Protein AF-0000000081052311 (afdb_homodimer)

Organism: NCBI:txid2856

Radius of gyration: 22.79 Å; Cα contacts (8 Å, |Δi|>4): 747; chains: 2; bounding box: 53×63×53 Å

Foldseek 3Di:
DPQLPQLVVVLVVCVVVVLNQLREAEEEEAFFPQLCSVVLLVLLCVVVVVVVEAEAEQEQLVCVCVVVPHDQQAAPGDLVVNLVVLLVSLVVQVVSVVVVNVVSSVVSHHYYYYYHHFSLLSCLRYDPVSVVVSCVVNVHDLLSRLSSHLAYEYRYHCLPQNVVSDDPVPDPVDPDDSVRRNSSRVSNQVSNVVRDVHYHYQYCPDPPVVSSVVSSVSVVCSSVVND/DPQLPQLVVVLVVCVVVVLNQLREAEEEEAFFPQLCSVVLLVLLCVVVVVVVEAEAEQEQLVCVCVVVPDDQQAAPGDLVVNLVVLLVSLVVQVVSVVVVNVVSSVVSHHYYYYYHHFSLLSCLRYDPVSVVVSCVVNVHDLLSRLSSHLAYEYRYHCLPQNVVSDDPPPDPVDPDDSVRRNSSRVSNQVSNVVRDPHYHYQYCPDPPVVSSVVSSVSVVCSSVVND

Solvent-accessible surface area (backbone atoms only — not comparable to full-atom values): 23879 Å² total; per-residue (Å²): 126,81,71,75,73,44,50,67,59,52,46,53,54,25,48,75,70,72,42,48,68,35,45,66,43,32,32,27,48,40,58,15,66,74,29,50,63,71,62,33,51,54,53,36,44,55,56,39,42,75,73,65,33,45,58,29,40,46,71,42,52,71,56,53,44,44,78,17,47,51,75,78,52,52,91,86,38,54,64,67,40,33,41,46,40,53,38,27,48,49,52,32,44,52,40,46,53,48,25,54,48,53,38,46,53,54,67,66,38,33,23,37,41,35,26,45,40,52,71,65,51,58,53,49,79,39,60,70,69,56,37,54,51,32,29,60,73,65,70,50,52,65,44,64,51,38,50,58,41,69,33,38,38,33,24,42,18,20,46,50,76,36,51,92,70,51,67,57,80,84,39,94,84,50,82,67,49,54,67,52,29,43,51,42,22,49,41,36,51,52,52,44,57,72,37,33,92,50,58,46,76,41,53,48,88,48,56,71,70,52,35,39,50,53,52,36,47,55,53,51,26,52,76,70,67,71,102,125,83,73,76,72,44,50,67,60,51,45,52,52,26,48,75,69,71,43,49,67,34,45,66,43,33,33,27,48,40,58,16,65,75,29,50,61,71,61,34,50,53,53,36,45,54,56,39,44,75,73,65,33,47,58,29,42,46,72,42,52,70,57,54,43,44,76,18,48,50,75,80,50,52,90,88,38,54,66,67,38,32,40,47,39,52,39,27,47,49,52,33,43,53,39,44,51,48,25,52,49,54,38,45,54,54,67,66,39,33,24,38,41,34,25,45,43,51,73,64,51,58,54,50,78,40,59,72,70,55,38,54,52,33,28,61,74,64,68,50,52,66,44,63,51,39,48,57,41,71,32,37,38,34,23,43,17,19,46,50,76,36,50,92,70,52,68,59,80,84,38,95,84,49,83,66,50,54,68,54,30,43,50,40,22,48,41,37,52,53,52,46,56,73,37,31,91,50,60,47,77,40,52,47,89,48,56,70,69,51,35,40,49,52,53,34,47,54,53,52,27,50,78,70,68,72,102

InterPro domains:
  IPR027417 P-loop containing nucleoside triphosphate hydrolase [G3DSA:3.40.50.300] (26-209)
  IPR027417 P-loop containing nucleoside triphosphate hydrolase [SSF52540] (26-205)
  IPR038727 NadR/Ttd14, AAA domain [PF13521] (26-207)
  IPR053227 TRPL channel trafficking regulator [PTHR34932] (9-223)

pLDDT: mean 90.45, std 12.25, range [30.0, 98.5]

Structure (mmCIF, N/CA/C/O backbone):
data_AF-0000000081052311-model_v1
#
loop_
_entity.id
_entity.type
_entity.pdbx_description
1 polymer 'NadR/Ttd14 AAA domain-containing protein'
#
loop_
_atom_site.group_PDB
_atom_site.id
_atom_site.type_symbol
_atom_site.label_atom_id
_atom_site.label_alt_id
_atom_site.label_comp_id
_atom_site.label_asym_id
_atom_site.label_entity_id
_atom_site.label_seq_id
_atom_site.pdbx_PDB_ins_code
_atom_site.Cartn_x
_atom_site.Cartn_y
_atom_site.Cartn_z
_atom_site.occupancy
_atom_site.B_iso_or_equiv
_atom_site.auth_seq_id
_atom_site.auth_comp_id
_atom_site.auth_asym_id
_atom_site.auth_atom_id
_atom_site.pdbx_PDB_model_num
ATOM 1 N N . MET A 1 1 ? 2.467 -5.418 18.078 1 30.25 1 MET A N 1
ATOM 2 C CA . MET A 1 1 ? 2.225 -4.156 17.391 1 30.25 1 MET A CA 1
ATOM 3 C C . MET A 1 1 ? 3.189 -3.076 17.859 1 30.25 1 MET A C 1
ATOM 5 O O . MET A 1 1 ? 3.152 -2.672 19.016 1 30.25 1 MET A O 1
ATOM 9 N N . GLY A 1 2 ? 4.371 -3.115 17.453 1 38.12 2 GLY A N 1
ATOM 10 C CA . GLY A 1 2 ? 5.273 -2.131 18.031 1 38.12 2 GLY A CA 1
ATOM 11 C C . GLY A 1 2 ? 4.707 -0.724 18.031 1 38.12 2 GLY A C 1
ATOM 12 O O . GLY A 1 2 ? 4.117 -0.294 17.031 1 38.12 2 GLY A O 1
ATOM 13 N N . THR A 1 3 ? 4.277 -0.244 19.141 1 43.66 3 THR A N 1
ATOM 14 C CA . THR A 1 3 ? 3.791 1.114 19.359 1 43.66 3 THR A CA 1
ATOM 15 C C . THR A 1 3 ? 4.676 2.129 18.641 1 43.66 3 THR A C 1
ATOM 17 O O . THR A 1 3 ? 5.902 2.057 18.719 1 43.66 3 THR A O 1
ATOM 20 N N . ALA A 1 4 ? 4.242 2.533 17.516 1 52.69 4 ALA A N 1
ATOM 21 C CA . ALA A 1 4 ? 4.961 3.633 16.891 1 52.69 4 ALA A CA 1
ATOM 22 C C . ALA A 1 4 ? 5.465 4.633 17.922 1 52.69 4 ALA A C 1
ATOM 24 O O . ALA A 1 4 ? 4.699 5.102 18.766 1 52.69 4 ALA A O 1
ATOM 25 N N . LYS A 1 5 ? 6.738 4.668 18.047 1 58.75 5 LYS A N 1
ATOM 26 C CA . LYS A 1 5 ? 7.34 5.59 19.016 1 58.75 5 LYS A CA 1
ATOM 27 C C . LYS A 1 5 ? 6.852 7.016 18.781 1 58.75 5 LYS A C 1
ATOM 29 O O . LYS A 1 5 ? 6.676 7.445 17.641 1 58.75 5 LYS A O 1
ATOM 34 N N . ASN A 1 6 ? 6.211 7.652 19.766 1 70.12 6 ASN A N 1
ATOM 35 C CA . ASN A 1 6 ? 5.816 9.055 19.766 1 70.12 6 ASN A CA 1
ATOM 36 C C . ASN A 1 6 ? 6.914 9.945 19.172 1 70.12 6 ASN A C 1
ATOM 38 O O . ASN A 1 6 ? 8.055 9.922 19.641 1 70.12 6 ASN A O 1
ATOM 42 N N . PRO A 1 7 ? 6.59 10.672 18.062 1 72.19 7 PRO A N 1
ATOM 43 C CA . PRO A 1 7 ? 7.613 11.477 17.391 1 72.19 7 PRO A CA 1
ATOM 44 C C . PRO A 1 7 ? 8.336 12.43 18.344 1 72.19 7 PRO A C 1
ATOM 46 O O . PRO A 1 7 ? 9.547 12.641 18.188 1 72.19 7 PRO A O 1
ATOM 49 N N . LYS A 1 8 ? 7.621 13.016 19.25 1 71.62 8 LYS A N 1
ATOM 50 C CA . LYS A 1 8 ? 8.266 13.938 20.188 1 71.62 8 LYS A CA 1
ATOM 51 C C . LYS A 1 8 ? 9.32 13.227 21.016 1 71.62 8 LYS A C 1
ATOM 53 O O . LYS A 1 8 ? 10.406 13.773 21.25 1 71.62 8 LYS A O 1
ATOM 58 N N . ARG A 1 9 ? 8.93 12.07 21.438 1 70.44 9 ARG A N 1
ATOM 59 C CA . ARG A 1 9 ? 9.875 11.297 22.234 1 70.44 9 ARG A CA 1
ATOM 60 C C . ARG A 1 9 ? 11.102 10.906 21.422 1 70.44 9 ARG A C 1
ATOM 62 O O . ARG A 1 9 ? 12.227 10.992 21.922 1 70.44 9 ARG A O 1
ATOM 69 N N . VAL A 1 10 ? 10.883 10.562 20.234 1 71.44 10 VAL A N 1
ATOM 70 C CA . VAL A 1 10 ? 11.984 10.164 19.359 1 71.44 10 VAL A CA 1
ATOM 71 C C . VAL A 1 10 ? 12.891 11.367 19.094 1 71.44 10 VAL A C 1
ATOM 73 O O . VAL A 1 10 ? 14.117 11.258 19.172 1 71.44 10 VAL A O 1
ATOM 76 N N . ARG A 1 11 ? 12.344 12.477 18.891 1 76.62 11 ARG A N 1
ATOM 77 C CA . ARG A 1 11 ? 13.117 13.68 18.594 1 76.62 11 ARG A CA 1
ATOM 78 C C . ARG A 1 11 ? 13.984 14.07 19.797 1 76.62 11 ARG A C 1
ATOM 80 O O . ARG A 1 11 ? 15.156 14.414 19.625 1 76.62 11 ARG A O 1
ATOM 87 N N . LYS A 1 12 ? 13.359 14.008 20.891 1 74.25 12 LYS A N 1
ATOM 88 C CA . LYS A 1 12 ? 14.094 14.344 22.109 1 74.25 12 LYS A CA 1
ATOM 89 C C . LYS A 1 12 ? 15.281 13.406 22.312 1 74.25 12 LYS A C 1
ATOM 91 O O . LYS A 1 12 ? 16.375 13.844 22.672 1 74.25 12 LYS A O 1
ATOM 96 N N . MET A 1 13 ? 15.031 12.164 22.062 1 71.81 13 MET A N 1
ATOM 97 C CA . MET A 1 13 ? 16.094 11.172 22.188 1 71.81 13 MET A CA 1
ATOM 98 C C . MET A 1 13 ? 17.219 11.438 21.203 1 71.81 13 MET A C 1
ATOM 100 O O . MET A 1 13 ? 18.391 11.328 21.547 1 71.81 13 MET A O 1
ATOM 104 N N . LEU A 1 14 ? 16.891 11.773 20.031 1 76.75 14 LEU A N 1
ATOM 105 C CA . LEU A 1 14 ? 17.906 12.039 19.016 1 76.75 14 LEU A CA 1
ATOM 106 C C . LEU A 1 14 ? 18.688 13.312 19.344 1 76.75 14 LEU A C 1
ATOM 108 O O . LEU A 1 14 ? 19.891 13.367 19.125 1 76.75 14 LEU A O 1
ATOM 112 N N . GLU A 1 15 ? 17.969 14.297 19.781 1 75.19 15 GLU A N 1
ATOM 113 C CA . GLU A 1 15 ? 18.641 15.531 20.203 1 75.19 15 GLU A CA 1
ATOM 114 C C . GLU A 1 15 ? 19.672 15.25 21.297 1 75.19 15 GLU A C 1
ATOM 116 O O . GLU A 1 15 ? 20.797 15.75 21.219 1 75.19 15 GLU A O 1
ATOM 121 N N . GLU A 1 16 ? 19.328 14.453 22.172 1 79.75 16 GLU A N 1
ATOM 122 C CA . GLU A 1 16 ? 20.203 14.109 23.281 1 79.75 16 GLU A CA 1
ATOM 123 C C . GLU A 1 16 ? 21.438 13.344 22.812 1 79.75 16 GLU A C 1
ATOM 125 O O . GLU A 1 16 ? 22.5 13.453 23.406 1 79.75 16 GLU A O 1
ATOM 130 N N . ASN A 1 17 ? 21.328 12.648 21.672 1 76.5 17 ASN A N 1
ATOM 131 C CA . ASN A 1 17 ? 22.438 11.836 21.156 1 76.5 17 ASN A CA 1
ATOM 132 C C . ASN A 1 17 ? 23.156 12.531 20.016 1 76.5 17 ASN A C 1
ATOM 134 O O . ASN A 1 17 ? 23.969 11.914 19.312 1 76.5 17 ASN A O 1
ATOM 138 N N . GLY A 1 18 ? 22.766 13.766 19.734 1 72.31 18 GLY A N 1
ATOM 139 C CA . GLY A 1 18 ? 23.422 14.539 18.703 1 72.31 18 GLY A CA 1
ATOM 140 C C . GLY A 1 18 ? 23.031 14.125 17.297 1 72.31 18 GLY A C 1
ATOM 141 O O . GLY A 1 18 ? 23.781 14.344 16.344 1 72.31 18 GLY A O 1
ATOM 142 N N . GLN A 1 19 ? 21.953 13.352 17.188 1 72.44 19 GLN A N 1
ATOM 143 C CA . GLN A 1 19 ? 21.531 12.844 15.891 1 72.44 19 GLN A CA 1
ATOM 144 C C . GLN A 1 19 ? 20.234 13.516 15.438 1 72.44 19 GLN A C 1
ATOM 146 O O . GLN A 1 19 ? 19.438 12.922 14.695 1 72.44 19 GLN A O 1
ATOM 151 N N . ALA A 1 20 ? 20 14.758 15.914 1 74.75 20 ALA A N 1
ATOM 152 C CA . ALA A 1 20 ? 18.766 15.484 15.641 1 74.75 20 ALA A CA 1
ATOM 153 C C . ALA A 1 20 ? 18.578 15.719 14.141 1 74.75 20 ALA A C 1
ATOM 155 O O . ALA A 1 20 ? 17.453 15.742 13.648 1 74.75 20 ALA A O 1
ATOM 156 N N . LYS A 1 21 ? 19.672 15.719 13.469 1 79.12 21 LYS A N 1
ATOM 157 C CA . LYS A 1 21 ? 19.625 16.016 12.039 1 79.12 21 LYS A CA 1
ATOM 158 C C . LYS A 1 21 ? 19.016 14.852 11.266 1 79.12 21 LYS A C 1
ATOM 160 O O . LYS A 1 21 ? 18.547 15.031 10.141 1 79.12 21 LYS A O 1
ATOM 165 N N . ASN A 1 22 ? 18.969 13.703 11.875 1 85.56 22 ASN A N 1
ATOM 166 C CA . ASN A 1 22 ? 18.484 12.508 11.195 1 85.56 22 ASN A CA 1
ATOM 167 C C . ASN A 1 22 ? 17.031 12.211 11.547 1 85.56 22 ASN A C 1
ATOM 169 O O . ASN A 1 22 ? 16.484 11.172 11.156 1 85.56 22 ASN A O 1
ATOM 173 N N . TYR A 1 23 ? 16.453 13.203 12.156 1 89.94 23 TYR A N 1
ATOM 174 C CA . TYR A 1 23 ? 15.062 12.992 12.555 1 89.94 23 TYR A CA 1
ATOM 175 C C . TYR A 1 23 ? 14.156 12.883 11.328 1 89.94 23 TYR A C 1
ATOM 177 O O . TYR A 1 23 ? 14.305 13.641 10.367 1 89.94 23 TYR A O 1
ATOM 185 N N . VAL A 1 24 ? 13.289 11.922 11.359 1 95.81 24 VAL A N 1
ATOM 186 C CA . VAL A 1 24 ? 12.312 11.711 10.297 1 95.81 24 VAL A CA 1
ATOM 187 C C . VAL A 1 24 ? 10.992 12.383 10.664 1 95.81 24 VAL A C 1
ATOM 189 O O . VAL A 1 24 ? 10.281 11.914 11.555 1 95.81 24 VAL A O 1
ATOM 192 N N . PHE A 1 25 ? 10.703 13.484 9.992 1 96.81 25 PHE A N 1
ATOM 193 C CA . PHE A 1 25 ? 9.453 14.203 10.234 1 96.81 25 PHE A CA 1
ATOM 194 C C . PHE A 1 25 ? 8.281 13.477 9.602 1 96.81 25 PHE A C 1
ATOM 196 O O . PHE A 1 25 ? 8.383 12.969 8.484 1 96.81 25 PHE A O 1
ATOM 203 N N . ARG A 1 26 ? 7.215 13.422 10.328 1 97.69 26 ARG A N 1
ATOM 204 C CA . ARG A 1 26 ? 5.977 12.812 9.859 1 97.69 26 ARG A CA 1
ATOM 205 C C . ARG A 1 26 ? 4.887 13.859 9.656 1 97.69 26 ARG A C 1
ATOM 207 O O . ARG A 1 26 ? 4.438 14.484 10.617 1 97.69 26 ARG A O 1
ATOM 214 N N . ILE A 1 27 ? 4.441 14.031 8.43 1 97.88 27 ILE A N 1
ATOM 215 C CA . ILE A 1 27 ? 3.484 15.078 8.094 1 97.88 27 ILE A CA 1
ATOM 216 C C . ILE A 1 27 ? 2.262 14.469 7.414 1 97.88 27 ILE A C 1
ATOM 218 O O . ILE A 1 27 ? 2.395 13.641 6.508 1 97.88 27 ILE A O 1
ATOM 222 N N . VAL A 1 28 ? 1.125 14.82 7.852 1 98.12 28 VAL A N 1
ATOM 223 C CA . VAL A 1 28 ? -0.101 14.453 7.152 1 98.12 28 VAL A CA 1
ATOM 224 C C . VAL A 1 28 ? -0.532 15.594 6.23 1 98.12 28 VAL A C 1
ATOM 226 O O . VAL A 1 28 ? -0.595 16.75 6.652 1 98.12 28 VAL A O 1
ATOM 229 N N . LEU A 1 29 ? -0.708 15.297 5.043 1 97.81 29 LEU A N 1
ATOM 230 C CA . LEU A 1 29 ? -1.367 16.188 4.09 1 97.81 29 LEU A CA 1
ATOM 231 C C . LEU A 1 29 ? -2.809 15.742 3.848 1 97.81 29 LEU A C 1
ATOM 233 O O . LEU A 1 29 ? -3.051 14.711 3.215 1 97.81 29 LEU A O 1
ATOM 237 N N . THR A 1 30 ? -3.75 16.422 4.422 1 97.5 30 THR A N 1
ATOM 238 C CA . THR A 1 30 ? -5.152 16.031 4.371 1 97.5 30 THR A CA 1
ATOM 239 C C . THR A 1 30 ? -6.027 17.203 3.936 1 97.5 30 THR A C 1
ATOM 241 O O . THR A 1 30 ? -5.516 18.234 3.488 1 97.5 30 THR A O 1
ATOM 244 N N . GLY A 1 31 ? -7.379 17.047 3.939 1 93.69 31 GLY A N 1
ATOM 245 C CA . GLY A 1 31 ? -8.344 18.047 3.482 1 93.69 31 GLY A CA 1
ATOM 246 C C . GLY A 1 31 ? -9.461 17.438 2.654 1 93.69 31 GLY A C 1
ATOM 247 O O . GLY A 1 31 ? -9.477 16.234 2.393 1 93.69 31 GLY A O 1
ATOM 248 N N . GLY A 1 32 ? -10.375 18.312 2.283 1 87.75 32 GLY A N 1
ATOM 249 C CA . GLY A 1 32 ? -11.492 17.859 1.464 1 87.75 32 GLY A CA 1
ATOM 250 C C . GLY A 1 32 ? -11.117 17.656 0.008 1 87.75 32 GLY A C 1
ATOM 251 O O . GLY A 1 32 ? -9.977 17.891 -0.385 1 87.75 32 GLY A O 1
ATOM 252 N N . PRO A 1 33 ? -12.062 17.109 -0.76 1 86.19 33 PRO A N 1
ATOM 253 C CA . PRO A 1 33 ? -11.828 16.906 -2.191 1 86.19 33 PRO A CA 1
ATOM 254 C C . PRO A 1 33 ? -11.414 18.188 -2.912 1 86.19 33 PRO A C 1
ATOM 256 O O . PRO A 1 33 ? -11.898 19.266 -2.58 1 86.19 33 PRO A O 1
ATOM 259 N N . CYS A 1 34 ? -10.414 18.016 -3.822 1 87.5 34 CYS A N 1
ATOM 260 C CA . CYS A 1 34 ? -9.992 19.141 -4.66 1 87.5 34 CYS A CA 1
ATOM 261 C C . CYS A 1 34 ? -9.32 20.219 -3.826 1 87.5 34 CYS A C 1
ATOM 263 O O . CYS A 1 34 ? -9.508 21.406 -4.078 1 87.5 34 CYS A O 1
ATOM 265 N N . GLY A 1 35 ? -8.648 19.844 -2.775 1 91.06 35 GLY A N 1
ATOM 266 C CA . GLY A 1 35 ? -7.996 20.797 -1.892 1 91.06 35 GLY A CA 1
ATOM 267 C C . GLY A 1 35 ? -6.602 21.172 -2.346 1 91.06 35 GLY A C 1
ATOM 268 O O . GLY A 1 35 ? -5.973 22.062 -1.763 1 91.06 35 GLY A O 1
ATOM 269 N N . GLY A 1 36 ? -6.082 20.547 -3.42 1 91.75 36 GLY A N 1
ATOM 270 C CA . GLY A 1 36 ? -4.758 20.859 -3.93 1 91.75 36 GLY A CA 1
ATOM 271 C C . GLY A 1 36 ? -3.66 20.016 -3.32 1 91.75 36 GLY A C 1
ATOM 272 O O . GLY A 1 36 ? -2.504 20.438 -3.254 1 91.75 36 GLY A O 1
ATOM 273 N N . LYS A 1 37 ? -3.975 18.891 -2.842 1 93.19 37 LYS A N 1
ATOM 274 C CA . LYS A 1 37 ? -3.037 18.016 -2.15 1 93.19 37 LYS A CA 1
ATOM 275 C C . LYS A 1 37 ? -1.875 17.625 -3.059 1 93.19 37 LYS A C 1
ATOM 277 O O . LYS A 1 37 ? -0.71 17.766 -2.682 1 93.19 37 LYS A O 1
ATOM 282 N N . SER A 1 38 ? -2.17 17.141 -4.273 1 92.38 38 SER A N 1
ATOM 283 C CA . SER A 1 38 ? -1.127 16.672 -5.184 1 92.38 38 SER A CA 1
ATOM 284 C C . SER A 1 38 ? -0.181 17.797 -5.566 1 92.38 38 SER A C 1
ATOM 286 O O . SER A 1 38 ? 1.039 17.625 -5.57 1 92.38 38 SER A O 1
ATOM 288 N N . SER A 1 39 ? -0.708 18.969 -5.875 1 94.06 39 SER A N 1
ATOM 289 C CA . SER A 1 39 ? 0.106 20.141 -6.219 1 94.06 39 SER A CA 1
ATOM 290 C C . SER A 1 39 ? 0.956 20.578 -5.035 1 94.06 39 SER A C 1
ATOM 292 O O . SER A 1 39 ? 2.119 20.953 -5.203 1 94.06 39 SER A O 1
ATOM 294 N N . SER A 1 40 ? 0.348 20.562 -3.861 1 96.06 40 SER A N 1
ATOM 295 C CA . SER A 1 40 ? 1.084 20.953 -2.662 1 96.06 40 SER A CA 1
ATOM 296 C C . SER A 1 40 ? 2.24 20 -2.389 1 96.06 40 SER A C 1
ATOM 298 O O . SER A 1 40 ? 3.334 20.438 -2.018 1 96.06 40 SER A O 1
ATOM 300 N N . LEU A 1 41 ? 1.97 18.734 -2.551 1 95.81 41 LEU A N 1
ATOM 301 C CA . LEU A 1 41 ? 3.01 17.734 -2.357 1 95.81 41 LEU A CA 1
ATOM 302 C C . LEU A 1 41 ? 4.188 17.984 -3.293 1 95.81 41 LEU A C 1
ATOM 304 O O . LEU A 1 41 ? 5.344 17.906 -2.873 1 95.81 41 LEU A O 1
ATOM 308 N N . ASP A 1 42 ? 3.902 18.25 -4.512 1 95.38 42 ASP A N 1
ATOM 309 C CA . ASP A 1 42 ? 4.938 18.531 -5.504 1 95.38 42 ASP A CA 1
ATOM 310 C C . ASP A 1 42 ? 5.762 19.75 -5.105 1 95.38 42 ASP A C 1
ATOM 312 O O . ASP A 1 42 ? 6.992 19.719 -5.129 1 95.38 42 ASP A O 1
ATOM 316 N N . ASP A 1 43 ? 5.086 20.828 -4.754 1 95.94 43 ASP A N 1
ATOM 317 C CA . ASP A 1 43 ? 5.742 22.078 -4.367 1 95.94 43 ASP A CA 1
ATOM 318 C C . ASP A 1 43 ? 6.609 21.875 -3.125 1 95.94 43 ASP A C 1
ATOM 320 O O . ASP A 1 43 ? 7.766 22.297 -3.096 1 95.94 43 ASP A O 1
ATOM 324 N N . MET A 1 44 ? 6.047 21.234 -2.152 1 96.19 44 MET A N 1
ATOM 325 C CA . MET A 1 44 ? 6.758 20.969 -0.905 1 96.19 44 MET A CA 1
ATOM 326 C C . MET A 1 44 ? 7.988 20.109 -1.153 1 96.19 44 MET A C 1
ATOM 328 O O . MET A 1 44 ? 9.055 20.359 -0.582 1 96.19 44 MET A O 1
ATOM 332 N N . THR A 1 45 ? 7.812 19.094 -1.962 1 96.56 45 THR A N 1
ATOM 333 C CA . THR A 1 45 ? 8.914 18.188 -2.262 1 96.56 45 THR A CA 1
ATOM 334 C C . THR A 1 45 ? 10.078 18.938 -2.904 1 96.56 45 THR A C 1
ATOM 336 O O . THR A 1 45 ? 11.227 18.781 -2.484 1 96.56 45 THR A O 1
ATOM 339 N N . LYS A 1 46 ? 9.789 19.766 -3.881 1 96.44 46 LYS A N 1
ATOM 340 C CA . LYS A 1 46 ? 10.82 20.547 -4.562 1 96.44 46 LYS A CA 1
ATOM 341 C C . LYS A 1 46 ? 11.586 21.438 -3.578 1 96.44 46 LYS A C 1
ATOM 343 O O . LYS A 1 46 ? 12.82 21.469 -3.594 1 96.44 46 LYS A O 1
ATOM 348 N N . SER A 1 47 ? 10.875 22.094 -2.76 1 96.69 47 SER A N 1
ATOM 349 C CA . SER A 1 47 ? 11.477 23.016 -1.801 1 96.69 47 SER A CA 1
ATOM 350 C C . SER A 1 47 ? 12.328 22.266 -0.778 1 96.69 47 SER A C 1
ATOM 352 O O . SER A 1 47 ? 13.422 22.703 -0.438 1 96.69 47 SER A O 1
ATOM 354 N N . LEU A 1 48 ? 11.859 21.156 -0.322 1 96.69 48 LEU A N 1
ATOM 355 C CA . LEU A 1 48 ? 12.539 20.391 0.726 1 96.69 48 LEU A CA 1
ATOM 356 C C . LEU A 1 48 ? 13.789 19.719 0.179 1 96.69 48 LEU A C 1
ATOM 358 O O . LEU A 1 48 ? 14.82 19.656 0.855 1 96.69 48 LEU A O 1
ATOM 362 N N . VAL A 1 49 ? 13.656 19.203 -1.036 1 96.25 49 VAL A N 1
ATOM 363 C CA . VAL A 1 49 ? 14.812 18.594 -1.673 1 96.25 49 VAL A CA 1
ATOM 364 C C . VAL A 1 49 ? 15.922 19.625 -1.838 1 96.25 49 VAL A C 1
ATOM 366 O O . VAL A 1 49 ? 17.094 19.344 -1.576 1 96.25 49 VAL A O 1
ATOM 369 N N . LYS A 1 50 ? 15.602 20.828 -2.232 1 96 50 LYS A N 1
ATOM 370 C CA . LYS A 1 50 ? 16.562 21.922 -2.365 1 96 50 LYS A CA 1
ATOM 371 C C . LYS A 1 50 ? 17.234 22.219 -1.03 1 96 50 LYS A C 1
ATOM 373 O O . LYS A 1 50 ? 18.391 22.609 -0.995 1 96 50 LYS A O 1
ATOM 378 N N . LYS A 1 51 ? 16.562 21.938 0.041 1 94.94 51 LYS A N 1
ATOM 379 C CA . LYS A 1 51 ? 17.078 22.203 1.379 1 94.94 51 LYS A CA 1
ATOM 380 C C . LYS A 1 51 ? 17.891 21.016 1.903 1 94.94 51 LYS A C 1
ATOM 382 O O . LYS A 1 51 ? 18.359 21.031 3.041 1 94.94 51 LYS A O 1
ATOM 387 N N . GLY A 1 52 ? 17.938 19.906 1.115 1 95 52 GLY A N 1
ATOM 388 C CA . GLY A 1 52 ? 18.797 18.781 1.461 1 95 52 GLY A CA 1
ATOM 389 C C . GLY A 1 52 ? 18.047 17.656 2.131 1 95 52 GLY A C 1
ATOM 390 O O . GLY A 1 52 ? 18.656 16.703 2.629 1 95 52 GLY A O 1
ATOM 391 N N . TYR A 1 53 ? 16.719 17.734 2.113 1 96.19 53 TYR A N 1
ATOM 392 C CA . TYR A 1 53 ? 15.922 16.672 2.727 1 96.19 53 TYR A CA 1
ATOM 393 C C . TYR A 1 53 ? 15.562 15.602 1.706 1 96.19 53 TYR A C 1
ATOM 395 O O . TYR A 1 53 ? 15.312 15.906 0.537 1 96.19 53 TYR A O 1
ATOM 403 N N . ASP A 1 54 ? 15.57 14.352 2.164 1 96.5 54 ASP A N 1
ATOM 404 C CA . ASP A 1 54 ? 14.828 13.328 1.436 1 96.5 54 ASP A CA 1
ATOM 405 C C . ASP A 1 54 ? 13.328 13.438 1.717 1 96.5 54 ASP A C 1
ATOM 407 O O . ASP A 1 54 ? 12.922 13.781 2.83 1 96.5 54 ASP A O 1
ATOM 411 N N . VAL A 1 55 ? 12.547 13.25 0.674 1 97.94 55 VAL A N 1
ATOM 412 C CA . VAL A 1 55 ? 11.102 13.297 0.836 1 97.94 55 VAL A CA 1
ATOM 413 C C . VAL A 1 55 ? 10.484 11.977 0.374 1 97.94 55 VAL A C 1
ATOM 415 O O . VAL A 1 55 ? 10.773 11.508 -0.729 1 97.94 55 VAL A O 1
ATOM 418 N N . MET A 1 56 ? 9.727 11.336 1.226 1 98.25 56 MET A N 1
ATOM 419 C CA . MET A 1 56 ? 8.953 10.141 0.92 1 98.25 56 MET A CA 1
ATOM 420 C C . MET A 1 56 ? 7.465 10.383 1.126 1 98.25 56 MET A C 1
ATOM 422 O O . MET A 1 56 ? 7.074 11.133 2.025 1 98.25 56 MET A O 1
ATOM 426 N N . CYS A 1 57 ? 6.707 9.773 0.291 1 98.19 57 CYS A N 1
ATOM 427 C CA . CYS A 1 57 ? 5.262 9.961 0.371 1 98.19 57 CYS A CA 1
ATOM 428 C C . CYS A 1 57 ? 4.543 8.617 0.47 1 98.19 57 CYS A C 1
ATOM 430 O O . CYS A 1 57 ? 4.668 7.777 -0.418 1 98.19 57 CYS A O 1
ATOM 432 N N . VAL A 1 58 ? 3.895 8.391 1.583 1 98.25 58 VAL A N 1
ATOM 433 C CA . VAL A 1 58 ? 2.99 7.254 1.713 1 98.25 58 VAL A CA 1
ATOM 434 C C . VAL A 1 58 ? 1.716 7.512 0.912 1 98.25 58 VAL A C 1
ATOM 436 O O . VAL A 1 58 ? 1.026 8.508 1.136 1 98.25 58 VAL A O 1
ATOM 439 N N . PRO A 1 59 ? 1.368 6.668 -0.021 1 97.25 59 PRO A N 1
ATOM 440 C CA . PRO A 1 59 ? 0.187 6.93 -0.846 1 97.25 59 PRO A CA 1
ATOM 441 C C . PRO A 1 59 ? -1.121 6.742 -0.079 1 97.25 59 PRO A C 1
ATOM 443 O O . PRO A 1 59 ? -1.131 6.137 0.994 1 97.25 59 PRO A O 1
ATOM 446 N N . GLU A 1 60 ? -2.127 7.238 -0.727 1 96 60 GLU A N 1
ATOM 447 C CA . GLU A 1 60 ? -3.467 7.141 -0.156 1 96 60 GLU A CA 1
ATOM 448 C C . GLU A 1 60 ? -3.959 5.695 -0.15 1 96 60 GLU A C 1
ATOM 450 O O . GLU A 1 60 ? -4.207 5.113 -1.209 1 96 60 GLU A O 1
ATOM 455 N N . VAL A 1 61 ? -4.184 5.168 1.039 1 97.5 61 VAL A N 1
ATOM 456 C CA . VAL A 1 61 ? -4.508 3.754 1.19 1 97.5 61 VAL A CA 1
ATOM 457 C C . VAL A 1 61 ? -5.906 3.482 0.642 1 97.5 61 VAL A C 1
ATOM 459 O O . VAL A 1 61 ? -6.121 2.494 -0.065 1 97.5 61 VAL A O 1
ATOM 462 N N . PRO A 1 62 ? -6.953 4.367 0.913 1 95.25 62 PRO A N 1
ATOM 463 C CA . PRO A 1 62 ? -8.266 4.133 0.307 1 95.25 62 PRO A CA 1
ATOM 464 C C . PRO A 1 62 ? -8.195 3.961 -1.209 1 95.25 62 PRO A C 1
ATOM 466 O O . PRO A 1 62 ? -8.859 3.084 -1.768 1 95.25 62 PRO A O 1
ATOM 469 N N . THR A 1 63 ? -7.387 4.766 -1.84 1 94.56 63 THR A N 1
ATOM 470 C CA . THR A 1 63 ? -7.234 4.68 -3.287 1 94.56 63 THR A CA 1
ATOM 471 C C . THR A 1 63 ? -6.621 3.34 -3.689 1 94.56 63 THR A C 1
ATOM 473 O O . THR A 1 63 ? -7.047 2.729 -4.672 1 94.56 63 THR A O 1
ATOM 476 N N . ILE A 1 64 ? -5.645 2.867 -2.977 1 97.06 64 ILE A N 1
ATOM 477 C CA . ILE A 1 64 ? -5.012 1.582 -3.244 1 97.06 64 ILE A CA 1
ATOM 478 C C . ILE A 1 64 ? -6.051 0.466 -3.158 1 97.06 64 ILE A C 1
ATOM 480 O O . ILE A 1 64 ? -6.129 -0.387 -4.047 1 97.06 64 ILE A O 1
ATOM 484 N N . LEU A 1 65 ? -6.871 0.483 -2.094 1 97.56 65 LEU A N 1
ATOM 485 C CA . LEU A 1 65 ? -7.871 -0.556 -1.879 1 97.56 65 LEU A CA 1
ATOM 486 C C . LEU A 1 65 ? -8.93 -0.527 -2.977 1 97.56 65 LEU A C 1
ATOM 488 O O . LEU A 1 65 ? -9.25 -1.562 -3.564 1 97.56 65 LEU A O 1
ATOM 492 N N . LEU A 1 66 ? -9.422 0.662 -3.277 1 96.12 66 LEU A N 1
ATOM 493 C CA . LEU A 1 66 ? -10.5 0.794 -4.25 1 96.12 66 LEU A CA 1
ATOM 494 C C . LEU A 1 66 ? -10.008 0.477 -5.656 1 96.12 66 LEU A C 1
ATOM 496 O O . LEU A 1 66 ? -10.672 -0.249 -6.402 1 96.12 66 LEU A O 1
ATOM 500 N N . ASN A 1 67 ? -8.836 0.972 -6.023 1 95.38 67 ASN A N 1
ATOM 501 C CA . ASN A 1 67 ? -8.258 0.663 -7.328 1 95.38 67 ASN A CA 1
ATOM 502 C C . ASN A 1 67 ? -7.934 -0.822 -7.457 1 95.38 67 ASN A C 1
ATOM 504 O O . ASN A 1 67 ? -7.883 -1.356 -8.57 1 95.38 67 ASN A O 1
ATOM 508 N N . GLY A 1 68 ? -7.719 -1.449 -6.324 1 96.75 68 GLY A N 1
ATOM 509 C CA . GLY A 1 68 ? -7.43 -2.875 -6.312 1 96.75 68 GLY A CA 1
ATOM 510 C C . GLY A 1 68 ? -8.672 -3.738 -6.434 1 96.75 68 GLY A C 1
ATOM 511 O O . GLY A 1 68 ? -8.578 -4.969 -6.453 1 96.75 68 GLY A O 1
ATOM 512 N N . GLY A 1 69 ? -9.844 -3.109 -6.465 1 96 69 GLY A N 1
ATOM 513 C CA . GLY A 1 69 ? -11.07 -3.863 -6.688 1 96 69 GLY A CA 1
ATOM 514 C C . GLY A 1 69 ? -11.914 -4.02 -5.438 1 96 69 GLY A C 1
ATOM 515 O O . GLY A 1 69 ? -12.984 -4.617 -5.477 1 96 69 GLY A O 1
ATOM 516 N N . CYS A 1 70 ? -11.383 -3.506 -4.277 1 96.12 70 CYS A N 1
ATOM 517 C CA . CYS A 1 70 ? -12.195 -3.535 -3.066 1 96.12 70 CYS A CA 1
ATOM 518 C C . CYS A 1 70 ? -13.43 -2.656 -3.219 1 96.12 70 CYS A C 1
ATOM 520 O O . CYS A 1 70 ? -13.352 -1.548 -3.752 1 96.12 70 CYS A O 1
ATOM 522 N N . LYS A 1 71 ? -14.531 -3.193 -2.793 1 92.38 71 LYS A N 1
ATOM 523 C CA . LYS A 1 71 ? -15.781 -2.438 -2.844 1 92.38 71 LYS A CA 1
ATOM 524 C C . LYS A 1 71 ? -16.125 -1.847 -1.479 1 92.38 71 LYS A C 1
ATOM 526 O O . LYS A 1 71 ? -16.172 -2.566 -0.479 1 92.38 71 LYS A O 1
ATOM 531 N N . TYR A 1 72 ? -16.266 -0.612 -1.52 1 91.81 72 TYR A N 1
ATOM 532 C CA . TYR A 1 72 ? -16.672 0.051 -0.288 1 91.81 72 TYR A CA 1
ATOM 533 C C . TYR A 1 72 ? -18.109 -0.287 0.055 1 91.81 72 TYR A C 1
ATOM 535 O O . TYR A 1 72 ? -19.016 -0.078 -0.758 1 91.81 72 TYR A O 1
ATOM 543 N N . PRO A 1 73 ? -18.328 -0.844 1.257 1 89.81 73 PRO A N 1
ATOM 544 C CA . PRO A 1 73 ? -19.688 -1.281 1.586 1 89.81 73 PRO A CA 1
ATOM 545 C C . PRO A 1 73 ? -20.672 -0.118 1.714 1 89.81 73 PRO A C 1
ATOM 547 O O . PRO A 1 73 ? -21.875 -0.291 1.493 1 89.81 73 PRO A O 1
ATOM 550 N N . GLY A 1 74 ? -20.219 1.017 1.995 1 81.44 74 GLY A N 1
ATOM 551 C CA . GLY A 1 74 ? -21.094 2.166 2.182 1 81.44 74 GLY A CA 1
ATOM 552 C C . GLY A 1 74 ? -21.781 2.172 3.529 1 81.44 74 GLY A C 1
ATOM 553 O O . GLY A 1 74 ? -21.891 1.135 4.188 1 81.44 74 GLY A O 1
ATOM 554 N N . GLU A 1 75 ? -22.312 3.285 3.875 1 71.38 75 GLU A N 1
ATOM 555 C CA . GLU A 1 75 ? -22.938 3.465 5.18 1 71.38 75 GLU A CA 1
ATOM 556 C C . GLU A 1 75 ? -24.266 2.719 5.254 1 71.38 75 GLU A C 1
ATOM 558 O O . GLU A 1 75 ? -24.703 2.32 6.336 1 71.38 75 GLU A O 1
ATOM 563 N N . ASP A 1 76 ? -24.812 2.531 4.098 1 71.25 76 ASP A N 1
ATOM 564 C CA . ASP A 1 76 ? -26.125 1.888 4.066 1 71.25 76 ASP A CA 1
ATOM 565 C C . ASP A 1 76 ? -26 0.381 3.85 1 71.25 76 ASP A C 1
ATOM 567 O O . ASP A 1 76 ? -27 -0.337 3.818 1 71.25 76 ASP A O 1
ATOM 571 N 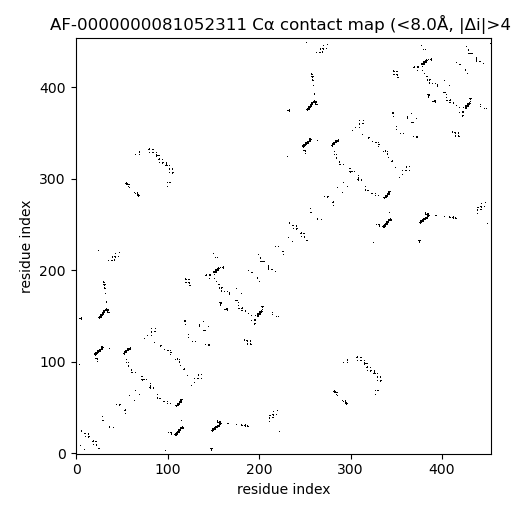N . GLY A 1 77 ? -24.734 -0.004 3.775 1 75.75 77 GLY A N 1
ATOM 572 C CA . GLY A 1 77 ? -24.5 -1.428 3.576 1 75.75 77 GLY A CA 1
ATOM 573 C C . GLY A 1 77 ? -24.406 -2.201 4.879 1 75.75 77 GLY A C 1
ATOM 574 O O . GLY A 1 77 ? -24.938 -1.78 5.902 1 75.75 77 GLY A O 1
ATOM 575 N N . ASN A 1 78 ? -23.906 -3.318 4.844 1 86.38 78 ASN A N 1
ATOM 576 C CA . ASN A 1 78 ? -23.656 -4.184 5.988 1 86.38 78 ASN A CA 1
ATOM 577 C C . ASN A 1 78 ? -22.656 -3.555 6.957 1 86.38 78 ASN A C 1
ATOM 579 O O . ASN A 1 78 ? -21.5 -3.322 6.602 1 86.38 78 ASN A O 1
ATOM 583 N N . LYS A 1 79 ? -23.172 -3.23 8.211 1 91.06 79 LYS A N 1
ATOM 584 C CA . LYS A 1 79 ? -22.375 -2.551 9.219 1 91.06 79 LYS A CA 1
ATOM 585 C C . LYS A 1 79 ? -21.109 -3.342 9.539 1 91.06 79 LYS A C 1
ATOM 587 O O . LYS A 1 79 ? -20.031 -2.764 9.688 1 91.06 79 LYS A O 1
ATOM 592 N N . GLU A 1 80 ? -21.312 -4.617 9.625 1 93.5 80 GLU A N 1
ATOM 593 C CA . GLU A 1 80 ? -20.156 -5.465 9.938 1 93.5 80 GLU A CA 1
ATOM 594 C C . GLU A 1 80 ? -19.109 -5.402 8.836 1 93.5 80 GLU A C 1
ATOM 596 O O . GLU A 1 80 ? -17.922 -5.293 9.117 1 93.5 80 GLU A O 1
ATOM 601 N N . ALA A 1 81 ? -19.562 -5.465 7.605 1 94.06 81 ALA A N 1
ATOM 602 C CA . ALA A 1 81 ? -18.656 -5.379 6.469 1 94.06 81 ALA A CA 1
ATOM 603 C C . ALA A 1 81 ? -17.953 -4.027 6.43 1 94.06 81 ALA A C 1
ATOM 605 O O . ALA A 1 81 ? -16.781 -3.941 6.066 1 94.06 81 ALA A O 1
ATOM 606 N N . LEU A 1 82 ? -18.672 -2.998 6.812 1 95.12 82 LEU A N 1
ATOM 607 C CA . LEU A 1 82 ? -18.078 -1.66 6.836 1 95.12 82 LEU A CA 1
ATOM 608 C C . LEU A 1 82 ? -16.984 -1.566 7.891 1 95.12 82 LEU A C 1
ATOM 610 O O . LEU A 1 82 ? -15.914 -1.015 7.629 1 95.12 82 LEU A O 1
ATOM 614 N N . ILE A 1 83 ? -17.219 -2.121 9.039 1 95.88 83 ILE A N 1
ATOM 615 C CA . ILE A 1 83 ? -16.234 -2.105 10.117 1 95.88 83 ILE A CA 1
ATOM 616 C C . ILE A 1 83 ? -14.992 -2.895 9.688 1 95.88 83 ILE A C 1
ATOM 618 O O . ILE A 1 83 ? -13.867 -2.461 9.93 1 95.88 83 ILE A O 1
ATOM 622 N N . ILE A 1 84 ? -15.227 -4.043 9.031 1 96.62 84 ILE A N 1
ATOM 623 C CA . ILE A 1 84 ? -14.117 -4.863 8.562 1 96.62 84 ILE A CA 1
ATOM 624 C C . ILE A 1 84 ? -13.305 -4.098 7.523 1 96.62 84 ILE A C 1
ATOM 626 O O . ILE A 1 84 ? -12.07 -4.105 7.551 1 96.62 84 ILE A O 1
ATOM 630 N N . PHE A 1 85 ? -14.008 -3.412 6.645 1 97.44 85 PHE A N 1
ATOM 631 C CA . PHE A 1 85 ? -13.352 -2.609 5.621 1 97.44 85 PHE A CA 1
ATOM 632 C C . PHE A 1 85 ? -12.484 -1.529 6.254 1 97.44 85 PHE A C 1
ATOM 634 O O . PHE A 1 85 ? -11.305 -1.396 5.914 1 97.44 85 PHE A O 1
ATOM 641 N N . GLU A 1 86 ? -13.023 -0.777 7.141 1 97 86 GLU A N 1
ATOM 642 C CA . GLU A 1 86 ? -12.312 0.329 7.77 1 97 86 GLU A CA 1
ATOM 643 C C . GLU A 1 86 ? -11.141 -0.176 8.609 1 97 86 GLU A C 1
ATOM 645 O O . GLU A 1 86 ? -10.07 0.44 8.633 1 97 86 GLU A O 1
ATOM 650 N N . LYS A 1 87 ? -11.344 -1.294 9.312 1 97.94 87 LYS A N 1
ATOM 651 C CA . LYS A 1 87 ? -10.258 -1.894 10.07 1 97.94 87 LYS A CA 1
ATOM 652 C C . LYS A 1 87 ? -9.102 -2.287 9.156 1 97.94 87 LYS A C 1
ATOM 654 O O . LYS A 1 87 ? -7.938 -1.996 9.453 1 97.94 87 LYS A O 1
ATOM 659 N N . ALA A 1 88 ? -9.422 -2.949 8.07 1 98.19 88 ALA A N 1
ATOM 660 C CA . ALA A 1 88 ? -8.406 -3.357 7.105 1 98.19 88 ALA A CA 1
ATOM 661 C C . ALA A 1 88 ? -7.664 -2.148 6.547 1 98.19 88 ALA A C 1
ATOM 663 O O . ALA A 1 88 ? -6.441 -2.186 6.383 1 98.19 88 ALA A O 1
ATOM 664 N N . LEU A 1 89 ? -8.398 -1.116 6.27 1 98.25 89 LEU A N 1
ATOM 665 C CA . LEU A 1 89 ? -7.828 0.129 5.762 1 98.25 89 LEU A CA 1
ATOM 666 C C . LEU A 1 89 ? -6.863 0.74 6.773 1 98.25 89 LEU A C 1
ATOM 668 O O . LEU A 1 89 ? -5.734 1.087 6.426 1 98.25 89 LEU A O 1
ATOM 672 N N . ILE A 1 90 ? -7.273 0.85 7.984 1 98.31 90 ILE A N 1
ATOM 673 C CA . ILE A 1 90 ? -6.484 1.477 9.039 1 98.31 90 ILE A CA 1
ATOM 674 C C . ILE A 1 90 ? -5.215 0.662 9.289 1 98.31 90 ILE A C 1
ATOM 676 O O . ILE A 1 90 ? -4.125 1.224 9.422 1 98.31 90 ILE A O 1
ATOM 680 N N . GLU A 1 91 ? -5.359 -0.637 9.289 1 98.31 91 GLU A N 1
A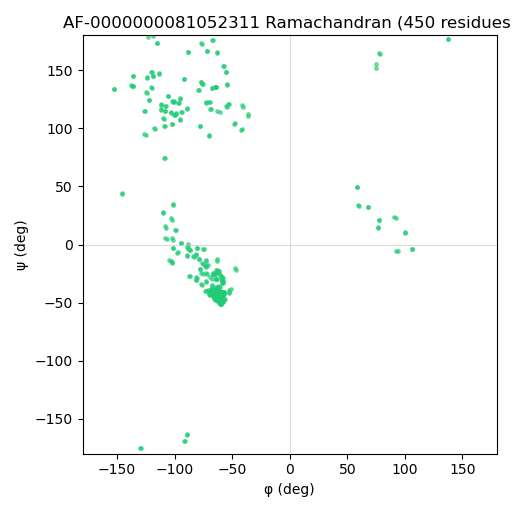TOM 681 C CA . GLU A 1 91 ? -4.203 -1.5 9.523 1 98.31 91 GLU A CA 1
ATOM 682 C C . GLU A 1 91 ? -3.207 -1.413 8.375 1 98.31 91 GLU A C 1
ATOM 684 O O . GLU A 1 91 ? -1.995 -1.431 8.594 1 98.31 91 GLU A O 1
ATOM 689 N N . ALA A 1 92 ? -3.719 -1.341 7.191 1 98.44 92 ALA A N 1
ATOM 690 C CA . ALA A 1 92 ? -2.846 -1.15 6.039 1 98.44 92 ALA A CA 1
ATOM 691 C C . ALA A 1 92 ? -2.119 0.19 6.113 1 98.44 92 ALA A C 1
ATOM 693 O O . ALA A 1 92 ? -0.917 0.268 5.855 1 98.44 92 ALA A O 1
ATOM 694 N N . GLN A 1 93 ? -2.84 1.251 6.477 1 98.31 93 GLN A N 1
ATOM 695 C CA . GLN A 1 93 ? -2.244 2.576 6.625 1 98.31 93 GLN A CA 1
ATOM 696 C C . GLN A 1 93 ? -1.144 2.57 7.68 1 98.31 93 GLN A C 1
ATOM 698 O O . GLN A 1 93 ? -0.054 3.098 7.453 1 98.31 93 GLN A O 1
ATOM 703 N N . LEU A 1 94 ? -1.432 1.989 8.781 1 97.88 94 LEU A N 1
ATOM 704 C CA . LEU A 1 94 ? -0.469 1.898 9.875 1 97.88 94 LEU A CA 1
ATOM 705 C C . LEU A 1 94 ? 0.815 1.219 9.406 1 97.88 94 LEU A C 1
ATOM 707 O O . LEU A 1 94 ? 1.914 1.716 9.664 1 97.88 94 LEU A O 1
ATOM 711 N N . GLN A 1 95 ? 0.657 0.136 8.742 1 98.31 95 GLN A N 1
ATOM 712 C CA . GLN A 1 95 ? 1.826 -0.629 8.32 1 98.31 95 GLN A CA 1
ATOM 713 C C . GLN A 1 95 ? 2.605 0.108 7.238 1 98.31 95 GLN A C 1
ATOM 715 O O . GLN A 1 95 ? 3.838 0.099 7.238 1 98.31 95 GLN A O 1
ATOM 720 N N . MET A 1 96 ? 1.898 0.701 6.297 1 98.31 96 MET A N 1
ATOM 721 C CA . MET A 1 96 ? 2.572 1.476 5.258 1 98.31 96 MET A CA 1
ATOM 722 C C . MET A 1 96 ? 3.389 2.609 5.867 1 98.31 96 MET A C 1
ATOM 724 O O . MET A 1 96 ? 4.547 2.814 5.5 1 98.31 96 MET A O 1
ATOM 728 N N . GLU A 1 97 ? 2.799 3.322 6.809 1 98.06 97 GLU A N 1
ATOM 729 C CA . GLU A 1 97 ? 3.525 4.383 7.5 1 98.06 97 GLU A CA 1
ATOM 730 C C . GLU A 1 97 ? 4.773 3.838 8.188 1 98.06 97 GLU A C 1
ATOM 732 O O . GLU A 1 97 ? 5.863 4.402 8.055 1 98.06 97 GLU A O 1
ATOM 737 N N . ARG A 1 98 ? 4.586 2.764 8.844 1 97.69 98 ARG A N 1
ATOM 738 C CA . ARG A 1 98 ? 5.711 2.162 9.562 1 97.69 98 ARG A CA 1
ATOM 739 C C . ARG A 1 98 ? 6.824 1.771 8.594 1 97.69 98 ARG A C 1
ATOM 741 O O . ARG A 1 98 ? 8 2.021 8.867 1 97.69 98 ARG A O 1
ATOM 748 N N . SER A 1 99 ? 6.469 1.151 7.516 1 98.5 99 SER A N 1
ATOM 749 C CA . SER A 1 99 ? 7.453 0.705 6.539 1 98.5 99 SER A CA 1
ATOM 750 C C . SER A 1 99 ? 8.242 1.882 5.969 1 98.5 99 SER A C 1
ATOM 752 O O . SER A 1 99 ? 9.469 1.838 5.902 1 98.5 99 SER A O 1
ATOM 754 N N . PHE A 1 100 ? 7.535 2.928 5.598 1 98.5 100 PHE A N 1
ATOM 755 C CA . PHE A 1 100 ? 8.203 4.105 5.059 1 98.5 100 PHE A CA 1
ATOM 756 C C . PHE A 1 100 ? 9.117 4.734 6.105 1 98.5 100 PHE A C 1
ATOM 758 O O . PHE A 1 100 ? 10.234 5.145 5.793 1 98.5 100 PHE A O 1
ATOM 765 N N . ILE A 1 101 ? 8.656 4.82 7.336 1 97.56 101 ILE A N 1
ATOM 766 C CA . ILE A 1 101 ? 9.414 5.457 8.406 1 97.56 101 ILE A CA 1
ATOM 767 C C . ILE A 1 101 ? 10.664 4.637 8.711 1 97.56 101 ILE A C 1
ATOM 769 O O . ILE A 1 101 ? 11.758 5.195 8.859 1 97.56 101 ILE A O 1
ATOM 773 N N . ASP A 1 102 ? 10.508 3.275 8.797 1 97.25 102 ASP A N 1
ATOM 774 C CA . ASP A 1 102 ? 11.656 2.408 9.031 1 97.25 102 ASP A CA 1
ATOM 775 C C . ASP A 1 102 ? 12.711 2.584 7.941 1 97.25 102 ASP A C 1
ATOM 777 O O . ASP A 1 102 ? 13.898 2.686 8.234 1 97.25 102 ASP A O 1
ATOM 781 N N . ILE A 1 103 ? 12.281 2.65 6.723 1 97.5 103 ILE A N 1
ATOM 782 C CA . ILE A 1 103 ? 13.188 2.828 5.598 1 97.5 103 ILE A CA 1
ATOM 783 C C . ILE A 1 103 ? 13.859 4.199 5.688 1 97.5 103 ILE A C 1
ATOM 785 O O . ILE A 1 103 ? 15.078 4.309 5.535 1 97.5 103 ILE A O 1
ATOM 789 N N . ALA A 1 104 ? 13.07 5.211 5.961 1 97.06 104 ALA A N 1
ATOM 790 C CA . ALA A 1 104 ? 13.602 6.566 6.082 1 97.06 104 ALA A CA 1
ATOM 791 C C . ALA A 1 104 ? 14.672 6.641 7.164 1 97.06 104 ALA A C 1
ATOM 793 O O . ALA A 1 104 ? 15.758 7.191 6.941 1 97.06 104 ALA A O 1
ATOM 794 N N . GLU A 1 105 ? 14.375 6.086 8.305 1 94.69 105 GLU A N 1
ATOM 795 C CA . GLU A 1 105 ? 15.305 6.129 9.43 1 94.69 105 GLU A CA 1
ATOM 796 C C . GLU A 1 105 ? 16.594 5.375 9.109 1 94.69 105 GLU A C 1
ATOM 798 O O . GLU A 1 105 ? 17.672 5.742 9.594 1 94.69 105 GLU A O 1
ATOM 803 N N . SER A 1 106 ? 16.531 4.363 8.281 1 94 106 SER A N 1
ATOM 804 C CA . SER A 1 106 ? 17.688 3.533 7.969 1 94 106 SER A CA 1
ATOM 805 C C . SER A 1 106 ? 18.672 4.27 7.066 1 94 106 SER A C 1
ATOM 807 O O . SER A 1 106 ? 19.844 3.879 6.957 1 94 106 SER A O 1
ATOM 809 N N . THR A 1 107 ? 18.266 5.312 6.391 1 92.62 107 THR A N 1
ATOM 810 C CA . THR A 1 107 ? 19.141 6.047 5.473 1 92.62 107 THR A CA 1
ATOM 811 C C . THR A 1 107 ? 20.078 6.969 6.238 1 92.62 107 THR A C 1
ATOM 813 O O . THR A 1 107 ? 21.078 7.434 5.691 1 92.62 107 THR A O 1
ATOM 816 N N . ASN A 1 108 ? 19.719 7.312 7.48 1 90.69 108 ASN A N 1
ATOM 817 C CA . ASN A 1 108 ? 20.469 8.25 8.312 1 90.69 108 ASN A CA 1
ATOM 818 C C . ASN A 1 108 ? 20.578 9.625 7.648 1 90.69 108 ASN A C 1
ATOM 820 O O . ASN A 1 108 ? 21.625 10.273 7.727 1 90.69 108 ASN A O 1
ATOM 824 N N . ARG A 1 109 ? 19.562 10.008 6.938 1 92.31 109 ARG A N 1
ATOM 825 C CA . ARG A 1 109 ? 19.469 11.32 6.301 1 92.31 109 ARG A CA 1
ATOM 826 C C . ARG A 1 109 ? 18.25 12.086 6.805 1 92.31 109 ARG A C 1
ATOM 828 O O . ARG A 1 109 ? 17.25 11.492 7.199 1 92.31 109 ARG A O 1
ATOM 835 N N . PRO A 1 110 ? 18.422 13.469 6.844 1 93.81 110 PRO A N 1
ATOM 836 C CA . PRO A 1 110 ? 17.203 14.234 7.113 1 93.81 110 PRO A CA 1
ATOM 837 C C . PRO A 1 110 ? 16.078 13.906 6.137 1 93.81 110 PRO A C 1
ATOM 839 O O . PRO A 1 110 ? 16.234 14.062 4.926 1 93.81 110 PRO A O 1
ATOM 842 N N . THR A 1 111 ? 14.953 13.391 6.672 1 96.69 111 THR A N 1
ATOM 843 C CA . THR A 1 111 ? 13.891 12.875 5.816 1 96.69 111 THR A CA 1
ATOM 844 C C . THR A 1 111 ? 12.523 13.328 6.312 1 96.69 111 THR A C 1
ATOM 846 O O . THR A 1 111 ? 12.297 13.43 7.52 1 96.69 111 THR A O 1
ATOM 849 N N . LEU A 1 112 ? 11.68 13.734 5.414 1 97.75 112 LEU A N 1
ATOM 850 C CA . LEU A 1 112 ? 10.258 13.906 5.691 1 97.75 112 LEU A CA 1
ATOM 851 C C . LEU A 1 112 ? 9.445 12.789 5.062 1 97.75 112 LEU A C 1
ATOM 853 O O . LEU A 1 112 ? 9.617 12.477 3.883 1 97.75 112 LEU A O 1
ATOM 857 N N . VAL A 1 113 ? 8.641 12.164 5.852 1 98.31 113 VAL A N 1
ATOM 858 C CA . VAL A 1 113 ? 7.633 11.234 5.352 1 98.31 113 VAL A CA 1
ATOM 859 C C . VAL A 1 113 ? 6.258 11.898 5.371 1 98.31 113 VAL A C 1
ATOM 861 O O . VAL A 1 113 ? 5.742 12.242 6.438 1 98.31 113 VAL A O 1
ATOM 864 N N . ILE A 1 114 ? 5.703 12.133 4.211 1 98.25 114 ILE A N 1
ATOM 865 C CA . ILE A 1 114 ? 4.41 12.789 4.055 1 98.25 114 ILE A CA 1
ATOM 866 C C . ILE A 1 114 ? 3.334 11.75 3.764 1 98.25 114 ILE A C 1
ATOM 868 O O . ILE A 1 114 ? 3.467 10.953 2.83 1 98.25 114 ILE A O 1
ATOM 872 N N . MET A 1 115 ? 2.348 11.75 4.598 1 97.94 115 MET A N 1
ATOM 873 C CA . MET A 1 115 ? 1.207 10.859 4.395 1 97.94 115 MET A CA 1
ATOM 874 C C . MET A 1 115 ? 0.139 11.531 3.537 1 97.94 115 MET A C 1
ATOM 876 O O . MET A 1 115 ? -0.371 12.594 3.893 1 97.94 115 MET A O 1
ATOM 880 N N . ASP A 1 116 ? -0.129 10.922 2.326 1 96.5 116 ASP A N 1
ATOM 881 C CA . ASP A 1 116 ? -1.34 11.328 1.619 1 96.5 116 ASP A CA 1
ATOM 882 C C . ASP A 1 116 ? -2.59 10.836 2.344 1 96.5 116 ASP A C 1
ATOM 884 O O . ASP A 1 116 ? -3.029 9.703 2.137 1 96.5 116 ASP A O 1
ATOM 888 N N . ARG A 1 117 ? -3.096 11.734 3.16 1 94.94 117 ARG A N 1
ATOM 889 C CA . ARG A 1 117 ? -4.129 11.469 4.156 1 94.94 117 ARG A CA 1
ATOM 890 C C . ARG A 1 117 ? -3.559 10.719 5.355 1 94.94 117 ARG A C 1
ATOM 892 O O . ARG A 1 117 ? -2.438 10.211 5.297 1 94.94 117 ARG A O 1
ATOM 899 N N . GLY A 1 118 ? -4.188 10.836 6.508 1 95.31 118 GLY A N 1
ATOM 900 C CA . GLY A 1 118 ? -3.781 10.172 7.738 1 95.31 118 GLY A CA 1
ATOM 901 C C . GLY A 1 118 ? -4.871 9.305 8.336 1 95.31 118 GLY A C 1
ATOM 902 O O . GLY A 1 118 ? -5.98 9.227 7.793 1 95.31 118 GLY A O 1
ATOM 903 N N . LEU A 1 119 ? -4.566 8.703 9.352 1 96.5 119 LEU A N 1
ATOM 904 C CA . LEU A 1 119 ? -5.418 7.688 9.969 1 96.5 119 LEU A CA 1
ATOM 905 C C . LEU A 1 119 ? -6.758 8.281 10.383 1 96.5 119 LEU A C 1
ATOM 907 O O . LEU A 1 119 ? -7.797 7.629 10.25 1 96.5 119 LEU A O 1
ATOM 911 N N . LEU A 1 120 ? -6.73 9.5 10.836 1 96.56 120 LEU A N 1
ATOM 912 C CA . LEU A 1 120 ? -7.934 10.07 11.43 1 96.56 120 LEU A CA 1
ATOM 913 C C . LEU A 1 120 ? -8.914 10.516 10.352 1 96.56 120 LEU A C 1
ATOM 915 O O . LEU A 1 120 ? -10.07 10.82 10.648 1 96.56 120 LEU A O 1
ATOM 919 N N . ASP A 1 121 ? -8.484 10.578 9.086 1 96.44 121 ASP A N 1
ATOM 920 C CA . ASP A 1 121 ? -9.375 10.945 7.992 1 96.44 121 ASP A CA 1
ATOM 921 C C . ASP A 1 121 ? -10.57 10 7.914 1 96.44 121 ASP A C 1
ATOM 923 O O . ASP A 1 121 ? -11.656 10.406 7.5 1 96.44 121 ASP A O 1
ATOM 927 N N . VAL A 1 122 ? -10.383 8.766 8.289 1 94.88 122 VAL A N 1
ATOM 928 C CA . VAL A 1 122 ? -11.398 7.719 8.18 1 94.88 122 VAL A CA 1
ATOM 929 C C . VAL A 1 122 ? -12.641 8.125 8.969 1 94.88 122 VAL A C 1
ATOM 931 O O . VAL A 1 122 ? -13.766 7.828 8.562 1 94.88 122 VAL A O 1
ATOM 934 N N . ALA A 1 123 ? -12.445 8.836 10.055 1 95.81 123 ALA A N 1
ATOM 935 C CA . ALA A 1 123 ? -13.531 9.219 10.953 1 95.81 123 ALA A CA 1
ATOM 936 C C . ALA A 1 123 ? -14.586 10.047 10.219 1 95.81 123 ALA A C 1
ATOM 938 O O . ALA A 1 123 ? -15.773 9.969 10.523 1 95.81 123 ALA A O 1
ATOM 939 N N . ALA A 1 124 ? -14.141 10.805 9.227 1 93.88 124 ALA A N 1
ATOM 940 C CA . ALA A 1 124 ? -15.031 11.734 8.531 1 93.88 124 ALA A CA 1
ATOM 941 C C . ALA A 1 124 ? -16 10.984 7.621 1 93.88 124 ALA A C 1
ATOM 943 O O . ALA A 1 124 ? -17 11.555 7.172 1 93.88 124 ALA A O 1
ATOM 944 N N . TYR A 1 125 ? -15.758 9.711 7.359 1 89.44 125 TYR A N 1
ATOM 945 C CA . TYR A 1 125 ? -16.547 8.969 6.379 1 89.44 125 TYR A CA 1
ATOM 946 C C . TYR A 1 125 ? -17.469 7.965 7.062 1 89.44 125 TYR A C 1
ATOM 948 O O . TYR A 1 125 ? -18.094 7.145 6.398 1 89.44 125 TYR A O 1
ATOM 956 N N . LEU A 1 126 ? -17.5 8 8.375 1 93.06 126 LEU A N 1
ATOM 957 C CA . LEU A 1 126 ? -18.297 7.062 9.141 1 93.06 126 LEU A CA 1
ATOM 958 C C . LEU A 1 126 ? -19.266 7.805 10.062 1 93.06 126 LEU A C 1
ATOM 960 O O . LEU A 1 126 ? -18.922 8.852 10.625 1 93.06 126 LEU A O 1
ATOM 964 N N . PRO A 1 127 ? -20.453 7.227 10.211 1 91.81 127 PRO A N 1
ATOM 965 C CA . PRO A 1 127 ? -21.25 7.691 11.344 1 91.81 127 PRO A CA 1
ATOM 966 C C . PRO A 1 127 ? -20.531 7.527 12.68 1 91.81 127 PRO A C 1
ATOM 968 O O . PRO A 1 127 ? -19.703 6.625 12.836 1 91.81 127 PRO A O 1
ATOM 971 N N . ALA A 1 128 ? -20.922 8.398 13.648 1 93 128 ALA A N 1
ATOM 972 C CA . ALA A 1 128 ? -20.219 8.477 14.922 1 93 128 ALA A CA 1
ATOM 973 C C . ALA A 1 128 ? -20.219 7.121 15.633 1 93 128 ALA A C 1
ATOM 975 O O . ALA A 1 128 ? -19.219 6.723 16.219 1 93 128 ALA A O 1
ATOM 976 N N . ASP A 1 129 ? -21.297 6.441 15.586 1 94.06 129 ASP A N 1
ATOM 977 C CA . ASP A 1 129 ? -21.406 5.164 16.281 1 94.06 129 ASP A CA 1
ATOM 978 C C . ASP A 1 129 ? -20.516 4.109 15.641 1 94.06 129 ASP A C 1
ATOM 980 O O . ASP A 1 129 ? -19.859 3.326 16.328 1 94.06 129 ASP A O 1
ATOM 984 N N . LEU A 1 130 ? -20.422 4.113 14.352 1 94.38 130 LEU A N 1
ATOM 985 C CA . LEU A 1 130 ? -19.578 3.158 13.648 1 94.38 130 LEU A CA 1
ATOM 986 C C . LEU A 1 130 ? -18.109 3.502 13.828 1 94.38 130 LEU A C 1
ATOM 988 O O . LEU A 1 130 ? -17.25 2.607 13.875 1 94.38 130 LEU A O 1
ATOM 992 N N . TRP A 1 131 ? -17.844 4.789 13.953 1 96.12 131 TRP A N 1
ATOM 993 C CA . TRP A 1 131 ? -16.469 5.191 14.219 1 96.12 131 TRP A CA 1
ATOM 994 C C . TRP A 1 131 ? -16 4.68 15.57 1 96.12 131 TRP A C 1
ATOM 996 O O . TRP A 1 131 ? -14.883 4.168 15.695 1 96.12 131 TRP A O 1
ATOM 1006 N N . VAL A 1 132 ? -16.859 4.758 16.547 1 96.94 132 VAL A N 1
ATOM 1007 C CA . VAL A 1 132 ? -16.531 4.25 17.875 1 96.94 132 VAL A CA 1
ATOM 1008 C C . VAL A 1 132 ? -16.266 2.748 17.797 1 96.94 132 VAL A C 1
ATOM 1010 O O . VAL A 1 132 ? -15.289 2.258 18.375 1 96.94 132 VAL A O 1
ATOM 1013 N N . GLU A 1 133 ? -17.094 2.035 17.062 1 96.69 133 GLU A N 1
ATOM 1014 C CA . GLU A 1 133 ? -16.906 0.597 16.891 1 96.69 133 GLU A CA 1
ATOM 1015 C C . GLU A 1 133 ? -15.602 0.291 16.156 1 96.69 133 GLU A C 1
ATOM 1017 O O . GLU A 1 133 ? -14.922 -0.682 16.469 1 96.69 133 GLU A O 1
ATOM 1022 N N . THR A 1 134 ? -15.289 1.082 15.18 1 97 134 THR A N 1
ATOM 1023 C CA . THR A 1 134 ? -14.055 0.911 14.414 1 97 134 THR A CA 1
ATOM 1024 C C . THR A 1 134 ? -12.836 1.125 15.305 1 97 134 THR A C 1
ATOM 1026 O O . THR A 1 134 ? -11.875 0.352 15.25 1 97 134 THR A O 1
ATOM 1029 N N . GLN A 1 135 ? -12.875 2.141 16.141 1 97.75 135 GLN A N 1
ATOM 1030 C CA . GLN A 1 135 ? -11.789 2.402 17.078 1 97.75 135 GLN A CA 1
ATOM 1031 C C . GLN A 1 135 ? -11.547 1.205 17.984 1 97.75 135 GLN A C 1
ATOM 1033 O O . GLN A 1 135 ? -10.398 0.841 18.25 1 97.75 135 GLN A O 1
ATOM 1038 N N . LYS A 1 136 ? -12.648 0.62 18.422 1 97.69 136 LYS A N 1
ATOM 1039 C CA . LYS A 1 136 ? -12.539 -0.571 19.25 1 97.69 136 LYS A CA 1
ATOM 1040 C C . LYS A 1 136 ? -11.922 -1.732 18.484 1 97.69 136 LYS A C 1
ATOM 1042 O O . LYS A 1 136 ? -11.062 -2.443 19.016 1 97.69 136 LYS A O 1
ATOM 1047 N N . ALA A 1 137 ? -12.336 -1.862 17.266 1 97.19 137 ALA A N 1
ATOM 1048 C CA . ALA A 1 137 ? -11.875 -2.969 16.438 1 97.19 137 ALA A CA 1
ATOM 1049 C C . ALA A 1 137 ? -10.375 -2.873 16.188 1 97.19 137 ALA A C 1
ATOM 1051 O O . ALA A 1 137 ? -9.688 -3.893 16.094 1 97.19 137 ALA A O 1
ATOM 1052 N N . VAL A 1 138 ? -9.805 -1.657 16.016 1 97.38 138 VAL A N 1
ATOM 1053 C CA . VAL A 1 138 ? -8.391 -1.5 15.711 1 97.38 138 VAL A CA 1
ATOM 1054 C C . VAL A 1 138 ? -7.617 -1.198 16.984 1 97.38 138 VAL A C 1
ATOM 1056 O O . VAL A 1 138 ? -6.387 -1.12 16.969 1 97.38 138 VAL A O 1
ATOM 1059 N N . ASN A 1 139 ? -8.312 -0.981 18.125 1 97.69 139 ASN A N 1
ATOM 1060 C CA . ASN A 1 139 ? -7.75 -0.678 19.438 1 97.69 139 ASN A CA 1
ATOM 1061 C C . ASN A 1 139 ? -6.887 0.579 19.406 1 97.69 139 ASN A C 1
ATOM 1063 O O . ASN A 1 139 ? -5.738 0.562 19.844 1 97.69 139 ASN A O 1
ATOM 1067 N N . LEU A 1 140 ? -7.367 1.672 18.844 1 97.44 140 LEU A N 1
ATOM 1068 C CA . LEU A 1 140 ? -6.715 2.975 18.781 1 97.44 140 LEU A CA 1
ATOM 1069 C C . LEU A 1 140 ? -7.707 4.094 19.078 1 97.44 140 LEU A C 1
ATOM 1071 O O . LEU A 1 140 ? -8.852 4.051 18.625 1 97.44 140 LEU A O 1
ATOM 1075 N N . THR A 1 141 ? -7.27 5.039 19.875 1 96.94 141 THR A N 1
ATOM 1076 C CA . THR A 1 141 ? -8.039 6.262 20.078 1 96.94 141 THR A CA 1
ATOM 1077 C C . THR A 1 141 ? -7.676 7.309 19.031 1 96.94 141 THR A C 1
ATOM 1079 O O . THR A 1 141 ? -6.664 7.176 18.344 1 96.94 141 THR A O 1
ATOM 1082 N N . GLU A 1 142 ? -8.484 8.312 18.922 1 96.69 142 GLU A N 1
ATOM 1083 C CA . GLU A 1 142 ? -8.188 9.414 18 1 96.69 142 GLU A CA 1
ATOM 1084 C C . GLU A 1 142 ? -6.855 10.078 18.344 1 96.69 142 GLU A C 1
ATOM 1086 O O . GLU A 1 142 ? -6.086 10.43 17.453 1 96.69 142 GLU A O 1
ATOM 1091 N N . GLU A 1 143 ? -6.598 10.25 19.625 1 95.38 143 GLU A N 1
ATOM 1092 C CA . GLU A 1 143 ? -5.355 10.875 20.078 1 95.38 143 GLU A CA 1
ATOM 1093 C C . GLU A 1 143 ? -4.145 10.039 19.672 1 95.38 143 GLU A C 1
ATOM 1095 O O . GLU A 1 143 ? -3.135 10.578 19.219 1 95.38 143 GLU A O 1
ATOM 1100 N N . GLN A 1 144 ? -4.285 8.727 19.859 1 95.75 144 GLN A N 1
ATOM 1101 C CA . GLN A 1 144 ? -3.201 7.828 19.484 1 95.75 144 GLN A CA 1
ATOM 1102 C C . GLN A 1 144 ? -2.943 7.887 17.969 1 95.75 144 GLN A C 1
ATOM 1104 O O . GLN A 1 144 ? -1.795 7.82 17.531 1 95.75 144 GLN A O 1
ATOM 1109 N N . MET A 1 145 ? -3.963 8.016 17.172 1 96.75 145 MET A N 1
ATOM 1110 C CA . MET A 1 145 ? -3.846 8.117 15.727 1 96.75 145 MET A CA 1
ATOM 1111 C C . MET A 1 145 ? -3.178 9.43 15.32 1 96.75 145 MET A C 1
ATOM 1113 O O . MET A 1 145 ? -2.297 9.438 14.461 1 96.75 145 MET A O 1
ATOM 1117 N N . ALA A 1 146 ? -3.545 10.492 15.992 1 95.31 146 ALA A N 1
ATOM 1118 C CA . ALA A 1 146 ? -3.082 11.82 15.617 1 95.31 146 ALA A CA 1
ATOM 1119 C C . ALA A 1 146 ? -1.673 12.086 16.141 1 95.31 146 ALA A C 1
ATOM 1121 O O . ALA A 1 146 ? -0.892 12.797 15.5 1 95.31 146 ALA A O 1
ATOM 1122 N N . ASP A 1 147 ? -1.272 11.492 17.234 1 92.81 147 ASP A N 1
ATOM 1123 C CA . ASP A 1 147 ? -0.004 11.766 17.906 1 92.81 147 ASP A CA 1
ATOM 1124 C C . ASP A 1 147 ? 1.164 11.148 17.141 1 92.81 147 ASP A C 1
ATOM 1126 O O . ASP A 1 147 ? 2.326 11.391 17.469 1 92.81 147 ASP A O 1
ATOM 1130 N N . ARG A 1 148 ? 0.807 10.469 16.141 1 94.06 148 ARG A N 1
ATOM 1131 C CA . ARG A 1 148 ? 1.852 9.836 15.344 1 94.06 148 ARG A CA 1
ATOM 1132 C C . ARG A 1 148 ? 2.473 10.828 14.367 1 94.06 148 ARG A C 1
ATOM 1134 O O . ARG A 1 148 ? 3.529 10.562 13.789 1 94.06 148 ARG A O 1
ATOM 1141 N N . TYR A 1 149 ? 1.901 11.984 14.258 1 96.75 149 TYR A N 1
ATOM 1142 C CA . TYR A 1 149 ? 2.346 12.953 13.258 1 96.75 149 TYR A CA 1
ATOM 1143 C C . TYR A 1 149 ? 2.963 14.18 13.922 1 96.75 149 TYR A C 1
ATOM 1145 O O . TYR A 1 149 ? 2.561 14.562 15.023 1 96.75 149 TYR A O 1
ATOM 1153 N N . ASP A 1 150 ? 3.932 14.758 13.281 1 96.38 150 ASP A N 1
ATOM 1154 C CA . ASP A 1 150 ? 4.531 16 13.75 1 96.38 150 ASP A CA 1
ATOM 1155 C C . ASP A 1 150 ? 3.686 17.203 13.336 1 96.38 150 ASP A C 1
ATOM 1157 O O . ASP A 1 150 ? 3.662 18.219 14.031 1 96.38 150 ASP A O 1
ATOM 1161 N N . LEU A 1 151 ? 3.043 17.094 12.266 1 97.44 151 LEU A N 1
ATOM 1162 C CA . LEU A 1 151 ? 2.266 18.188 11.688 1 97.44 151 LEU A CA 1
ATOM 1163 C C . LEU A 1 151 ? 1.117 17.641 10.844 1 97.44 151 LEU A C 1
ATOM 1165 O O . LEU A 1 151 ? 1.294 16.688 10.086 1 97.44 151 LEU A O 1
ATOM 1169 N N . VAL A 1 152 ? -0.025 18.219 11.062 1 98.12 152 VAL A N 1
ATOM 1170 C CA . VAL A 1 152 ? -1.168 17.969 10.188 1 98.12 152 VAL A CA 1
ATOM 1171 C C . VAL A 1 152 ? -1.447 19.219 9.344 1 98.12 152 VAL A C 1
ATOM 1173 O O . VAL A 1 152 ? -1.78 20.266 9.883 1 98.12 152 VAL A O 1
ATOM 1176 N N . LEU A 1 153 ? -1.279 19.109 8.109 1 98.19 153 LEU A N 1
ATOM 1177 C CA . LEU A 1 153 ? -1.608 20.172 7.164 1 98.19 153 LEU A CA 1
ATOM 1178 C C . LEU A 1 153 ? -2.953 19.906 6.496 1 98.19 153 LEU A C 1
ATOM 1180 O O . LEU A 1 153 ? -3.094 18.953 5.73 1 98.19 153 LEU A O 1
ATOM 1184 N N . HIS A 1 154 ? -3.904 20.688 6.805 1 98.44 154 HIS A N 1
ATOM 1185 C CA . HIS A 1 154 ? -5.238 20.594 6.227 1 98.44 154 HIS A CA 1
ATOM 1186 C C . HIS A 1 154 ? -5.43 21.594 5.094 1 98.44 154 HIS A C 1
ATOM 1188 O O . HIS A 1 154 ? -5.492 22.797 5.332 1 98.44 154 HIS A O 1
ATOM 1194 N N . LEU A 1 155 ? -5.562 21.125 3.904 1 98.12 155 LEU A N 1
ATOM 1195 C CA . LEU A 1 155 ? -5.824 21.969 2.742 1 98.12 155 LEU A CA 1
ATOM 1196 C C . LEU A 1 155 ? -7.32 22.062 2.469 1 98.12 155 LEU A C 1
ATOM 1198 O O . LEU A 1 155 ? -7.941 21.094 2.023 1 98.12 155 LEU A O 1
ATOM 1202 N N . THR A 1 156 ? -7.828 23.188 2.631 1 97.31 156 THR A N 1
ATOM 1203 C CA . THR A 1 156 ? -9.266 23.406 2.506 1 97.31 156 THR A CA 1
ATOM 1204 C C . THR A 1 156 ? -9.727 23.156 1.075 1 97.31 156 THR A C 1
ATOM 1206 O O . THR A 1 156 ? -9.07 23.562 0.118 1 97.31 156 THR A O 1
ATOM 1209 N N . THR A 1 157 ? -10.805 22.469 0.931 1 95.12 157 THR A N 1
ATOM 1210 C CA . THR A 1 157 ? -11.406 22.156 -0.362 1 95.12 157 THR A CA 1
ATOM 1211 C C . THR A 1 157 ? -11.664 23.438 -1.157 1 95.12 157 THR A C 1
ATOM 1213 O O . THR A 1 157 ? -11.992 24.469 -0.582 1 95.12 157 THR A O 1
ATOM 1216 N N . ALA A 1 158 ? -11.562 23.281 -2.42 1 92.19 158 ALA A N 1
ATOM 1217 C CA . ALA A 1 158 ? -11.906 24.391 -3.291 1 92.19 158 ALA A CA 1
ATOM 1218 C C . ALA A 1 158 ? -13.383 24.766 -3.17 1 92.19 158 ALA A C 1
ATOM 1220 O O . ALA A 1 158 ? -13.781 25.875 -3.523 1 92.19 158 ALA A O 1
ATOM 1221 N N . ALA A 1 159 ? -14.188 23.797 -2.699 1 92 159 ALA A N 1
ATOM 1222 C CA . ALA A 1 159 ? -15.617 24.047 -2.523 1 92 159 ALA A CA 1
ATOM 1223 C C . ALA A 1 159 ? -15.867 25.125 -1.486 1 92 159 ALA A C 1
ATOM 1225 O O . ALA A 1 159 ? -16.984 25.641 -1.373 1 92 159 ALA A O 1
ATOM 1226 N N . GLU A 1 160 ? -14.914 25.484 -0.754 1 92.31 160 GLU A N 1
ATOM 1227 C CA . GLU A 1 160 ? -15 26.547 0.242 1 92.31 160 GLU A CA 1
ATOM 1228 C C . GLU A 1 160 ? -14.039 27.688 -0.091 1 92.31 160 GLU A C 1
ATOM 1230 O O . GLU A 1 160 ? -12.836 27.578 0.127 1 92.31 160 GLU A O 1
ATOM 1235 N N . GLY A 1 161 ? -14.594 28.766 -0.692 1 87.25 161 GLY A N 1
ATOM 1236 C CA . GLY A 1 161 ? -13.805 29.953 -0.945 1 87.25 161 GLY A CA 1
ATOM 1237 C C . GLY A 1 161 ? -13.164 29.969 -2.322 1 87.25 161 GLY A C 1
ATOM 1238 O O . GLY A 1 161 ? -12.484 30.922 -2.686 1 87.25 161 GLY A O 1
ATOM 1239 N N . ALA A 1 162 ? -13.258 28.938 -3.098 1 85.75 162 ALA A N 1
ATOM 1240 C CA . ALA A 1 162 ? -12.734 28.859 -4.457 1 85.75 162 ALA A CA 1
ATOM 1241 C C . ALA A 1 162 ? -13.633 28 -5.348 1 85.75 162 ALA A C 1
ATOM 1243 O O . ALA A 1 162 ? -13.148 27.141 -6.086 1 85.75 162 ALA A O 1
ATOM 1244 N N . GLU A 1 163 ? -14.914 28.219 -5.227 1 87.75 163 GLU A N 1
ATOM 1245 C CA . GLU A 1 163 ? -15.938 27.344 -5.805 1 87.75 163 GLU A CA 1
ATOM 1246 C C . GLU A 1 163 ? -15.797 27.25 -7.32 1 87.75 163 GLU A C 1
ATOM 1248 O O . GLU A 1 163 ? -16.109 26.219 -7.922 1 87.75 163 GLU A O 1
ATOM 1253 N N . LYS A 1 164 ? -15.281 28.297 -7.984 1 85.5 164 LYS A N 1
ATOM 1254 C CA . LYS A 1 164 ? -15.086 28.312 -9.43 1 85.5 164 LYS A CA 1
ATOM 1255 C C . LYS A 1 164 ? -14.125 27.219 -9.875 1 85.5 164 LYS A C 1
ATOM 1257 O O . LYS A 1 164 ? -14.109 26.828 -11.047 1 85.5 164 LYS A O 1
ATOM 1262 N N . TYR A 1 165 ? -13.336 26.828 -8.938 1 85.06 165 TYR A N 1
ATOM 1263 C CA . TYR A 1 165 ? -12.305 25.844 -9.266 1 85.06 165 TYR A CA 1
ATOM 1264 C C . TYR A 1 165 ? -12.727 24.453 -8.812 1 85.06 165 TYR A C 1
ATOM 1266 O O . TYR A 1 165 ? -11.984 23.484 -9 1 85.06 165 TYR A O 1
ATOM 1274 N N . TYR A 1 166 ? -13.875 24.344 -8.156 1 83.94 166 TYR A N 1
ATOM 1275 C CA . TYR A 1 166 ? -14.344 23.047 -7.723 1 83.94 166 TYR A CA 1
ATOM 1276 C C . TYR A 1 166 ? -14.961 22.266 -8.883 1 83.94 166 TYR A C 1
ATOM 1278 O O . TYR A 1 166 ? -15.961 22.703 -9.469 1 83.94 166 TYR A O 1
ATOM 1286 N N . THR A 1 167 ? -14.242 21.281 -9.492 1 73.75 167 THR A N 1
ATOM 1287 C CA . THR A 1 167 ? -14.734 20.453 -10.586 1 73.75 167 THR A CA 1
ATOM 1288 C C . THR A 1 167 ? -14.703 18.969 -10.195 1 73.75 167 THR A C 1
ATOM 1290 O O . THR A 1 167 ? -13.82 18.547 -9.453 1 73.75 167 THR A O 1
ATOM 1293 N N . THR A 1 168 ? -15.75 18.266 -10.492 1 63.75 168 THR A N 1
ATOM 1294 C CA . THR A 1 168 ? -15.781 16.844 -10.211 1 63.75 168 THR A CA 1
ATOM 1295 C C . THR A 1 168 ? -15.211 16.047 -11.383 1 63.75 168 THR A C 1
ATOM 1297 O O . THR A 1 168 ? -15.164 14.812 -11.336 1 63.75 168 THR A O 1
ATOM 1300 N N . GLU A 1 169 ? -14.828 16.688 -12.391 1 56.59 169 GLU A N 1
ATOM 1301 C CA . GLU A 1 169 ? -14.461 16.031 -13.641 1 56.59 169 GLU A CA 1
ATOM 1302 C C . GLU A 1 169 ? -13.188 15.203 -13.469 1 56.59 169 GLU A C 1
ATOM 1304 O O . GLU A 1 169 ? -13.008 14.18 -14.133 1 56.59 169 GLU A O 1
ATOM 1309 N N . ASN A 1 170 ? -12.359 15.633 -12.594 1 50.25 170 ASN A N 1
ATOM 1310 C CA . ASN A 1 170 ? -11.008 15.078 -12.617 1 50.25 170 ASN A CA 1
ATOM 1311 C C . ASN A 1 170 ? -10.898 13.82 -11.758 1 50.25 170 ASN A C 1
ATOM 1313 O O . ASN A 1 170 ? -9.852 13.18 -11.727 1 50.25 170 ASN A O 1
ATOM 1317 N N . ASN A 1 171 ? -11.891 13.477 -10.961 1 53.09 171 ASN A N 1
ATOM 1318 C CA . ASN A 1 171 ? -11.734 12.258 -10.18 1 53.09 171 ASN A CA 1
ATOM 1319 C C . ASN A 1 171 ? -12.891 11.289 -10.414 1 53.09 171 ASN A C 1
ATOM 1321 O O . ASN A 1 171 ? -14.016 11.547 -9.977 1 53.09 171 ASN A O 1
ATOM 1325 N N . ALA A 1 172 ? -12.719 10.367 -11.32 1 48.44 172 ALA A N 1
ATOM 1326 C CA . ALA A 1 172 ? -13.68 9.359 -11.75 1 48.44 172 ALA A CA 1
ATOM 1327 C C . ALA A 1 172 ? -14.344 8.688 -10.547 1 48.44 172 ALA A C 1
ATOM 1329 O O . ALA A 1 172 ? -15.477 8.211 -10.641 1 48.44 172 ALA A O 1
ATOM 1330 N N . VAL A 1 173 ? -13.602 8.789 -9.398 1 51.25 173 VAL A N 1
ATOM 1331 C CA . VAL A 1 173 ? -14.094 7.988 -8.289 1 51.25 173 VAL A CA 1
ATOM 1332 C C . VAL A 1 173 ? -14.82 8.883 -7.281 1 51.25 173 VAL A C 1
ATOM 1334 O O . VAL A 1 173 ? -15.523 8.391 -6.398 1 51.25 173 VAL A O 1
ATOM 1337 N N . ARG A 1 174 ? -14.633 10.32 -7.395 1 55.66 174 ARG A N 1
ATOM 1338 C CA . ARG A 1 174 ? -15.203 11.188 -6.371 1 55.66 174 ARG A CA 1
ATOM 1339 C C . ARG A 1 174 ? -16.391 11.984 -6.922 1 55.66 174 ARG A C 1
ATOM 1341 O O . ARG A 1 174 ? -16.25 12.672 -7.938 1 55.66 174 ARG A O 1
ATOM 1348 N N . LEU A 1 175 ? -17.547 11.664 -6.531 1 63.56 175 LEU A N 1
ATOM 1349 C CA . LEU A 1 175 ? -18.828 12.195 -6.996 1 63.56 175 LEU A CA 1
ATOM 1350 C C . LEU A 1 175 ? -19.406 13.188 -5.988 1 63.56 175 LEU A C 1
ATOM 1352 O O . LEU A 1 175 ? -20.562 13.578 -6.094 1 63.56 175 LEU A O 1
ATOM 1356 N N . GLU A 1 176 ? -18.578 13.805 -5.129 1 75.44 176 GLU A N 1
ATOM 1357 C CA . GLU A 1 176 ? -19.172 14.625 -4.074 1 75.44 176 GLU A CA 1
ATOM 1358 C C . GLU A 1 176 ? -19.594 15.992 -4.613 1 75.44 176 GLU A C 1
ATOM 1360 O O . GLU A 1 176 ? -18.875 16.609 -5.395 1 75.44 176 GLU A O 1
ATOM 1365 N N . THR A 1 177 ? -20.812 16.391 -4.273 1 82.31 177 THR A N 1
ATOM 1366 C CA . THR A 1 177 ? -21.234 17.766 -4.52 1 82.31 177 THR A CA 1
ATOM 1367 C C . THR A 1 177 ? -20.391 18.75 -3.729 1 82.31 177 THR A C 1
ATOM 1369 O O . THR A 1 177 ? -19.641 18.344 -2.832 1 82.31 177 THR A O 1
ATOM 1372 N N . ALA A 1 178 ? -20.484 20.031 -4.117 1 87.31 178 ALA A N 1
ATOM 1373 C CA . ALA A 1 178 ? -19.734 21.078 -3.396 1 87.31 178 ALA A CA 1
ATOM 1374 C C . ALA A 1 178 ? -20.125 21.094 -1.921 1 87.31 178 ALA A C 1
ATOM 1376 O O . ALA A 1 178 ? -19.266 21.266 -1.052 1 87.31 178 ALA A O 1
ATOM 1377 N N . GLU A 1 179 ? -21.391 20.953 -1.665 1 89.81 179 GLU A N 1
ATOM 1378 C CA . GLU A 1 179 ? -21.875 20.938 -0.286 1 89.81 179 GLU A CA 1
ATOM 1379 C C . GLU A 1 179 ? -21.328 19.75 0.485 1 89.81 179 GLU A C 1
ATOM 1381 O O . GLU A 1 179 ? -20.891 19.891 1.631 1 89.81 179 GLU A O 1
ATOM 1386 N N . GLN A 1 180 ? -21.297 18.656 -0.105 1 89.12 180 GLN A N 1
ATOM 1387 C CA . GLN A 1 180 ? -20.766 17.438 0.515 1 89.12 180 GLN A CA 1
ATOM 1388 C C . GLN A 1 180 ? -19.266 17.578 0.78 1 89.12 180 GLN A C 1
ATOM 1390 O O . GLN A 1 180 ? -18.766 17.141 1.816 1 89.12 180 GLN A O 1
ATOM 1395 N N . ALA A 1 181 ? -18.672 18.188 -0.142 1 91.56 181 ALA A N 1
ATOM 1396 C CA . ALA A 1 181 ? -17.234 18.422 -0.005 1 91.56 181 ALA A CA 1
ATOM 1397 C C . ALA A 1 181 ? -16.922 19.312 1.188 1 91.56 181 ALA A C 1
ATOM 1399 O O . ALA A 1 181 ? -15.992 19.062 1.948 1 91.56 181 ALA A O 1
ATOM 1400 N N . ARG A 1 182 ? -17.719 20.359 1.37 1 94.25 182 ARG A N 1
ATOM 1401 C CA . ARG A 1 182 ? -17.547 21.266 2.494 1 94.25 182 ARG A CA 1
ATOM 1402 C C . ARG A 1 182 ? -17.781 20.547 3.822 1 94.25 182 ARG A C 1
ATOM 1404 O O . ARG A 1 182 ? -17.047 20.781 4.785 1 94.25 182 ARG A O 1
ATOM 1411 N N . GLU A 1 183 ? -18.766 19.75 3.793 1 93.94 183 GLU A N 1
ATOM 1412 C CA . GLU A 1 183 ? -19.078 19.016 5.016 1 93.94 183 GLU A CA 1
ATOM 1413 C C . GLU A 1 183 ? -17.969 18.047 5.375 1 93.94 183 GLU A C 1
ATOM 1415 O O . GLU A 1 183 ? -17.562 17.953 6.539 1 93.94 183 GLU A O 1
ATOM 1420 N N . LEU A 1 184 ? -17.5 17.328 4.41 1 93.81 184 LEU A N 1
ATOM 1421 C CA . LEU A 1 184 ? -16.406 16.391 4.621 1 93.81 184 LEU A CA 1
ATOM 1422 C C . LEU A 1 184 ? -15.148 17.125 5.082 1 93.81 184 LEU A C 1
ATOM 1424 O O . LEU A 1 184 ? -14.469 16.688 6.008 1 93.81 184 LEU A O 1
ATOM 1428 N N . ASP A 1 185 ? -14.906 18.234 4.457 1 96.31 185 ASP A N 1
ATOM 1429 C CA . ASP A 1 185 ? -13.766 19.078 4.812 1 96.31 185 ASP A CA 1
ATOM 1430 C C . ASP A 1 185 ? -13.828 19.5 6.281 1 96.31 185 ASP A C 1
ATOM 1432 O O . ASP A 1 185 ? -12.844 19.359 7.012 1 96.31 185 ASP A O 1
ATOM 1436 N N . LYS A 1 186 ? -14.977 19.953 6.645 1 96.62 186 LYS A N 1
ATOM 1437 C CA . LYS A 1 186 ? -15.18 20.406 8.016 1 96.62 186 LYS A CA 1
ATOM 1438 C C . LYS A 1 186 ? -14.969 19.266 9.008 1 96.62 186 LYS A C 1
ATOM 1440 O O . LYS A 1 186 ? -14.328 19.453 10.047 1 96.62 186 LYS A O 1
ATOM 1445 N N . LYS A 1 187 ? -15.492 18.109 8.695 1 96.25 187 LYS A N 1
ATOM 1446 C CA . LYS A 1 187 ? -15.359 16.953 9.578 1 96.25 187 LYS A CA 1
ATOM 1447 C C . LYS A 1 187 ? -13.891 16.578 9.758 1 96.25 187 LYS A C 1
ATOM 1449 O O . LYS A 1 187 ? -13.445 16.297 10.875 1 96.25 187 LYS A O 1
ATOM 1454 N N . ILE A 1 188 ? -13.148 16.562 8.688 1 97.25 188 ILE A N 1
ATOM 1455 C CA . ILE A 1 188 ? -11.734 16.188 8.734 1 97.25 188 ILE A CA 1
ATOM 1456 C C . ILE A 1 188 ? -10.969 17.219 9.562 1 97.25 188 ILE A C 1
ATOM 1458 O O . ILE A 1 188 ? -10.219 16.844 10.477 1 97.25 188 ILE A O 1
ATOM 1462 N N . ARG A 1 189 ? -11.227 18.469 9.266 1 97.69 189 ARG A N 1
ATOM 1463 C CA . ARG A 1 189 ? -10.547 19.562 9.945 1 97.69 189 ARG A CA 1
ATOM 1464 C C . ARG A 1 189 ? -10.797 19.516 11.445 1 97.69 189 ARG A C 1
ATOM 1466 O O . ARG A 1 189 ? -9.859 19.562 12.25 1 97.69 189 ARG A O 1
ATOM 1473 N N . THR A 1 190 ? -12.031 19.422 11.797 1 97.38 190 THR A N 1
ATOM 1474 C CA . THR A 1 190 ? -12.406 19.469 13.203 1 97.38 190 THR A CA 1
ATOM 1475 C C . THR A 1 190 ? -11.891 18.234 13.938 1 97.38 190 THR A C 1
ATOM 1477 O O . THR A 1 190 ? -11.516 18.312 15.117 1 97.38 190 THR A O 1
ATOM 1480 N N . GLY A 1 191 ? -11.906 17.109 13.227 1 96.81 191 GLY A N 1
ATOM 1481 C CA . GLY A 1 191 ? -11.352 15.898 13.82 1 96.81 191 GLY A CA 1
ATOM 1482 C C . GLY A 1 191 ? -9.891 16.047 14.219 1 96.81 191 GLY A C 1
ATOM 1483 O O . GLY A 1 191 ? -9.523 15.734 15.352 1 96.81 191 GLY A O 1
ATOM 1484 N N . TYR A 1 192 ? -9.094 16.562 13.344 1 97.69 192 TYR A N 1
ATOM 1485 C CA . TYR A 1 192 ? -7.676 16.734 13.633 1 97.69 192 TYR A CA 1
ATOM 1486 C C . TYR A 1 192 ? -7.457 17.828 14.672 1 97.69 192 TYR A C 1
ATOM 1488 O O . TYR A 1 192 ? -6.598 17.703 15.547 1 97.69 192 TYR A O 1
ATOM 1496 N N . GLN A 1 193 ? -8.211 18.906 14.578 1 97.56 193 GLN A N 1
ATOM 1497 C CA . GLN A 1 193 ? -8.039 20 15.516 1 97.56 193 GLN A CA 1
ATOM 1498 C C . GLN A 1 193 ? -8.352 19.562 16.938 1 97.56 193 GLN A C 1
ATOM 1500 O O . GLN A 1 193 ? -7.754 20.062 17.906 1 97.56 193 GLN A O 1
ATOM 1505 N N . ARG A 1 194 ? -9.203 18.641 17.078 1 96.75 194 ARG A N 1
ATOM 1506 C CA . ARG A 1 194 ? -9.539 18.094 18.391 1 96.75 194 ARG A CA 1
ATOM 1507 C C . ARG A 1 194 ? -8.445 17.156 18.891 1 96.75 194 ARG A C 1
ATOM 1509 O O . ARG A 1 194 ? -8.125 17.156 20.078 1 96.75 194 ARG A O 1
ATOM 1516 N N . ALA A 1 195 ? -7.828 16.438 18 1 96.81 195 ALA A N 1
ATOM 1517 C CA . ALA A 1 195 ? -7.016 15.297 18.406 1 96.81 195 ALA A CA 1
ATOM 1518 C C . ALA A 1 195 ? -5.527 15.641 18.375 1 96.81 195 ALA A C 1
ATOM 1520 O O . ALA A 1 195 ? -4.707 14.914 18.953 1 96.81 195 ALA A O 1
ATOM 1521 N N . HIS A 1 196 ? -5.172 16.75 17.719 1 96.88 196 HIS A N 1
ATOM 1522 C CA . HIS A 1 196 ? -3.76 17.047 17.516 1 96.88 196 HIS A CA 1
ATOM 1523 C C . HIS A 1 196 ? -3.465 18.516 17.797 1 96.88 196 HIS A C 1
ATOM 1525 O O . HIS A 1 196 ? -4.246 19.391 17.406 1 96.88 196 HIS A O 1
ATOM 1531 N N . LYS A 1 197 ? -2.312 18.828 18.344 1 94.75 197 LYS A N 1
ATOM 1532 C CA . LYS A 1 197 ? -1.988 20.188 18.781 1 94.75 197 LYS A CA 1
ATOM 1533 C C . LYS A 1 197 ? -1.398 21 17.625 1 94.75 197 LYS A C 1
ATOM 1535 O O . LYS A 1 197 ? -1.468 22.234 17.641 1 94.75 197 LYS A O 1
ATOM 1540 N N . ASN A 1 198 ? -0.78 20.344 16.688 1 96.56 198 ASN A N 1
ATOM 1541 C CA . ASN A 1 198 ? -0.122 21.031 15.578 1 96.56 198 ASN A CA 1
ATOM 1542 C C . ASN A 1 198 ? -0.871 20.828 14.266 1 96.56 198 ASN A C 1
ATOM 1544 O O . ASN A 1 198 ? -0.41 20.094 13.391 1 96.56 198 ASN A O 1
ATOM 1548 N N . VAL A 1 199 ? -1.986 21.516 14.148 1 98.12 199 VAL A N 1
ATOM 1549 C CA . VAL A 1 199 ? -2.805 21.484 12.945 1 98.12 199 VAL A CA 1
ATOM 1550 C C . VAL A 1 199 ? -2.746 22.844 12.242 1 98.12 199 VAL A C 1
ATOM 1552 O O . VAL A 1 199 ? -3.057 23.875 12.844 1 98.12 199 VAL A O 1
ATOM 1555 N N . LYS A 1 200 ? -2.287 22.844 11.016 1 98.25 200 LYS A N 1
ATOM 1556 C CA . LYS A 1 200 ? -2.287 24.047 10.188 1 98.25 200 LYS A CA 1
ATOM 1557 C C . LYS A 1 200 ? -3.332 23.969 9.086 1 98.25 200 LYS A C 1
ATOM 1559 O O . LYS A 1 200 ? -3.299 23.047 8.266 1 98.25 200 LYS A O 1
ATOM 1564 N N . VAL A 1 201 ? -4.23 24.891 9.133 1 98.06 201 VAL A N 1
ATOM 1565 C CA . VAL A 1 201 ? -5.273 24.953 8.109 1 98.06 201 VAL A CA 1
ATOM 1566 C C . VAL A 1 201 ? -4.879 25.953 7.027 1 98.06 201 VAL A C 1
ATOM 1568 O O . VAL A 1 201 ? -4.617 27.125 7.316 1 98.06 201 VAL A O 1
ATOM 1571 N N . VAL A 1 202 ? -4.805 25.5 5.832 1 98.06 202 VAL A N 1
ATOM 1572 C CA . VAL A 1 202 ? -4.492 26.359 4.691 1 98.06 202 VAL A CA 1
ATOM 1573 C C . VAL A 1 202 ? -5.738 26.547 3.828 1 98.06 202 VAL A C 1
ATOM 1575 O O . VAL A 1 202 ? -6.086 25.672 3.031 1 98.06 202 VAL A O 1
ATOM 1578 N N . ASP A 1 203 ? -6.309 27.656 4.008 1 97.19 203 ASP A N 1
ATOM 1579 C CA . ASP A 1 203 ? -7.578 27.922 3.33 1 97.19 203 ASP A CA 1
ATOM 1580 C C . ASP A 1 203 ? -7.348 28.578 1.975 1 97.19 203 ASP A C 1
ATOM 1582 O O . ASP A 1 203 ? -6.238 28.531 1.437 1 97.19 203 ASP A O 1
ATOM 1586 N N . ASN A 1 204 ? -8.461 29.062 1.376 1 96.5 204 ASN A N 1
ATOM 1587 C CA . ASN A 1 204 ? -8.406 29.641 0.041 1 96.5 204 ASN A CA 1
ATOM 1588 C C . ASN A 1 204 ? -8.414 31.172 0.097 1 96.5 204 ASN A C 1
ATOM 1590 O O . ASN A 1 204 ? -9.008 31.828 -0.766 1 96.5 204 ASN A O 1
ATOM 1594 N N . SER A 1 205 ? -7.809 31.734 1.104 1 95 205 SER A N 1
ATOM 1595 C CA . SER A 1 205 ? -7.777 33.188 1.296 1 95 205 SER A CA 1
ATOM 1596 C C . SER A 1 205 ? -6.797 33.844 0.332 1 95 205 SER A C 1
ATOM 1598 O O . SER A 1 205 ? -6.824 35.062 0.157 1 95 205 SER A O 1
ATOM 1600 N N . THR A 1 206 ? -5.926 33.156 -0.266 1 95 206 THR A N 1
ATOM 1601 C CA . THR A 1 206 ? -5.031 33.594 -1.336 1 95 206 THR A CA 1
ATOM 1602 C C . THR A 1 206 ? -5.344 32.844 -2.633 1 95 206 THR A C 1
ATOM 1604 O O . THR A 1 206 ? -6.215 31.984 -2.66 1 95 206 THR A O 1
ATOM 1607 N N . ASP A 1 207 ? -4.637 33.312 -3.695 1 94.62 207 ASP A N 1
ATOM 1608 C CA . ASP A 1 207 ? -4.762 32.531 -4.914 1 94.62 207 ASP A CA 1
ATOM 1609 C C . ASP A 1 207 ? -4.117 31.141 -4.746 1 94.62 207 ASP A C 1
ATOM 1611 O O . ASP A 1 207 ? -3.566 30.844 -3.688 1 94.62 207 ASP A O 1
ATOM 1615 N N . PHE A 1 208 ? -4.238 30.328 -5.719 1 95.19 208 PHE A N 1
ATOM 1616 C CA . PHE A 1 208 ? -3.818 28.938 -5.605 1 95.19 208 PHE A CA 1
ATOM 1617 C C . PHE A 1 208 ? -2.322 28.844 -5.332 1 95.19 208 PHE A C 1
ATOM 1619 O O . PHE A 1 208 ? -1.888 28.047 -4.492 1 95.19 208 PHE A O 1
ATOM 1626 N N . GLN A 1 209 ? -1.529 29.625 -6.078 1 96.06 209 GLN A N 1
ATOM 1627 C CA . GLN A 1 209 ? -0.09 29.625 -5.84 1 96.06 209 GLN A CA 1
ATOM 1628 C C . GLN A 1 209 ? 0.234 30.062 -4.414 1 96.06 209 GLN A C 1
ATOM 1630 O O . GLN A 1 209 ? 1.129 29.5 -3.777 1 96.06 209 GLN A O 1
ATOM 1635 N N . GLY A 1 210 ? -0.466 31.062 -3.961 1 97.31 210 GLY A N 1
ATOM 1636 C CA . GLY A 1 210 ? -0.313 31.484 -2.578 1 97.31 210 GLY A CA 1
ATOM 1637 C C . GLY A 1 210 ? -0.672 30.406 -1.579 1 97.31 210 GLY A C 1
ATOM 1638 O O . GLY A 1 210 ? -0.021 30.266 -0.541 1 97.31 210 GLY A O 1
ATOM 1639 N N . LYS A 1 211 ? -1.705 29.688 -1.835 1 97.19 211 LYS A N 1
ATOM 1640 C CA . LYS A 1 211 ? -2.111 28.562 -1.005 1 97.19 211 LYS A CA 1
ATOM 1641 C C . LYS A 1 211 ? -1 27.516 -0.909 1 97.19 211 LYS A C 1
ATOM 1643 O O . LYS A 1 211 ? -0.653 27.078 0.187 1 97.19 211 LYS A O 1
ATOM 1648 N N . LEU A 1 212 ? -0.39 27.156 -2.053 1 97.5 212 LEU A N 1
ATOM 1649 C CA . LEU A 1 212 ? 0.697 26.188 -2.09 1 97.5 212 LEU A CA 1
ATOM 1650 C C . LEU A 1 212 ? 1.891 26.672 -1.277 1 97.5 212 LEU A C 1
ATOM 1652 O O . LEU A 1 212 ? 2.486 25.906 -0.517 1 97.5 212 LEU A O 1
ATOM 1656 N N . LYS A 1 213 ? 2.195 27.922 -1.436 1 97.38 213 LYS A N 1
ATOM 1657 C CA . LYS A 1 213 ? 3.33 28.516 -0.73 1 97.38 213 LYS A CA 1
ATOM 1658 C C . LYS A 1 213 ? 3.117 28.484 0.78 1 97.38 213 LYS A C 1
ATOM 1660 O O . LYS A 1 213 ? 4.047 28.188 1.536 1 97.38 213 LYS A O 1
ATOM 1665 N N . ARG A 1 214 ? 1.959 28.812 1.203 1 97.94 214 ARG A N 1
ATOM 1666 C CA . ARG A 1 214 ? 1.659 28.812 2.631 1 97.94 214 ARG A CA 1
ATOM 1667 C C . ARG A 1 214 ? 1.775 27.406 3.215 1 97.94 214 ARG A C 1
ATOM 1669 O O . ARG A 1 214 ? 2.279 27.234 4.328 1 97.94 214 ARG A O 1
ATOM 1676 N N . ALA A 1 215 ? 1.28 26.422 2.475 1 98 215 ALA A N 1
ATOM 1677 C CA . ALA A 1 215 ? 1.423 25.031 2.91 1 98 215 ALA A CA 1
ATOM 1678 C C . ALA A 1 215 ? 2.893 24.656 3.078 1 98 215 ALA A C 1
ATOM 1680 O O . ALA A 1 215 ? 3.287 24.125 4.113 1 98 215 ALA A O 1
ATOM 1681 N N . THR A 1 216 ? 3.674 24.969 2.072 1 97.94 216 THR A N 1
ATOM 1682 C CA . THR A 1 216 ? 5.102 24.672 2.084 1 97.94 216 THR A CA 1
ATOM 1683 C C . THR A 1 216 ? 5.797 25.406 3.229 1 97.94 216 THR A C 1
ATOM 1685 O O . THR A 1 216 ? 6.648 24.828 3.91 1 97.94 216 THR A O 1
ATOM 1688 N N . ASP A 1 217 ? 5.422 26.641 3.459 1 97.62 217 ASP A N 1
ATOM 1689 C CA . ASP A 1 217 ? 6.023 27.438 4.516 1 97.62 217 ASP A CA 1
ATOM 1690 C C . ASP A 1 217 ? 5.805 26.797 5.887 1 97.62 217 ASP A C 1
ATOM 1692 O O . ASP A 1 217 ? 6.695 26.828 6.738 1 97.62 217 ASP A O 1
ATOM 1696 N N . HIS A 1 218 ? 4.656 26.266 6.105 1 97.62 218 HIS A N 1
ATOM 1697 C CA . HIS A 1 218 ? 4.379 25.609 7.379 1 97.62 218 HIS A CA 1
ATOM 1698 C C . HIS A 1 218 ? 5.312 24.438 7.609 1 97.62 218 HIS A C 1
ATOM 1700 O O . HIS A 1 218 ? 5.75 24.188 8.734 1 97.62 218 HIS A O 1
ATOM 1706 N N . VAL A 1 219 ? 5.602 23.672 6.562 1 97.44 219 VAL A N 1
ATOM 1707 C CA . VAL A 1 219 ? 6.484 22.516 6.672 1 97.44 219 VAL A CA 1
ATOM 1708 C C . VAL A 1 219 ? 7.918 22.984 6.922 1 97.44 219 VAL A C 1
ATOM 1710 O O . VAL A 1 219 ? 8.625 22.406 7.754 1 97.44 219 VAL A O 1
ATOM 1713 N N . ILE A 1 220 ? 8.312 24.031 6.227 1 95.56 220 ILE A N 1
ATOM 1714 C CA . ILE A 1 220 ? 9.648 24.578 6.398 1 95.56 220 ILE A CA 1
ATOM 1715 C C . ILE A 1 220 ? 9.82 25.078 7.828 1 95.56 220 ILE A C 1
ATOM 1717 O O . ILE A 1 220 ? 10.859 24.859 8.453 1 95.56 220 ILE A O 1
ATOM 1721 N N . GLU A 1 221 ? 8.773 25.719 8.297 1 95.38 221 GLU A N 1
ATOM 1722 C CA . GLU A 1 221 ? 8.812 26.203 9.672 1 95.38 221 GLU A CA 1
ATOM 1723 C C . GLU A 1 221 ? 8.984 25.047 10.656 1 95.38 221 GLU A C 1
ATOM 1725 O O . GLU A 1 221 ? 9.695 25.188 11.648 1 95.38 221 GLU A O 1
ATOM 1730 N N . LEU A 1 222 ? 8.32 23.953 10.422 1 94.06 222 LEU A N 1
ATOM 1731 C CA . LEU A 1 222 ? 8.438 22.766 11.258 1 94.06 222 LEU A CA 1
ATOM 1732 C C . LEU A 1 222 ? 9.883 22.281 11.297 1 94.06 222 LEU A C 1
ATOM 1734 O O . LEU A 1 222 ? 10.438 22.047 12.375 1 94.06 222 LEU A O 1
ATOM 1738 N N . VAL A 1 223 ? 10.555 22.125 10.133 1 92.44 223 VAL A N 1
ATOM 1739 C CA . VAL A 1 223 ? 11.867 21.5 10.078 1 92.44 223 VAL A CA 1
ATOM 1740 C C . VAL A 1 223 ? 12.93 22.469 10.586 1 92.44 223 VAL A C 1
ATOM 1742 O O . VAL A 1 223 ? 13.961 22.047 11.117 1 92.44 223 VAL A O 1
ATOM 1745 N N . ASP A 1 224 ? 12.625 23.75 10.477 1 89.38 224 ASP A N 1
ATOM 1746 C CA . ASP A 1 224 ? 13.562 24.766 10.953 1 89.38 224 ASP A CA 1
ATOM 1747 C C . ASP A 1 224 ? 13.406 24.984 12.461 1 89.38 224 ASP A C 1
ATOM 1749 O O . ASP A 1 224 ? 14.25 25.625 13.086 1 89.38 224 ASP A O 1
ATOM 1753 N N . GLY A 1 225 ? 12.383 24.453 13.062 1 84.19 225 GLY A N 1
ATOM 1754 C CA . GLY A 1 225 ? 12.148 24.625 14.492 1 84.19 225 GLY A CA 1
ATOM 1755 C C . GLY A 1 225 ? 11.562 25.984 14.836 1 84.19 225 GLY A C 1
ATOM 1756 O O . GLY A 1 225 ? 11.742 26.484 15.945 1 84.19 225 GLY A O 1
ATOM 1757 N N . THR A 1 226 ? 10.969 26.609 13.875 1 73.19 226 THR A N 1
ATOM 1758 C CA . THR A 1 226 ? 10.406 27.938 14.094 1 73.19 226 THR A CA 1
ATOM 1759 C C . THR A 1 226 ? 8.883 27.891 14.133 1 73.19 226 THR A C 1
ATOM 1761 O O . THR A 1 226 ? 8.219 28.922 14.062 1 73.19 226 THR A O 1
ATOM 1764 N N . SER A 1 227 ? 8.367 26.609 14.266 1 68.5 227 SER A N 1
ATOM 1765 C CA . SER A 1 227 ? 6.922 26.422 14.273 1 68.5 227 SER A CA 1
ATOM 1766 C C . SER A 1 227 ? 6.336 26.719 15.648 1 68.5 227 SER A C 1
ATOM 1768 O O . SER A 1 227 ? 7.012 26.547 16.672 1 68.5 227 SER A O 1
ATOM 1770 N N . MET B 1 1 ? 0.437 -11.094 15.602 1 30 1 MET B N 1
ATOM 1771 C CA . MET B 1 1 ? 0.533 -11.305 14.156 1 30 1 MET B CA 1
ATOM 1772 C C . MET B 1 1 ? -0.429 -12.391 13.703 1 30 1 MET B C 1
ATOM 1774 O O . MET B 1 1 ? -0.276 -13.555 14.07 1 30 1 MET B O 1
ATOM 1778 N N . GLY B 1 2 ? -1.64 -12.141 13.633 1 38.06 2 GLY B N 1
ATOM 1779 C CA . GLY B 1 2 ? -2.506 -13.266 13.312 1 38.06 2 GLY B CA 1
ATOM 1780 C C . GLY B 1 2 ? -2.025 -14.07 12.117 1 38.06 2 GLY B C 1
ATOM 1781 O O . GLY B 1 2 ? -1.624 -13.5 11.102 1 38.06 2 GLY B O 1
ATOM 1782 N N . THR B 1 3 ? -1.449 -15.195 12.344 1 43.62 3 THR B N 1
ATOM 1783 C CA . THR B 1 3 ? -1.017 -16.172 11.344 1 43.62 3 THR B CA 1
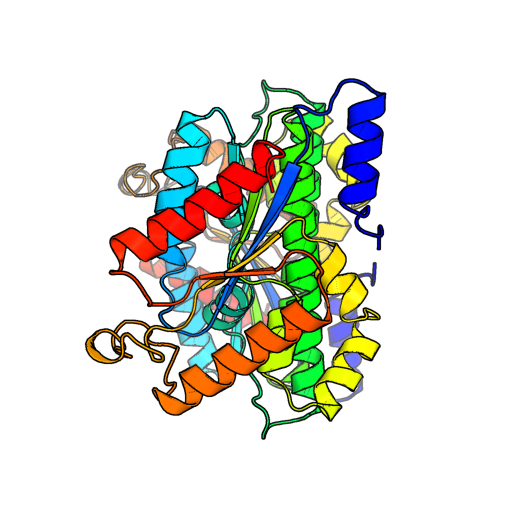ATOM 1784 C C . THR B 1 3 ? -2.062 -16.312 10.242 1 43.62 3 THR B C 1
ATOM 1786 O O . THR B 1 3 ? -3.254 -16.453 10.523 1 43.62 3 THR B O 1
ATOM 1789 N N . ALA B 1 4 ? -1.818 -15.656 9.172 1 52.78 4 ALA B N 1
ATOM 1790 C CA . ALA B 1 4 ? -2.689 -15.914 8.023 1 52.78 4 ALA B CA 1
ATOM 1791 C C . ALA B 1 4 ? -3.082 -17.391 7.953 1 52.78 4 ALA B C 1
ATOM 1793 O O . ALA B 1 4 ? -2.219 -18.266 7.965 1 52.78 4 ALA B O 1
ATOM 1794 N N . LYS B 1 5 ? -4.309 -17.641 8.211 1 59.31 5 LYS B N 1
ATOM 1795 C CA . LYS B 1 5 ? -4.805 -19.016 8.188 1 59.31 5 LYS B CA 1
ATOM 1796 C C . LYS B 1 5 ? -4.453 -19.703 6.867 1 59.31 5 LYS B C 1
ATOM 1798 O O . LYS B 1 5 ? -4.461 -19.062 5.809 1 59.31 5 LYS B O 1
ATOM 1803 N N . ASN B 1 6 ? -3.717 -20.812 6.887 1 71.44 6 ASN B N 1
ATOM 1804 C CA . ASN B 1 6 ? -3.418 -21.672 5.742 1 71.44 6 ASN B CA 1
ATOM 1805 C C . ASN B 1 6 ? -4.637 -21.844 4.84 1 71.44 6 ASN B C 1
ATOM 1807 O O . ASN B 1 6 ? -5.695 -22.266 5.305 1 71.44 6 ASN B O 1
ATOM 1811 N N . PRO B 1 7 ? -4.52 -21.391 3.557 1 73.12 7 PRO B N 1
ATOM 1812 C CA . PRO B 1 7 ? -5.672 -21.453 2.654 1 73.12 7 PRO B CA 1
ATOM 1813 C C . PRO B 1 7 ? -6.32 -22.828 2.605 1 73.12 7 PRO B C 1
ATOM 1815 O O . PRO B 1 7 ? -7.547 -22.938 2.516 1 73.12 7 PRO B O 1
ATOM 1818 N N . LYS B 1 8 ? -5.523 -23.859 2.648 1 73.19 8 LYS B N 1
ATOM 1819 C CA . LYS B 1 8 ? -6.086 -25.203 2.596 1 73.19 8 LYS B CA 1
ATOM 1820 C C . LYS B 1 8 ? -6.977 -25.469 3.805 1 73.19 8 LYS B C 1
ATOM 1822 O O . LYS B 1 8 ? -8.047 -26.062 3.67 1 73.19 8 LYS B O 1
ATOM 1827 N N . ARG B 1 9 ? -6.441 -25.016 4.906 1 70.94 9 ARG B N 1
ATOM 1828 C CA . ARG B 1 9 ? -7.211 -25.219 6.133 1 70.94 9 ARG B CA 1
ATOM 1829 C C . ARG B 1 9 ? -8.516 -24.422 6.094 1 70.94 9 ARG B C 1
ATOM 1831 O O . ARG B 1 9 ? -9.562 -24.938 6.488 1 70.94 9 ARG B O 1
ATOM 1838 N N . VAL B 1 10 ? -8.453 -23.266 5.586 1 72.44 10 VAL B N 1
ATOM 1839 C CA . VAL B 1 10 ? -9.641 -22.422 5.5 1 72.44 10 VAL B CA 1
ATOM 1840 C C . VAL B 1 10 ? -10.641 -23.031 4.531 1 72.44 10 VAL B C 1
ATOM 1842 O O . VAL B 1 10 ? -11.836 -23.094 4.828 1 72.44 10 VAL B O 1
ATOM 1845 N N . ARG B 1 11 ? -10.211 -23.547 3.477 1 77.31 11 ARG B N 1
ATOM 1846 C CA . ARG B 1 11 ? -11.094 -24.125 2.471 1 77.31 11 ARG B CA 1
ATOM 1847 C C . ARG B 1 11 ? -11.812 -25.344 3.018 1 77.31 11 ARG B C 1
ATOM 1849 O O . ARG B 1 11 ? -13.016 -25.516 2.807 1 77.31 11 ARG B O 1
ATOM 1856 N N . LYS B 1 12 ? -11.031 -26.125 3.664 1 75.44 12 LYS B N 1
ATOM 1857 C CA . LYS B 1 12 ? -11.609 -27.328 4.258 1 75.44 12 LYS B CA 1
ATOM 1858 C C . LYS B 1 12 ? -12.703 -26.969 5.266 1 75.44 12 LYS B C 1
ATOM 1860 O O . LYS B 1 12 ? -13.758 -27.594 5.289 1 75.44 12 LYS B O 1
ATOM 1865 N N . MET B 1 13 ? -12.414 -25.984 6.035 1 72.25 13 MET B N 1
ATOM 1866 C CA . MET B 1 13 ? -13.375 -25.531 7.035 1 72.25 13 MET B CA 1
ATOM 1867 C C . MET B 1 13 ? -14.648 -25.016 6.371 1 72.25 13 MET B C 1
ATOM 1869 O O . MET B 1 13 ? -15.758 -25.297 6.832 1 72.25 13 MET B O 1
ATOM 1873 N N . LEU B 1 14 ? -14.516 -24.281 5.355 1 77.31 14 LEU B N 1
ATOM 1874 C CA . LEU B 1 14 ? -15.672 -23.734 4.656 1 77.31 14 LEU B CA 1
ATOM 1875 C C . LEU B 1 14 ? -16.484 -24.828 3.979 1 77.31 14 LEU B C 1
ATOM 1877 O O . LEU B 1 14 ? -17.703 -24.781 3.959 1 77.31 14 LEU B O 1
ATOM 1881 N N . GLU B 1 15 ? -15.773 -25.75 3.387 1 76.06 15 GLU B N 1
ATOM 1882 C CA . GLU B 1 15 ? -16.453 -26.891 2.783 1 76.06 15 GLU B CA 1
ATOM 1883 C C . GLU B 1 15 ? -17.312 -27.641 3.807 1 76.06 15 GLU B C 1
ATOM 1885 O O . GLU B 1 15 ? -18.453 -27.984 3.531 1 76.06 15 GLU B O 1
ATOM 1890 N N . GLU B 1 16 ? -16.781 -27.797 4.914 1 80.19 16 GLU B N 1
ATOM 1891 C CA . GLU B 1 16 ? -17.469 -28.516 5.984 1 80.19 16 GLU B CA 1
ATOM 1892 C C . GLU B 1 16 ? -18.703 -27.75 6.461 1 80.19 16 GLU B C 1
ATOM 1894 O O . GLU B 1 16 ? -19.688 -28.359 6.887 1 80.19 16 GLU B O 1
ATOM 1899 N N . ASN B 1 17 ? -18.719 -26.438 6.301 1 76.94 17 ASN B N 1
ATOM 1900 C CA . ASN B 1 17 ? -19.828 -25.609 6.77 1 76.94 17 ASN B CA 1
ATOM 1901 C C . ASN B 1 17 ? -20.766 -25.203 5.625 1 76.94 17 ASN B C 1
ATOM 1903 O O . ASN B 1 17 ? -21.609 -24.328 5.789 1 76.94 17 ASN B O 1
ATOM 1907 N N . GLY B 1 18 ? -20.469 -25.734 4.449 1 72.56 18 GLY B N 1
ATOM 1908 C CA . GLY B 1 18 ? -21.312 -25.469 3.303 1 72.56 18 GLY B CA 1
ATOM 1909 C C . GLY B 1 18 ? -21.109 -24.094 2.709 1 72.56 18 GLY B C 1
ATOM 1910 O O . GLY B 1 18 ? -22 -23.547 2.057 1 72.56 18 GLY B O 1
ATOM 1911 N N . GLN B 1 19 ? -20 -23.438 3.09 1 72.56 19 GLN B N 1
ATOM 1912 C CA . GLN B 1 19 ? -19.734 -22.078 2.629 1 72.56 19 GLN B CA 1
ATOM 1913 C C . GLN B 1 19 ? -18.562 -22.062 1.652 1 72.56 19 GLN B C 1
ATOM 1915 O O . GLN B 1 19 ? -17.859 -21.047 1.546 1 72.56 19 GLN B O 1
ATOM 1920 N N . ALA B 1 20 ? -18.344 -23.188 0.925 1 74.94 20 ALA B N 1
ATOM 1921 C CA . ALA B 1 20 ? -17.219 -23.344 0.018 1 74.94 20 ALA B CA 1
ATOM 1922 C C . ALA B 1 20 ? -17.25 -22.297 -1.1 1 74.94 20 ALA B C 1
ATOM 1924 O O . ALA B 1 20 ? -16.219 -21.844 -1.582 1 74.94 20 ALA B O 1
ATOM 1925 N N . LYS B 1 21 ? -18.438 -21.859 -1.37 1 78.94 21 LYS B N 1
ATOM 1926 C CA . LYS B 1 21 ? -18.609 -20.906 -2.475 1 78.94 21 LYS B CA 1
ATOM 1927 C C . LYS B 1 21 ? -18.031 -19.547 -2.125 1 78.94 21 LYS B C 1
ATOM 1929 O O . LYS B 1 21 ? -17.75 -18.734 -3.014 1 78.94 21 LYS B O 1
ATOM 1934 N N . ASN B 1 22 ? -17.812 -19.312 -0.862 1 85.38 22 ASN B N 1
ATOM 1935 C CA . ASN B 1 22 ? -17.359 -18 -0.413 1 85.38 22 ASN B CA 1
ATOM 1936 C C . ASN B 1 22 ? -15.844 -18 -0.17 1 85.38 22 ASN B C 1
ATOM 1938 O O . ASN B 1 22 ? -15.297 -17.016 0.319 1 85.38 22 ASN B O 1
ATOM 1942 N N . TYR B 1 23 ? -15.258 -19.062 -0.655 1 90.06 23 TYR B N 1
ATOM 1943 C CA . TYR B 1 23 ? -13.82 -19.141 -0.446 1 90.06 23 TYR B CA 1
ATOM 1944 C C . TYR B 1 23 ? -13.086 -18.062 -1.241 1 90.06 23 TYR B C 1
ATOM 1946 O O . TYR B 1 23 ? -13.422 -17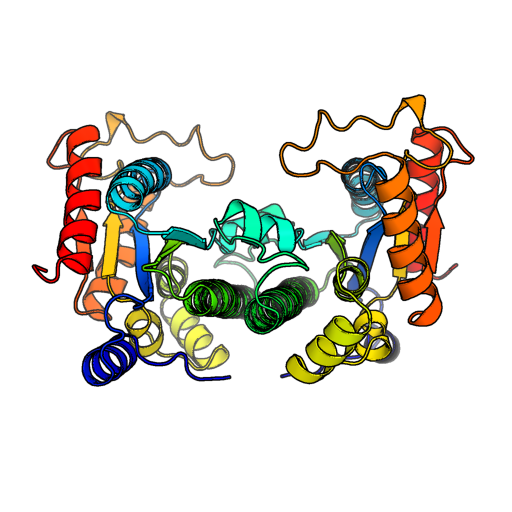.812 -2.4 1 90.06 23 TYR B O 1
ATOM 1954 N N . VAL B 1 24 ? -12.164 -17.422 -0.604 1 95.88 24 VAL B N 1
ATOM 1955 C CA . VAL B 1 24 ? -11.336 -16.391 -1.239 1 95.88 24 VAL B CA 1
ATOM 1956 C C . VAL B 1 24 ? -10.023 -17.016 -1.715 1 95.88 24 VAL B C 1
ATOM 1958 O O . VAL B 1 24 ? -9.164 -17.359 -0.903 1 95.88 24 VAL B O 1
ATOM 1961 N N . PHE B 1 25 ? -9.898 -17.156 -3.025 1 96.88 25 PHE B N 1
ATOM 1962 C CA . PHE B 1 25 ? -8.68 -17.719 -3.602 1 96.88 25 PHE B CA 1
ATOM 1963 C C . PHE B 1 25 ? -7.555 -16.688 -3.586 1 96.88 25 PHE B C 1
ATOM 1965 O O . PHE B 1 25 ? -7.777 -15.516 -3.869 1 96.88 25 PHE B O 1
ATOM 1972 N N . ARG B 1 26 ? -6.402 -17.156 -3.246 1 97.75 26 ARG B N 1
ATOM 1973 C CA . ARG B 1 26 ? -5.203 -16.328 -3.223 1 97.75 26 ARG B CA 1
ATOM 1974 C C . ARG B 1 26 ? -4.219 -16.75 -4.309 1 97.75 26 ARG B C 1
ATOM 1976 O O . ARG B 1 26 ? -3.688 -17.859 -4.266 1 97.75 26 ARG B O 1
ATOM 1983 N N . ILE B 1 27 ? -3.955 -15.875 -5.262 1 97.88 27 ILE B N 1
ATOM 1984 C CA . ILE B 1 27 ? -3.125 -16.203 -6.414 1 97.88 27 ILE B CA 1
ATOM 1985 C C . ILE B 1 27 ? -1.967 -15.219 -6.52 1 97.88 27 ILE B C 1
ATOM 1987 O O . ILE B 1 27 ? -2.168 -14.008 -6.422 1 97.88 27 ILE B O 1
ATOM 1991 N N . VAL B 1 28 ? -0.811 -15.719 -6.668 1 98.19 28 VAL B N 1
ATOM 1992 C CA . VAL B 1 28 ? 0.331 -14.859 -6.98 1 98.19 28 VAL B CA 1
ATOM 1993 C C . VAL B 1 28 ? 0.554 -14.828 -8.492 1 98.19 28 VAL B C 1
ATOM 1995 O O . VAL B 1 28 ? 0.597 -15.875 -9.141 1 98.19 28 VAL B O 1
ATOM 1998 N N . LEU B 1 29 ? 0.593 -13.703 -9.023 1 97.81 29 LEU B N 1
ATOM 1999 C CA . LEU B 1 29 ? 1.055 -13.469 -10.391 1 97.81 29 LEU B CA 1
ATOM 2000 C C . LEU B 1 29 ? 2.473 -12.914 -10.391 1 97.81 29 LEU B C 1
ATOM 2002 O O . LEU B 1 29 ? 2.691 -11.758 -10.023 1 97.81 29 LEU B O 1
ATOM 2006 N N . THR B 1 30 ? 3.432 -13.719 -10.703 1 97.56 30 THR B N 1
ATOM 2007 C CA . THR B 1 30 ? 4.836 -13.344 -10.625 1 97.56 30 THR B CA 1
ATOM 2008 C C . THR B 1 30 ? 5.566 -13.68 -11.922 1 97.56 30 THR B C 1
ATOM 2010 O O . THR B 1 30 ? 4.934 -14.008 -12.93 1 97.56 30 THR B O 1
ATOM 2013 N N . GLY B 1 31 ? 6.91 -13.492 -11.977 1 93.75 31 GLY B N 1
ATOM 2014 C CA . GLY B 1 31 ? 7.734 -13.695 -13.156 1 93.75 31 GLY B CA 1
ATOM 2015 C C . GLY B 1 31 ? 8.766 -12.602 -13.359 1 93.75 31 GLY B C 1
ATOM 2016 O O . GLY B 1 31 ? 8.82 -11.641 -12.586 1 93.75 31 GLY B O 1
ATOM 2017 N N . GLY B 1 32 ? 9.57 -12.789 -14.383 1 88.06 32 GLY B N 1
ATOM 2018 C CA . GLY B 1 32 ? 10.594 -11.805 -14.695 1 88.06 32 GLY B CA 1
ATOM 2019 C C . GLY B 1 32 ? 10.047 -10.57 -15.375 1 88.06 32 GLY B C 1
ATOM 2020 O O . GLY B 1 32 ? 8.844 -10.484 -15.656 1 88.06 32 GLY B O 1
ATOM 2021 N N . PRO B 1 33 ? 10.898 -9.578 -15.555 1 86.31 33 PRO B N 1
ATOM 2022 C CA . PRO B 1 33 ? 10.492 -8.344 -16.25 1 86.31 33 PRO B CA 1
ATOM 2023 C C . PRO B 1 33 ? 9.898 -8.609 -17.625 1 86.31 33 PRO B C 1
ATOM 2025 O O . PRO B 1 33 ? 10.344 -9.516 -18.328 1 86.31 33 PRO B O 1
ATOM 2028 N N . CYS B 1 34 ? 8.797 -7.875 -17.922 1 87.56 34 CYS B N 1
ATOM 2029 C CA . CYS B 1 34 ? 8.188 -7.953 -19.234 1 87.56 34 CYS B CA 1
ATOM 2030 C C . CYS B 1 34 ? 7.57 -9.32 -19.469 1 87.56 34 CYS B C 1
ATOM 2032 O O . CYS B 1 34 ? 7.637 -9.859 -20.578 1 87.56 34 CYS B O 1
ATOM 2034 N N . GLY B 1 35 ? 7.078 -9.945 -18.453 1 91.31 35 GLY B N 1
ATOM 2035 C CA . GLY B 1 35 ? 6.496 -11.281 -18.562 1 91.31 35 GLY B CA 1
ATOM 2036 C C . GLY B 1 35 ? 5.031 -11.258 -18.938 1 91.31 35 GLY B C 1
ATOM 2037 O O . GLY B 1 35 ? 4.434 -12.312 -19.188 1 91.31 35 GLY B O 1
ATOM 2038 N N . GLY B 1 36 ? 4.41 -10.062 -19.031 1 91.81 36 GLY B N 1
ATOM 2039 C CA . GLY B 1 36 ? 3.01 -9.961 -19.422 1 91.81 36 GLY B CA 1
ATOM 2040 C C . GLY B 1 36 ? 2.066 -9.969 -18.234 1 91.81 36 GLY B C 1
ATOM 2041 O O . GLY B 1 36 ? 0.905 -10.367 -18.359 1 91.81 36 GLY B O 1
ATOM 2042 N N . LYS B 1 37 ? 2.514 -9.617 -17.109 1 93.19 37 LYS B N 1
ATOM 2043 C CA . LYS B 1 37 ? 1.741 -9.656 -15.875 1 93.19 37 LYS B CA 1
ATOM 2044 C C . LYS B 1 37 ? 0.495 -8.781 -15.969 1 93.19 37 LYS B C 1
ATOM 2046 O O . LYS B 1 37 ? -0.615 -9.242 -15.695 1 93.19 37 LYS B O 1
ATOM 2051 N N . SER B 1 38 ? 0.657 -7.512 -16.375 1 92.38 38 SER B N 1
ATOM 2052 C CA . SER B 1 38 ? -0.465 -6.582 -16.438 1 92.38 38 SER B CA 1
ATOM 2053 C C . SER B 1 38 ? -1.528 -7.055 -17.422 1 92.38 38 SER B C 1
ATOM 2055 O O . SER B 1 38 ? -2.723 -7.023 -17.125 1 92.38 38 SER B O 1
ATOM 2057 N N . SER B 1 39 ? -1.123 -7.516 -18.594 1 94.12 39 SER B N 1
ATOM 2058 C CA . SER B 1 39 ? -2.053 -8.031 -19.594 1 94.12 39 SER B CA 1
ATOM 2059 C C . SER B 1 39 ? -2.76 -9.281 -19.094 1 94.12 39 SER B C 1
ATOM 2061 O O . SER B 1 39 ? -3.959 -9.461 -19.328 1 94.12 39 SER B O 1
ATOM 2063 N N . SER B 1 40 ? -2.006 -10.148 -18.453 1 96.06 40 SER B N 1
ATOM 2064 C CA . SER B 1 40 ? -2.596 -11.375 -17.906 1 96.06 40 SER B CA 1
ATOM 2065 C C . SER B 1 40 ? -3.639 -11.062 -16.844 1 96.06 40 SER B C 1
ATOM 2067 O O . SER B 1 40 ? -4.695 -11.695 -16.797 1 96.06 40 SER B O 1
ATOM 2069 N N . LEU B 1 41 ? -3.312 -10.125 -16 1 95.88 41 LEU B N 1
ATOM 2070 C CA . LEU B 1 41 ? -4.246 -9.719 -14.961 1 95.88 41 LEU B CA 1
ATOM 2071 C C . LEU B 1 41 ? -5.555 -9.219 -15.562 1 95.88 41 LEU B C 1
ATOM 2073 O O . LEU B 1 41 ? -6.637 -9.578 -15.094 1 95.88 41 LEU B O 1
ATOM 2077 N N . ASP B 1 42 ? -5.449 -8.422 -16.562 1 95.44 42 ASP B N 1
ATOM 2078 C CA . ASP B 1 42 ? -6.629 -7.891 -17.25 1 95.44 42 ASP B CA 1
ATOM 2079 C C . ASP B 1 42 ? -7.469 -9.016 -17.844 1 95.44 42 ASP B C 1
ATOM 2081 O O . ASP B 1 42 ? -8.688 -9.055 -17.656 1 95.44 42 ASP B O 1
ATOM 2085 N N . ASP B 1 43 ? -6.824 -9.93 -18.547 1 95.94 43 ASP B N 1
ATOM 2086 C CA . ASP B 1 43 ? -7.5 -11.047 -19.188 1 95.94 43 ASP B CA 1
ATOM 2087 C C . ASP B 1 43 ? -8.18 -11.945 -18.156 1 95.94 43 ASP B C 1
ATOM 2089 O O . ASP B 1 43 ? -9.344 -12.305 -18.312 1 95.94 43 ASP B O 1
ATOM 2093 N N . MET B 1 44 ? -7.457 -12.273 -17.141 1 96.25 44 MET B N 1
ATOM 2094 C CA . MET B 1 44 ? -7.969 -13.125 -16.078 1 96.25 44 MET B CA 1
ATOM 2095 C C . MET B 1 44 ? -9.164 -12.469 -15.391 1 96.25 44 MET B C 1
ATOM 2097 O O . MET B 1 44 ? -10.156 -13.141 -15.086 1 96.25 44 MET B O 1
ATOM 2101 N N . THR B 1 45 ? -9.039 -11.195 -15.109 1 96.56 45 THR B N 1
ATOM 2102 C CA . THR B 1 45 ? -10.109 -10.461 -14.438 1 96.56 45 THR B CA 1
ATOM 2103 C C . THR B 1 45 ? -11.391 -10.508 -15.258 1 96.56 45 THR B C 1
ATOM 2105 O O . THR B 1 45 ? -12.461 -10.82 -14.734 1 96.56 45 THR B O 1
ATOM 2108 N N . LYS B 1 46 ? -11.297 -10.25 -16.547 1 96.44 46 LYS B N 1
ATOM 2109 C CA . LYS B 1 46 ? -12.453 -10.281 -17.422 1 96.44 46 LYS B CA 1
ATOM 2110 C C . LYS B 1 46 ? -13.133 -11.641 -17.406 1 96.44 46 LYS B C 1
ATOM 2112 O O . LYS B 1 46 ? -14.359 -11.734 -17.281 1 96.44 46 LYS B O 1
ATOM 2117 N N . SER B 1 47 ? -12.367 -12.648 -17.516 1 96.69 47 SER B N 1
ATOM 2118 C CA . SER B 1 47 ? -12.891 -14.016 -17.562 1 96.69 47 SER B CA 1
ATOM 2119 C C . SER B 1 47 ? -13.547 -14.398 -16.25 1 96.69 47 SER B C 1
ATOM 2121 O O . SER B 1 47 ? -14.617 -15.008 -16.234 1 96.69 47 SER B O 1
ATOM 2123 N N . LEU B 1 48 ? -12.945 -14.023 -15.172 1 96.75 48 LEU B N 1
ATOM 2124 C CA . LEU B 1 48 ? -13.43 -14.414 -13.844 1 96.75 48 LEU B CA 1
ATOM 2125 C C . LEU B 1 48 ? -14.695 -13.641 -13.477 1 96.75 48 LEU B C 1
ATOM 2127 O O . LEU B 1 48 ? -15.617 -14.195 -12.883 1 96.75 48 LEU B O 1
ATOM 2131 N N . VAL B 1 49 ? -14.688 -12.359 -13.836 1 96.25 49 VAL B N 1
ATOM 2132 C CA . VAL B 1 49 ? -15.883 -11.562 -13.594 1 96.25 49 VAL B CA 1
ATOM 2133 C C . VAL B 1 49 ? -17.062 -12.156 -14.352 1 96.25 49 VAL B C 1
ATOM 2135 O O . VAL B 1 49 ? -18.172 -12.258 -13.812 1 96.25 49 VAL B O 1
ATOM 2138 N N . LYS B 1 50 ? -16.875 -12.57 -15.57 1 96 50 LYS B N 1
ATOM 2139 C CA . LYS B 1 50 ? -17.906 -13.211 -16.375 1 96 50 LYS B CA 1
ATOM 2140 C C . LYS B 1 50 ? -18.422 -14.484 -15.695 1 96 50 LYS B C 1
ATOM 2142 O O . LYS B 1 50 ? -19.594 -14.836 -15.82 1 96 50 LYS B O 1
ATOM 2147 N N . LYS B 1 51 ? -17.594 -15.102 -14.906 1 94.94 51 LYS B N 1
ATOM 2148 C CA . LYS B 1 51 ? -17.953 -16.344 -14.219 1 94.94 51 LYS B CA 1
ATOM 2149 C C . LYS B 1 51 ? -18.594 -16.062 -12.867 1 94.94 51 LYS B C 1
ATOM 2151 O O . LYS B 1 51 ? -18.906 -16.984 -12.117 1 94.94 51 LYS B O 1
ATOM 2156 N N . GLY B 1 52 ? -18.688 -14.766 -12.484 1 95 52 GLY B N 1
ATOM 2157 C CA . GLY B 1 52 ? -19.406 -14.391 -11.281 1 95 52 GLY B CA 1
ATOM 2158 C C . GLY B 1 52 ? -18.5 -14.141 -10.086 1 95 52 GLY B C 1
ATOM 2159 O O . GLY B 1 52 ? -18.984 -13.977 -8.961 1 95 52 GLY B O 1
ATOM 2160 N N . TYR B 1 53 ? -17.203 -14.094 -10.352 1 96.19 53 TYR B N 1
ATOM 2161 C CA . TYR B 1 53 ? -16.266 -13.859 -9.258 1 96.19 53 TYR B CA 1
ATOM 2162 C C . TYR B 1 53 ? -15.969 -12.367 -9.102 1 96.19 53 TYR B C 1
ATOM 2164 O O . TYR B 1 53 ? -15.906 -11.633 -10.094 1 96.19 53 TYR B O 1
ATOM 2172 N N . ASP B 1 54 ? -15.828 -11.938 -7.848 1 96.44 54 ASP B N 1
ATOM 2173 C CA . ASP B 1 54 ? -15.125 -10.688 -7.602 1 96.44 54 ASP B CA 1
ATOM 2174 C C . ASP B 1 54 ? -13.609 -10.875 -7.715 1 96.44 54 ASP B C 1
ATOM 2176 O O . ASP B 1 54 ? -13.086 -11.93 -7.359 1 96.44 54 ASP B O 1
ATOM 2180 N N . VAL B 1 55 ? -12.969 -9.898 -8.32 1 97.94 55 VAL B N 1
ATOM 2181 C CA . VAL B 1 55 ? -11.516 -9.961 -8.453 1 97.94 55 VAL B CA 1
ATOM 2182 C C . VAL B 1 55 ? -10.883 -8.734 -7.797 1 97.94 55 VAL B C 1
ATOM 2184 O O . VAL B 1 55 ? -11.281 -7.598 -8.07 1 97.94 55 VAL B O 1
ATOM 2187 N N . MET B 1 56 ? -9.984 -8.945 -6.875 1 98.25 56 MET B N 1
ATOM 2188 C CA . MET B 1 56 ? -9.18 -7.906 -6.234 1 98.25 56 MET B CA 1
ATOM 2189 C C . MET B 1 56 ? -7.695 -8.125 -6.5 1 98.25 56 MET B C 1
ATOM 2191 O O . MET B 1 56 ? -7.234 -9.266 -6.582 1 98.25 56 MET B O 1
ATOM 2195 N N . CYS B 1 57 ? -7.016 -7.051 -6.637 1 98.25 57 CYS B N 1
ATOM 2196 C CA . CYS B 1 57 ? -5.59 -7.137 -6.93 1 98.25 57 CYS B CA 1
ATOM 2197 C C . CYS B 1 57 ? -4.777 -6.328 -5.922 1 98.25 57 CYS B C 1
ATOM 2199 O O . CYS B 1 57 ? -4.965 -5.117 -5.797 1 98.25 57 CYS B O 1
ATOM 2201 N N . VAL B 1 58 ? -3.973 -7 -5.152 1 98.25 58 VAL B N 1
ATOM 2202 C CA . VAL B 1 58 ? -2.988 -6.328 -4.309 1 98.25 58 VAL B CA 1
ATOM 2203 C C . VAL B 1 58 ? -1.854 -5.781 -5.172 1 98.25 58 VAL B C 1
ATOM 2205 O O . VAL B 1 58 ? -1.202 -6.535 -5.898 1 98.25 58 VAL B O 1
ATOM 2208 N N . PRO B 1 59 ? -1.588 -4.504 -5.148 1 97.25 59 PRO B N 1
ATOM 2209 C CA . PRO B 1 59 ? -0.549 -3.949 -6.02 1 97.25 59 PRO B CA 1
ATOM 2210 C C . PRO B 1 59 ? 0.86 -4.34 -5.582 1 97.25 59 PRO B C 1
ATOM 2212 O O . PRO B 1 59 ? 1.056 -4.789 -4.449 1 97.25 59 PRO B O 1
ATOM 2215 N N . GLU B 1 60 ? 1.732 -4.09 -6.496 1 96.06 60 GLU B N 1
ATOM 2216 C CA . GLU B 1 60 ? 3.141 -4.383 -6.25 1 96.06 60 GLU B CA 1
ATOM 2217 C C . GLU B 1 60 ? 3.723 -3.453 -5.191 1 96.06 60 GLU B C 1
ATOM 2219 O O . GLU B 1 60 ? 3.863 -2.25 -5.422 1 96.06 60 GLU B O 1
ATOM 2224 N N . VAL B 1 61 ? 4.141 -4.031 -4.086 1 97.5 61 VAL B N 1
ATOM 2225 C CA . VAL B 1 61 ? 4.574 -3.24 -2.938 1 97.5 61 VAL B CA 1
ATOM 2226 C C . VAL B 1 61 ? 5.902 -2.553 -3.256 1 97.5 61 VAL B C 1
ATOM 2228 O O . VAL B 1 61 ? 6.086 -1.373 -2.951 1 97.5 61 VAL B O 1
ATOM 2231 N N . PRO B 1 62 ? 6.914 -3.236 -3.92 1 95.25 62 PRO B N 1
ATOM 2232 C CA . PRO B 1 62 ? 8.141 -2.533 -4.293 1 95.25 62 PRO B CA 1
ATOM 2233 C C . PRO B 1 62 ? 7.875 -1.253 -5.082 1 95.25 62 PRO B C 1
ATOM 2235 O O . PRO B 1 62 ? 8.516 -0.227 -4.836 1 95.25 62 PRO B O 1
ATOM 2238 N N . THR B 1 63 ? 6.938 -1.318 -5.988 1 94.56 63 THR B N 1
ATOM 2239 C CA . THR B 1 63 ? 6.594 -0.15 -6.793 1 94.56 63 THR B CA 1
ATOM 2240 C C . THR B 1 63 ? 6.023 0.96 -5.918 1 94.56 63 THR B C 1
ATOM 2242 O O . THR B 1 63 ? 6.348 2.135 -6.102 1 94.56 63 THR B O 1
ATOM 2245 N N . ILE B 1 64 ? 5.191 0.627 -4.969 1 97.06 64 ILE B N 1
ATOM 2246 C CA . ILE B 1 64 ? 4.613 1.598 -4.047 1 97.06 64 ILE B CA 1
ATOM 2247 C C . ILE B 1 64 ? 5.727 2.299 -3.27 1 97.06 64 ILE B C 1
ATOM 2249 O O . ILE B 1 64 ? 5.738 3.529 -3.164 1 97.06 64 ILE B O 1
ATOM 2253 N N . LEU B 1 65 ? 6.676 1.52 -2.746 1 97.62 65 LEU B N 1
ATOM 2254 C CA . LEU B 1 65 ? 7.762 2.07 -1.944 1 97.62 65 LEU B CA 1
ATOM 2255 C C . LEU B 1 65 ? 8.656 2.973 -2.787 1 97.62 65 LEU B C 1
ATOM 2257 O O . LEU B 1 65 ? 8.961 4.098 -2.391 1 97.62 65 LEU B O 1
ATOM 2261 N N . LEU B 1 66 ? 9.023 2.498 -3.959 1 96.19 66 LEU B N 1
ATOM 2262 C CA . LEU B 1 66 ? 9.953 3.238 -4.809 1 96.19 66 LEU B CA 1
ATOM 2263 C C . LEU B 1 66 ? 9.297 4.5 -5.359 1 96.19 66 LEU B C 1
ATOM 2265 O O . LEU B 1 66 ? 9.898 5.574 -5.348 1 96.19 66 LEU B O 1
ATOM 2269 N N . ASN B 1 67 ? 8.055 4.398 -5.809 1 95.38 67 ASN B N 1
ATOM 2270 C CA . ASN B 1 67 ? 7.328 5.566 -6.289 1 95.38 67 ASN B CA 1
ATOM 2271 C C . ASN B 1 67 ? 7.086 6.578 -5.172 1 95.38 67 ASN B C 1
ATOM 2273 O O . ASN B 1 67 ? 6.918 7.773 -5.434 1 95.38 67 ASN B O 1
ATOM 2277 N N . GLY B 1 68 ? 7.074 6.074 -3.967 1 96.69 68 GLY B N 1
ATOM 2278 C CA . GLY B 1 68 ? 6.883 6.938 -2.814 1 96.69 68 GLY B CA 1
ATOM 2279 C C . GLY B 1 68 ? 8.156 7.652 -2.387 1 96.69 68 GLY B C 1
ATOM 2280 O O . GLY B 1 68 ? 8.141 8.43 -1.433 1 96.69 68 GLY B O 1
ATOM 2281 N N . GLY B 1 69 ? 9.266 7.355 -3.057 1 96 69 GLY B N 1
ATOM 2282 C CA . GLY B 1 69 ? 10.492 8.078 -2.779 1 96 69 GLY B CA 1
ATOM 2283 C C . GLY B 1 69 ? 11.508 7.262 -2.002 1 96 69 GLY B C 1
ATOM 2284 O O . GLY B 1 69 ? 12.609 7.738 -1.711 1 96 69 GLY B O 1
ATOM 2285 N N . CYS B 1 70 ? 11.109 6 -1.61 1 96.12 70 CYS B N 1
ATOM 2286 C CA . CYS B 1 70 ? 12.086 5.133 -0.958 1 96.12 70 CYS B CA 1
ATOM 2287 C C . CYS B 1 70 ? 13.227 4.781 -1.908 1 96.12 70 CYS B C 1
ATOM 2289 O O . CYS B 1 70 ? 12.992 4.5 -3.086 1 96.12 70 CYS B O 1
ATOM 2291 N N . LYS B 1 71 ? 14.406 4.863 -1.377 1 92.31 71 LYS B N 1
ATOM 2292 C CA . LYS B 1 71 ? 15.578 4.508 -2.17 1 92.31 71 LYS B CA 1
ATOM 2293 C C . LYS B 1 71 ? 16.062 3.1 -1.834 1 92.31 71 LYS B C 1
ATOM 2295 O O . LYS B 1 71 ? 16.297 2.779 -0.667 1 92.31 71 LYS B O 1
ATOM 2300 N N . TYR B 1 72 ? 16.094 2.352 -2.834 1 91.69 72 TYR B N 1
ATOM 2301 C CA . TYR B 1 72 ? 16.625 1.007 -2.646 1 91.69 72 TYR B CA 1
ATOM 2302 C C . TYR B 1 72 ? 18.125 1.044 -2.369 1 91.69 72 TYR B C 1
ATOM 2304 O O . TYR B 1 72 ? 18.891 1.597 -3.16 1 91.69 72 TYR B O 1
ATOM 2312 N N . PRO B 1 73 ? 18.531 0.488 -1.228 1 89.75 73 PRO B N 1
ATOM 2313 C CA . PRO B 1 73 ? 19.953 0.595 -0.869 1 89.75 73 PRO B CA 1
ATOM 2314 C C . PRO B 1 73 ? 20.859 -0.168 -1.828 1 89.75 73 PRO B C 1
ATOM 2316 O O . PRO B 1 73 ? 22.031 0.195 -1.997 1 89.75 73 PRO B O 1
ATOM 2319 N N . GLY B 1 74 ? 20.359 -1.141 -2.465 1 81.44 74 GLY B N 1
ATOM 2320 C CA . GLY B 1 74 ? 21.188 -1.945 -3.361 1 81.44 74 GLY B CA 1
ATOM 2321 C C . GLY B 1 74 ? 22.047 -2.953 -2.635 1 81.44 74 GLY B C 1
ATOM 2322 O O . GLY B 1 74 ? 22.312 -2.807 -1.438 1 81.44 74 GLY B O 1
ATOM 2323 N N . GLU B 1 75 ? 22.547 -3.887 -3.354 1 71.25 75 GLU B N 1
ATOM 2324 C CA . GLU B 1 75 ? 23.328 -4.977 -2.781 1 71.25 75 GLU B CA 1
ATOM 2325 C C . GLU B 1 75 ? 24.703 -4.484 -2.33 1 71.25 75 GLU B C 1
ATOM 2327 O O . GLU B 1 75 ? 25.312 -5.055 -1.415 1 71.25 75 GLU B O 1
ATOM 2332 N N . ASP B 1 76 ? 25.109 -3.432 -2.969 1 71.25 76 ASP B N 1
ATOM 2333 C CA . ASP B 1 76 ? 26.438 -2.92 -2.664 1 71.25 76 ASP B CA 1
ATOM 2334 C C . ASP B 1 76 ? 26.375 -1.816 -1.61 1 71.25 76 ASP B C 1
ATOM 2336 O O . ASP B 1 76 ? 27.406 -1.277 -1.206 1 71.25 76 ASP B O 1
ATOM 2340 N N . GLY B 1 77 ? 25.141 -1.601 -1.197 1 75.56 77 GLY B N 1
ATOM 2341 C CA . GLY B 1 77 ? 24.984 -0.567 -0.186 1 75.56 77 GLY B CA 1
ATOM 2342 C C . GLY B 1 77 ? 25.109 -1.096 1.23 1 75.56 77 GLY B C 1
ATOM 2343 O O . GLY B 1 77 ? 25.75 -2.125 1.463 1 75.56 77 GLY B O 1
ATOM 2344 N N . ASN B 1 78 ? 24.703 -0.396 2.148 1 86.38 78 ASN B N 1
ATOM 2345 C CA . ASN B 1 78 ? 24.656 -0.755 3.561 1 86.38 78 ASN B CA 1
ATOM 2346 C C . ASN B 1 78 ? 23.766 -1.967 3.807 1 86.38 78 ASN B C 1
ATOM 2348 O O . ASN B 1 78 ? 22.562 -1.911 3.566 1 86.38 78 ASN B O 1
ATOM 2352 N N . LYS B 1 79 ? 24.438 -3.102 4.262 1 91 79 LYS B N 1
ATOM 2353 C CA . LYS B 1 79 ? 23.734 -4.367 4.469 1 91 79 LYS B CA 1
ATOM 2354 C C . LYS B 1 79 ? 22.578 -4.199 5.449 1 91 79 LYS B C 1
ATOM 2356 O O . LYS B 1 79 ? 21.484 -4.742 5.234 1 91 79 LYS B O 1
ATOM 2361 N N . GLU B 1 80 ? 22.859 -3.447 6.457 1 93.44 80 GLU B N 1
ATOM 2362 C CA . GLU B 1 80 ? 21.828 -3.234 7.465 1 93.44 80 GLU B CA 1
ATOM 2363 C C . GLU B 1 80 ? 20.641 -2.484 6.883 1 93.44 80 GLU B C 1
ATOM 2365 O O . GLU B 1 80 ? 19.484 -2.85 7.129 1 93.44 80 GLU B O 1
ATOM 2370 N N . ALA B 1 81 ? 20.922 -1.468 6.117 1 94.06 81 ALA B N 1
ATOM 2371 C CA . ALA B 1 81 ? 19.859 -0.697 5.473 1 94.06 81 ALA B CA 1
ATOM 2372 C C . ALA B 1 81 ? 19.078 -1.562 4.496 1 94.06 81 ALA B C 1
ATOM 2374 O O . ALA B 1 81 ? 17.859 -1.409 4.363 1 94.06 81 ALA B O 1
ATOM 2375 N N . LEU B 1 82 ? 19.766 -2.449 3.828 1 95.19 82 LEU B N 1
ATOM 2376 C CA . LEU B 1 82 ? 19.109 -3.344 2.883 1 95.19 82 LEU B CA 1
ATOM 2377 C C . LEU B 1 82 ? 18.156 -4.293 3.607 1 95.19 82 LEU B C 1
ATOM 2379 O O . LEU B 1 82 ? 17.031 -4.508 3.16 1 95.19 82 LEU B O 1
ATOM 2383 N N . ILE B 1 83 ? 18.594 -4.836 4.719 1 95.88 83 ILE B N 1
ATOM 2384 C CA . ILE B 1 83 ? 17.75 -5.742 5.504 1 95.88 83 ILE B CA 1
ATOM 2385 C C . ILE B 1 83 ? 16.531 -5 6.02 1 95.88 83 ILE B C 1
ATOM 2387 O O . ILE B 1 83 ? 15.414 -5.527 5.984 1 95.88 83 ILE B O 1
ATOM 2391 N N . ILE B 1 84 ? 16.734 -3.748 6.48 1 96.62 84 ILE B N 1
ATOM 2392 C CA . ILE B 1 84 ? 15.625 -2.941 6.98 1 96.62 84 ILE B CA 1
ATOM 2393 C C . ILE B 1 84 ? 14.633 -2.666 5.852 1 96.62 84 ILE B C 1
ATOM 2395 O O . ILE B 1 84 ? 13.422 -2.758 6.047 1 96.62 84 ILE B O 1
ATOM 2399 N N . PHE B 1 85 ? 15.172 -2.363 4.684 1 97.44 85 PHE B N 1
ATOM 2400 C CA . PHE B 1 85 ? 14.328 -2.113 3.52 1 97.44 85 PHE B CA 1
ATOM 2401 C C . PHE B 1 85 ? 13.484 -3.338 3.188 1 97.44 85 PHE B C 1
ATOM 2403 O O . PHE B 1 85 ? 12.266 -3.234 3.035 1 97.44 85 PHE B O 1
ATOM 2410 N N . GLU B 1 86 ? 14.094 -4.465 3.074 1 97.06 86 GLU B N 1
ATOM 2411 C CA . GLU B 1 86 ? 13.398 -5.691 2.701 1 97.06 86 GLU B CA 1
ATOM 2412 C C . GLU B 1 86 ? 12.383 -6.102 3.77 1 97.06 86 GLU B C 1
ATOM 2414 O O . GLU B 1 86 ? 11.289 -6.57 3.449 1 97.06 86 GLU B O 1
ATOM 2419 N N . LYS B 1 87 ? 12.758 -5.945 5.043 1 97.94 87 LYS B N 1
ATOM 2420 C CA . LYS B 1 87 ? 11.82 -6.23 6.129 1 97.94 87 LYS B CA 1
ATOM 2421 C C . LYS B 1 87 ? 10.578 -5.348 6.027 1 97.94 87 LYS B C 1
ATOM 2423 O O . LYS B 1 87 ? 9.453 -5.836 6.145 1 97.94 87 LYS B O 1
ATOM 2428 N N . ALA B 1 88 ? 10.805 -4.062 5.832 1 98.19 88 ALA B N 1
ATOM 2429 C CA . ALA B 1 88 ? 9.695 -3.123 5.695 1 98.19 88 ALA B CA 1
ATOM 2430 C C . ALA B 1 88 ? 8.805 -3.494 4.512 1 98.19 88 ALA B C 1
ATOM 2432 O O . ALA B 1 88 ? 7.578 -3.426 4.605 1 98.19 88 ALA B O 1
ATOM 2433 N N . LEU B 1 89 ? 9.422 -3.881 3.443 1 98.25 89 LEU B N 1
ATOM 2434 C CA . LEU B 1 89 ? 8.711 -4.301 2.24 1 98.25 89 LEU B CA 1
ATOM 2435 C C . LEU B 1 89 ? 7.855 -5.531 2.52 1 98.25 89 LEU B C 1
ATOM 2437 O O . LEU B 1 89 ? 6.668 -5.555 2.191 1 98.25 89 LEU B O 1
ATOM 2441 N N . ILE B 1 90 ? 8.406 -6.516 3.125 1 98.31 90 ILE B N 1
ATOM 2442 C CA . ILE B 1 90 ? 7.734 -7.781 3.395 1 98.31 90 ILE B CA 1
ATOM 2443 C C . ILE B 1 90 ? 6.566 -7.547 4.352 1 98.31 90 ILE B C 1
ATOM 2445 O O . ILE B 1 90 ? 5.469 -8.07 4.145 1 98.31 90 ILE B O 1
ATOM 2449 N N . GLU B 1 91 ? 6.793 -6.73 5.344 1 98.31 91 GLU B N 1
ATOM 2450 C CA . GLU B 1 91 ? 5.742 -6.445 6.312 1 98.31 91 GLU B CA 1
ATOM 2451 C C . GLU B 1 91 ? 4.594 -5.672 5.672 1 98.31 91 GLU B C 1
ATOM 2453 O O . GLU B 1 91 ? 3.426 -5.91 5.984 1 98.31 91 GLU B O 1
ATOM 2458 N N . ALA B 1 92 ? 4.93 -4.766 4.824 1 98.44 92 ALA B N 1
ATOM 2459 C CA . ALA B 1 92 ? 3.896 -4.043 4.086 1 98.44 92 ALA B CA 1
ATOM 2460 C C . ALA B 1 92 ? 3.102 -4.988 3.189 1 98.44 92 ALA B C 1
ATOM 2462 O O . ALA B 1 92 ? 1.873 -4.914 3.131 1 98.44 92 ALA B O 1
ATOM 2463 N N . GLN B 1 93 ? 3.799 -5.883 2.492 1 98.31 93 GLN B N 1
ATOM 2464 C CA . GLN B 1 93 ? 3.143 -6.863 1.635 1 98.31 93 GLN B CA 1
ATOM 2465 C C . GLN B 1 93 ? 2.199 -7.754 2.438 1 98.31 93 GLN B C 1
ATOM 2467 O O . GLN B 1 93 ? 1.056 -7.977 2.035 1 98.31 93 GLN B O 1
ATOM 2472 N N . LEU B 1 94 ? 2.67 -8.234 3.525 1 97.94 94 LEU B N 1
ATOM 2473 C CA . LEU B 1 94 ? 1.872 -9.094 4.398 1 97.94 94 LEU B CA 1
ATOM 2474 C C . LEU B 1 94 ? 0.585 -8.391 4.816 1 97.94 94 LEU B C 1
ATOM 2476 O O . LEU B 1 94 ? -0.499 -8.977 4.738 1 97.94 94 LEU B O 1
ATOM 2480 N N . GLN B 1 95 ? 0.726 -7.184 5.227 1 98.31 95 GLN B N 1
ATOM 2481 C CA . GLN B 1 95 ? -0.437 -6.453 5.719 1 98.31 95 GLN B CA 1
ATOM 2482 C C . GLN B 1 95 ? -1.403 -6.125 4.586 1 98.31 95 GLN B C 1
ATOM 2484 O O . GLN B 1 95 ? -2.621 -6.207 4.758 1 98.31 95 GLN B O 1
ATOM 2489 N N . MET B 1 96 ? -0.876 -5.719 3.453 1 98.38 96 MET B N 1
ATOM 2490 C CA . MET B 1 96 ? -1.734 -5.441 2.305 1 98.38 96 MET B CA 1
ATOM 2491 C C . MET B 1 96 ? -2.531 -6.684 1.912 1 98.38 96 MET B C 1
ATOM 2493 O O . MET B 1 96 ? -3.738 -6.602 1.682 1 98.38 96 MET B O 1
ATOM 2497 N N . GLU B 1 97 ? -1.861 -7.816 1.852 1 98.12 97 GLU B N 1
ATOM 2498 C CA . GLU B 1 97 ? -2.557 -9.07 1.553 1 98.12 97 GLU B CA 1
ATOM 2499 C C . GLU B 1 97 ? -3.662 -9.336 2.568 1 98.12 97 GLU B C 1
ATOM 2501 O O . GLU B 1 97 ? -4.793 -9.656 2.191 1 98.12 97 GLU B O 1
ATOM 2506 N N . ARG B 1 98 ? -3.32 -9.172 3.787 1 97.69 98 ARG B N 1
ATOM 2507 C CA . ARG B 1 98 ? -4.293 -9.422 4.844 1 97.69 98 ARG B CA 1
ATOM 2508 C C . ARG B 1 98 ? -5.5 -8.5 4.707 1 97.69 98 ARG B C 1
ATOM 2510 O O . ARG B 1 98 ? -6.645 -8.945 4.832 1 97.69 98 ARG B O 1
ATOM 2517 N N . SER B 1 99 ? -5.238 -7.25 4.484 1 98.44 99 SER B N 1
ATOM 2518 C CA . SER B 1 99 ? -6.316 -6.273 4.363 1 98.44 99 SER B CA 1
ATOM 2519 C C . SER B 1 99 ? -7.25 -6.625 3.207 1 98.44 99 SER B C 1
ATOM 2521 O O . SER B 1 99 ? -8.469 -6.629 3.369 1 98.44 99 SER B O 1
ATOM 2523 N N . PHE B 1 100 ? -6.684 -6.945 2.072 1 98.5 100 PHE B N 1
ATOM 2524 C CA . PHE B 1 100 ? -7.492 -7.309 0.914 1 98.5 100 PHE B CA 1
ATOM 2525 C C . PHE B 1 100 ? -8.297 -8.578 1.189 1 98.5 100 PHE B C 1
ATOM 2527 O O . PHE B 1 100 ? -9.469 -8.664 0.827 1 98.5 100 PHE B O 1
ATOM 2534 N N . ILE B 1 101 ? -7.68 -9.555 1.812 1 97.5 101 ILE B N 1
ATOM 2535 C CA . ILE B 1 101 ? -8.328 -10.836 2.076 1 97.5 101 ILE B CA 1
ATOM 2536 C C . ILE B 1 101 ? -9.477 -10.633 3.062 1 97.5 101 ILE B C 1
ATOM 2538 O O . ILE B 1 101 ? -10.57 -11.172 2.869 1 97.5 101 ILE B O 1
ATOM 2542 N N . ASP B 1 102 ? -9.211 -9.836 4.164 1 97.25 102 ASP B N 1
ATOM 2543 C CA . ASP B 1 102 ? -10.266 -9.547 5.133 1 97.25 102 ASP B CA 1
ATOM 2544 C C . ASP B 1 102 ? -11.461 -8.883 4.465 1 97.25 102 ASP B C 1
ATOM 2546 O O . ASP B 1 102 ? -12.609 -9.25 4.727 1 97.25 102 ASP B O 1
ATOM 2550 N N . ILE B 1 103 ? -11.203 -7.941 3.611 1 97.5 103 ILE B N 1
ATOM 2551 C CA . ILE B 1 103 ? -12.266 -7.242 2.904 1 97.5 103 ILE B CA 1
ATOM 2552 C C . ILE B 1 103 ? -13.008 -8.211 1.985 1 97.5 103 ILE B C 1
ATOM 2554 O O . ILE B 1 103 ? -14.242 -8.25 1.968 1 97.5 103 ILE B O 1
ATOM 2558 N N . ALA B 1 104 ? -12.258 -9.008 1.254 1 97.06 104 ALA B N 1
ATOM 2559 C CA . ALA B 1 104 ? -12.852 -9.984 0.349 1 97.06 104 ALA B CA 1
ATOM 2560 C C . ALA B 1 104 ? -13.773 -10.945 1.104 1 97.06 104 ALA B C 1
ATOM 2562 O O . ALA B 1 104 ? -14.906 -11.188 0.682 1 97.06 104 ALA B O 1
ATOM 2563 N N . GLU B 1 105 ? -13.297 -11.461 2.193 1 94.81 105 GLU B N 1
ATOM 2564 C CA . GLU B 1 105 ? -14.062 -12.422 2.98 1 94.81 105 GLU B CA 1
ATOM 2565 C C . GLU B 1 105 ? -15.328 -11.789 3.545 1 94.81 105 GLU B C 1
ATOM 2567 O O . GLU B 1 105 ? -16.344 -12.461 3.701 1 94.81 105 GLU B O 1
ATOM 2572 N N . SER B 1 106 ? -15.312 -10.5 3.814 1 94 106 SER B N 1
ATOM 2573 C CA . SER B 1 106 ? -16.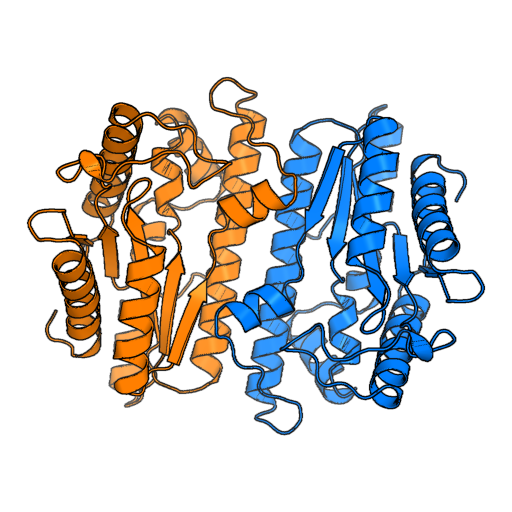438 -9.812 4.426 1 94 106 SER B CA 1
ATOM 2574 C C . SER B 1 106 ? -17.594 -9.641 3.43 1 94 106 SER B C 1
ATOM 2576 O O . SER B 1 106 ? -18.719 -9.383 3.824 1 94 106 SER B O 1
ATOM 2578 N N . THR B 1 107 ? -17.344 -9.734 2.146 1 92.62 107 THR B N 1
ATOM 2579 C CA . THR B 1 107 ? -18.375 -9.539 1.13 1 92.62 107 THR B CA 1
ATOM 2580 C C . THR B 1 107 ? -19.266 -10.781 1.012 1 92.62 107 THR B C 1
ATOM 2582 O O . THR B 1 107 ? -20.359 -10.711 0.453 1 92.62 107 THR B O 1
ATOM 2585 N N . ASN B 1 108 ? -18.75 -11.93 1.458 1 90.75 108 ASN B N 1
ATOM 2586 C CA . ASN B 1 108 ? -19.438 -13.211 1.348 1 90.75 108 ASN B CA 1
ATOM 2587 C C . ASN B 1 108 ? -19.719 -13.57 -0.107 1 90.75 108 ASN B C 1
ATOM 2589 O O . ASN B 1 108 ? -20.781 -14.109 -0.418 1 90.75 108 ASN B O 1
ATOM 2593 N N . ARG B 1 109 ? -18.859 -13.195 -0.996 1 92.25 109 ARG B N 1
ATOM 2594 C CA . ARG B 1 109 ? -18.938 -13.516 -2.416 1 92.25 109 ARG B CA 1
ATOM 2595 C C . ARG B 1 109 ? -17.719 -14.305 -2.871 1 92.25 109 ARG B C 1
ATOM 2597 O O . ARG B 1 109 ? -16.641 -14.172 -2.299 1 92.25 109 ARG B O 1
ATOM 2604 N N . PRO B 1 110 ? -17.969 -15.211 -3.908 1 93.81 110 PRO B N 1
ATOM 2605 C CA . PRO B 1 110 ? -16.766 -15.82 -4.5 1 93.81 110 PRO B CA 1
ATOM 2606 C C . PRO B 1 110 ? -15.766 -14.781 -4.996 1 93.81 110 PRO B C 1
ATOM 2608 O O . PRO B 1 110 ? -16.094 -13.945 -5.84 1 93.81 110 PRO B O 1
ATOM 2611 N N . THR B 1 111 ? -14.555 -14.805 -4.422 1 96.62 111 THR B N 1
ATOM 2612 C CA . THR B 1 111 ? -13.586 -13.75 -4.684 1 96.62 111 THR B CA 1
ATOM 2613 C C . THR B 1 111 ? -12.195 -14.328 -4.918 1 96.62 111 THR B C 1
ATOM 2615 O O . THR B 1 111 ? -11.82 -15.32 -4.289 1 96.62 111 THR B O 1
ATOM 2618 N N . LEU B 1 112 ? -11.5 -13.82 -5.906 1 97.75 112 LEU B N 1
ATOM 2619 C CA . LEU B 1 112 ? -10.07 -14.055 -6.062 1 97.75 112 LEU B CA 1
ATOM 2620 C C . LEU B 1 112 ? -9.273 -12.812 -5.688 1 97.75 112 LEU B C 1
ATOM 2622 O O . LEU B 1 112 ? -9.586 -11.711 -6.145 1 97.75 112 LEU B O 1
ATOM 2626 N N . VAL B 1 113 ? -8.336 -12.984 -4.828 1 98.38 113 VAL B N 1
ATOM 2627 C CA . VAL B 1 113 ? -7.348 -11.945 -4.551 1 98.38 113 VAL B CA 1
ATOM 2628 C C . VAL B 1 113 ? -6.031 -12.289 -5.246 1 98.38 113 VAL B C 1
ATOM 2630 O O . VAL B 1 113 ? -5.398 -13.297 -4.926 1 98.38 113 VAL B O 1
ATOM 2633 N N . ILE B 1 114 ? -5.656 -11.492 -6.207 1 98.31 114 ILE B N 1
ATOM 2634 C CA . ILE B 1 114 ? -4.441 -11.703 -6.988 1 98.31 114 ILE B CA 1
ATOM 2635 C C . ILE B 1 114 ? -3.346 -10.758 -6.504 1 98.31 114 ILE B C 1
ATOM 2637 O O . ILE B 1 114 ? -3.551 -9.539 -6.434 1 98.31 114 ILE B O 1
ATOM 2641 N N . MET B 1 115 ? -2.258 -11.344 -6.133 1 98 115 MET B N 1
ATOM 2642 C CA . MET B 1 115 ? -1.099 -10.555 -5.719 1 98 115 MET B CA 1
ATOM 2643 C C . MET B 1 115 ? -0.205 -10.234 -6.91 1 98 115 MET B C 1
ATOM 2645 O O . MET B 1 115 ? 0.281 -11.141 -7.59 1 98 115 MET B O 1
ATOM 2649 N N . ASP B 1 116 ? -0.071 -8.891 -7.219 1 96.62 116 ASP B N 1
ATOM 2650 C CA . ASP B 1 116 ? 0.998 -8.508 -8.141 1 96.62 116 ASP B CA 1
ATOM 2651 C C . ASP B 1 116 ? 2.369 -8.672 -7.484 1 96.62 116 ASP B C 1
ATOM 2653 O O . ASP B 1 116 ? 2.863 -7.758 -6.828 1 96.62 116 ASP B O 1
ATOM 2657 N N . ARG B 1 117 ? 2.922 -9.844 -7.719 1 95 117 ARG B N 1
ATOM 2658 C CA . ARG B 1 117 ? 4.098 -10.383 -7.051 1 95 117 ARG B CA 1
ATOM 2659 C C . ARG B 1 117 ? 3.758 -10.859 -5.641 1 95 117 ARG B C 1
ATOM 2661 O O . ARG B 1 117 ? 2.725 -10.484 -5.086 1 95 117 ARG B O 1
ATOM 2668 N N . GLY B 1 118 ? 4.484 -11.844 -5.133 1 95.44 118 GLY B N 1
ATOM 2669 C CA . GLY B 1 118 ? 4.297 -12.398 -3.801 1 95.44 118 GLY B CA 1
ATOM 2670 C C . GLY B 1 118 ? 5.52 -12.242 -2.914 1 95.44 118 GLY B C 1
ATOM 2671 O O . GLY B 1 118 ? 6.547 -11.711 -3.348 1 95.44 118 GLY B O 1
ATOM 2672 N N . LEU B 1 119 ? 5.406 -12.68 -1.775 1 96.62 119 LEU B N 1
ATOM 2673 C CA . LEU B 1 119 ? 6.398 -12.461 -0.729 1 96.62 119 LEU B CA 1
ATOM 2674 C C . LEU B 1 119 ? 7.742 -13.07 -1.119 1 96.62 119 LEU B C 1
ATOM 2676 O O . LEU B 1 119 ? 8.797 -12.492 -0.836 1 96.62 119 LEU B O 1
ATOM 2680 N N . LEU B 1 120 ? 7.691 -14.18 -1.788 1 96.69 120 LEU B N 1
ATOM 2681 C CA . LEU B 1 120 ? 8.922 -14.922 -2.025 1 96.69 120 LEU B CA 1
ATOM 2682 C C . LEU B 1 120 ? 9.719 -14.305 -3.168 1 96.69 120 LEU B C 1
ATOM 2684 O O . LEU B 1 120 ? 10.883 -14.648 -3.379 1 96.69 120 LEU B O 1
ATOM 2688 N N . ASP B 1 121 ? 9.117 -13.391 -3.936 1 96.44 121 ASP B N 1
ATOM 2689 C CA . ASP B 1 121 ? 9.828 -12.711 -5.016 1 96.44 121 ASP B CA 1
ATOM 2690 C C . ASP B 1 121 ? 11.062 -11.984 -4.492 1 96.44 121 ASP B C 1
ATOM 2692 O O . ASP B 1 121 ? 12.055 -11.836 -5.203 1 96.44 121 ASP B O 1
ATOM 2696 N N . VAL B 1 122 ? 11.008 -11.5 -3.275 1 94.88 122 VAL B N 1
ATOM 2697 C CA . VAL B 1 122 ? 12.062 -10.703 -2.664 1 94.88 122 VAL B CA 1
ATOM 2698 C C . VAL B 1 122 ? 13.367 -11.484 -2.664 1 94.88 122 VAL B C 1
ATOM 2700 O O . VAL B 1 122 ? 14.445 -10.906 -2.842 1 94.88 122 VAL B O 1
ATOM 2703 N N . ALA B 1 123 ? 13.281 -12.789 -2.523 1 95.81 123 ALA B N 1
ATOM 2704 C CA . ALA B 1 123 ? 14.461 -13.656 -2.42 1 95.81 123 ALA B CA 1
ATOM 2705 C C . ALA B 1 123 ? 15.344 -13.531 -3.656 1 95.81 123 ALA B C 1
ATOM 2707 O O . ALA B 1 123 ? 16.562 -13.633 -3.562 1 95.81 123 ALA B O 1
ATOM 2708 N N . ALA B 1 124 ? 14.719 -13.266 -4.797 1 93.88 124 ALA B N 1
ATOM 2709 C CA . ALA B 1 124 ? 15.445 -13.242 -6.066 1 93.88 124 ALA B CA 1
ATOM 2710 C C . ALA B 1 124 ? 16.328 -12.008 -6.172 1 93.88 124 ALA B C 1
ATOM 2712 O O . ALA B 1 124 ? 17.219 -11.945 -7.02 1 93.88 124 ALA B O 1
ATOM 2713 N N . TYR B 1 125 ? 16.125 -11.016 -5.316 1 89.5 125 TYR B N 1
ATOM 2714 C CA . TYR B 1 125 ? 16.812 -9.734 -5.445 1 89.5 125 TYR B CA 1
ATOM 2715 C C . TYR B 1 125 ? 17.891 -9.578 -4.375 1 89.5 125 TYR B C 1
ATOM 2717 O O . TYR B 1 125 ? 18.484 -8.508 -4.23 1 89.5 125 TYR B O 1
ATOM 2725 N N . LEU B 1 126 ? 18.094 -10.625 -3.602 1 93 126 LEU B N 1
ATOM 2726 C CA . LEU B 1 126 ? 19.062 -10.578 -2.512 1 93 126 LEU B CA 1
ATOM 2727 C C . LEU B 1 126 ? 20.078 -11.695 -2.652 1 93 126 LEU B C 1
ATOM 2729 O O . LEU B 1 126 ? 19.75 -12.805 -3.072 1 93 126 LEU B O 1
ATOM 2733 N N . PRO B 1 127 ? 21.328 -11.375 -2.268 1 91.81 127 PRO B N 1
ATOM 2734 C CA . PRO B 1 127 ? 22.234 -12.5 -2.043 1 91.81 127 PRO B CA 1
ATOM 2735 C C . PRO B 1 127 ? 21.719 -13.477 -0.998 1 91.81 127 PRO B C 1
ATOM 2737 O O . PRO B 1 127 ? 20.984 -13.086 -0.084 1 91.81 127 PRO B O 1
ATOM 2740 N N . ALA B 1 128 ? 22.156 -14.75 -1.129 1 92.94 128 ALA B N 1
ATOM 2741 C CA . ALA B 1 128 ? 21.641 -15.836 -0.307 1 92.94 128 ALA B CA 1
ATOM 2742 C C . ALA B 1 128 ? 21.828 -15.539 1.178 1 92.94 128 ALA B C 1
ATOM 2744 O O . ALA B 1 128 ? 20.938 -15.812 1.988 1 92.94 128 ALA B O 1
ATOM 2745 N N . ASP B 1 129 ? 22.938 -15.008 1.535 1 94.06 129 ASP B N 1
ATOM 2746 C CA . ASP B 1 129 ? 23.219 -14.75 2.943 1 94.06 129 ASP B CA 1
ATOM 2747 C C . ASP B 1 129 ? 22.312 -13.641 3.486 1 94.06 129 ASP B C 1
ATOM 2749 O O . ASP B 1 129 ? 21.812 -13.734 4.613 1 94.06 129 ASP B O 1
ATOM 2753 N N . LEU B 1 130 ? 22.062 -12.656 2.697 1 94.31 130 LEU B N 1
ATOM 2754 C CA . LEU B 1 130 ? 21.188 -11.562 3.123 1 94.31 130 LEU B CA 1
ATOM 2755 C C . LEU B 1 130 ? 19.734 -12.016 3.17 1 94.31 130 LEU B C 1
ATOM 2757 O O . LEU B 1 130 ? 18.953 -11.547 4.004 1 94.31 130 LEU B O 1
ATOM 2761 N N . TRP B 1 131 ? 19.406 -12.922 2.281 1 96.12 131 TRP B N 1
ATOM 2762 C CA . TRP B 1 131 ? 18.062 -13.477 2.314 1 96.12 131 TRP B CA 1
ATOM 2763 C C . TRP B 1 131 ? 17.812 -14.234 3.613 1 96.12 131 TRP B C 1
ATOM 2765 O O . TRP B 1 131 ? 16.766 -14.086 4.238 1 96.12 131 TRP B O 1
ATOM 2775 N N . VAL B 1 132 ? 18.797 -15 4.027 1 96.94 132 VAL B N 1
ATOM 2776 C CA . VAL B 1 132 ? 18.688 -15.734 5.285 1 96.94 132 VAL B CA 1
ATOM 2777 C C . VAL B 1 132 ? 18.5 -14.75 6.441 1 96.94 132 VAL B C 1
ATOM 2779 O O . VAL B 1 132 ? 17.641 -14.953 7.305 1 96.94 132 VAL B O 1
ATOM 2782 N N . GLU B 1 133 ? 19.266 -13.688 6.438 1 96.69 133 GLU B N 1
ATOM 2783 C CA . GLU B 1 133 ? 19.156 -12.664 7.477 1 96.69 133 GLU B CA 1
ATOM 2784 C C . GLU B 1 133 ? 17.797 -11.977 7.434 1 96.69 133 GLU B C 1
ATOM 2786 O O . GLU B 1 133 ? 17.219 -11.664 8.477 1 96.69 133 GLU B O 1
ATOM 2791 N N . THR B 1 134 ? 17.297 -11.734 6.266 1 97 134 THR B N 1
ATOM 2792 C CA . THR B 1 134 ? 15.984 -11.117 6.094 1 97 134 THR B CA 1
ATOM 2793 C C . THR B 1 134 ? 14.883 -12.016 6.637 1 97 134 THR B C 1
ATOM 2795 O O . THR B 1 134 ? 13.977 -11.555 7.332 1 97 134 THR B O 1
ATOM 2798 N N . GLN B 1 135 ? 14.977 -13.305 6.348 1 97.75 135 GLN B N 1
ATOM 2799 C CA . GLN B 1 135 ? 14.008 -14.266 6.867 1 97.75 135 GLN B CA 1
ATOM 2800 C C . GLN B 1 135 ? 13.977 -14.242 8.391 1 97.75 135 GLN B C 1
ATOM 2802 O O . GLN B 1 135 ? 12.898 -14.289 8.992 1 97.75 135 GLN B O 1
ATOM 2807 N N . LYS B 1 136 ? 15.148 -14.148 8.977 1 97.69 136 LYS B N 1
ATOM 2808 C CA . LYS B 1 136 ? 15.242 -14.062 10.43 1 97.69 136 LYS B CA 1
ATOM 2809 C C . LYS B 1 136 ? 14.594 -12.773 10.945 1 97.69 136 LYS B C 1
ATOM 2811 O O . LYS B 1 136 ? 13.867 -12.797 11.938 1 97.69 136 LYS B O 1
ATOM 2816 N N . ALA B 1 137 ? 14.859 -11.719 10.242 1 97.25 137 ALA B N 1
ATOM 2817 C CA . ALA B 1 137 ? 14.359 -10.406 10.648 1 97.25 137 ALA B CA 1
ATOM 2818 C C . ALA B 1 137 ? 12.836 -10.367 10.625 1 97.25 137 ALA B C 1
ATOM 2820 O O . ALA B 1 137 ? 12.211 -9.703 11.453 1 97.25 137 ALA B O 1
ATOM 2821 N N . VAL B 1 138 ? 12.172 -11.031 9.648 1 97.44 138 VAL B N 1
ATOM 2822 C CA . VAL B 1 138 ? 10.719 -10.984 9.531 1 97.44 138 VAL B CA 1
ATOM 2823 C C . VAL B 1 138 ? 10.109 -12.219 10.188 1 97.44 138 VAL B C 1
ATOM 2825 O O . VAL B 1 138 ? 8.883 -12.336 10.281 1 97.44 138 VAL B O 1
ATOM 2828 N N . ASN B 1 139 ? 10.938 -13.195 10.633 1 97.75 139 ASN B N 1
ATOM 2829 C CA . ASN B 1 139 ? 10.531 -14.438 11.281 1 97.75 139 ASN B CA 1
ATOM 2830 C C . ASN B 1 139 ? 9.594 -15.258 10.391 1 97.75 139 ASN B C 1
ATOM 2832 O O . ASN B 1 139 ? 8.523 -15.672 10.836 1 97.75 139 ASN B O 1
ATOM 2836 N N . LEU B 1 140 ? 9.914 -15.484 9.148 1 97.44 140 LEU B N 1
ATOM 2837 C CA . LEU B 1 140 ? 9.18 -16.297 8.18 1 97.44 140 LEU B CA 1
ATOM 2838 C C . LEU B 1 140 ? 10.133 -17.156 7.352 1 97.44 140 LEU B C 1
ATOM 2840 O O . LEU B 1 140 ? 11.203 -16.688 6.953 1 97.44 140 LEU B O 1
ATOM 2844 N N . THR B 1 141 ? 9.75 -18.375 7.156 1 96.94 141 THR B N 1
ATOM 2845 C CA . THR B 1 141 ? 10.461 -19.25 6.223 1 96.94 141 THR B CA 1
ATOM 2846 C C . THR B 1 141 ? 9.891 -19.109 4.816 1 96.94 141 THR B C 1
ATOM 2848 O O . THR B 1 141 ? 8.805 -18.562 4.633 1 96.94 141 THR B O 1
ATOM 2851 N N . GLU B 1 142 ? 10.617 -19.609 3.861 1 96.81 142 GLU B N 1
ATOM 2852 C CA . GLU B 1 142 ? 10.125 -19.609 2.486 1 96.81 142 GLU B CA 1
ATOM 2853 C C . GLU B 1 142 ? 8.812 -20.375 2.365 1 96.81 142 GLU B C 1
ATOM 2855 O O . GLU B 1 142 ? 7.902 -19.953 1.647 1 96.81 142 GLU B O 1
ATOM 2860 N N . GLU B 1 143 ? 8.719 -21.5 3.047 1 95.44 143 GLU B N 1
ATOM 2861 C CA . GLU B 1 143 ? 7.516 -22.312 3.014 1 95.44 143 GLU B CA 1
ATOM 2862 C C . GLU B 1 143 ? 6.316 -21.562 3.586 1 95.44 143 GLU B C 1
ATOM 2864 O O . GLU B 1 143 ? 5.223 -21.609 3.025 1 95.44 143 GLU B O 1
ATOM 2869 N N . GLN B 1 144 ? 6.562 -20.891 4.691 1 95.81 144 GLN B N 1
ATOM 2870 C CA . GLN B 1 144 ? 5.5 -20.094 5.305 1 95.81 144 GLN B CA 1
ATOM 2871 C C . GLN B 1 144 ? 5.035 -18.984 4.367 1 95.81 144 GLN B C 1
ATOM 2873 O O . GLN B 1 144 ? 3.844 -18.672 4.305 1 95.81 144 GLN B O 1
ATOM 2878 N N . MET B 1 145 ? 5.934 -18.375 3.645 1 96.81 145 MET B N 1
ATOM 2879 C CA . MET B 1 145 ? 5.613 -17.312 2.691 1 96.81 145 MET B CA 1
ATOM 2880 C C . MET B 1 145 ? 4.812 -17.859 1.517 1 96.81 145 MET B C 1
ATOM 2882 O O . MET B 1 145 ? 3.826 -17.25 1.093 1 96.81 145 MET B O 1
ATOM 2886 N N . ALA B 1 146 ? 5.188 -19.031 1.061 1 95.38 146 ALA B N 1
ATOM 2887 C CA . ALA B 1 146 ? 4.59 -19.594 -0.144 1 95.38 146 ALA B CA 1
ATOM 2888 C C . ALA B 1 146 ? 3.252 -20.266 0.168 1 95.38 146 ALA B C 1
ATOM 2890 O O . ALA B 1 146 ? 2.346 -20.266 -0.668 1 95.38 146 ALA B O 1
ATOM 2891 N N . ASP B 1 147 ? 3.047 -20.766 1.357 1 92.88 147 ASP B N 1
ATOM 2892 C CA . ASP B 1 147 ? 1.868 -21.547 1.734 1 92.88 147 ASP B CA 1
ATOM 2893 C C . ASP B 1 147 ? 0.65 -20.641 1.905 1 92.88 147 ASP B C 1
ATOM 2895 O O . ASP B 1 147 ? -0.47 -21.125 2.082 1 92.88 147 ASP B O 1
ATOM 2899 N N . ARG B 1 148 ? 0.911 -19.422 1.761 1 94.12 148 ARG B N 1
ATOM 2900 C CA . ARG B 1 148 ? -0.189 -18.469 1.906 1 94.12 148 ARG B CA 1
ATOM 2901 C C . ARG B 1 148 ? -1.001 -18.375 0.619 1 94.12 148 ARG B C 1
ATOM 2903 O O . ARG B 1 148 ? -2.104 -17.812 0.614 1 94.12 148 ARG B O 1
ATOM 2910 N N . TYR B 1 149 ? -0.531 -18.969 -0.421 1 96.81 149 TYR B N 1
ATOM 2911 C CA . TYR B 1 149 ? -1.168 -18.828 -1.727 1 96.81 149 TYR B CA 1
ATOM 2912 C C . TYR B 1 149 ? -1.768 -20.156 -2.186 1 96.81 149 TYR B C 1
ATOM 2914 O O . TYR B 1 149 ? -1.245 -21.219 -1.864 1 96.81 149 TYR B O 1
ATOM 2922 N N . ASP B 1 150 ? -2.848 -20.078 -2.906 1 96.5 150 ASP B N 1
ATOM 2923 C CA . ASP B 1 150 ? -3.459 -21.266 -3.508 1 96.5 150 ASP B CA 1
ATOM 2924 C C . ASP B 1 150 ? -2.756 -21.641 -4.809 1 96.5 150 ASP B C 1
ATOM 2926 O O . ASP B 1 150 ? -2.707 -22.812 -5.176 1 96.5 150 ASP B O 1
ATOM 2930 N N . LEU B 1 151 ? -2.256 -20.688 -5.465 1 97.44 151 LEU B N 1
ATOM 2931 C CA . LEU B 1 151 ? -1.639 -20.875 -6.773 1 97.44 151 LEU B CA 1
ATOM 2932 C C . LEU B 1 151 ? -0.582 -19.812 -7.031 1 97.44 151 LEU B C 1
ATOM 2934 O O . LEU B 1 151 ? -0.796 -18.625 -6.73 1 97.44 151 LEU B O 1
ATOM 2938 N N . VAL B 1 152 ? 0.538 -20.25 -7.496 1 98.12 152 VAL B N 1
ATOM 2939 C CA . VAL B 1 152 ? 1.562 -19.344 -8 1 98.12 152 VAL B CA 1
ATOM 2940 C C . VAL B 1 152 ? 1.643 -19.453 -9.523 1 98.12 152 VAL B C 1
ATOM 2942 O O . VAL B 1 152 ? 1.971 -20.516 -10.062 1 98.12 152 VAL B O 1
ATOM 2945 N N . LEU B 1 153 ? 1.314 -18.422 -10.18 1 98.19 153 LEU B N 1
ATOM 2946 C CA . LEU B 1 153 ? 1.441 -18.344 -11.625 1 98.19 153 LEU B CA 1
ATOM 2947 C C . LEU B 1 153 ? 2.695 -17.562 -12.016 1 98.19 153 LEU B C 1
ATOM 2949 O O . LEU B 1 153 ? 2.789 -16.359 -11.766 1 98.19 153 LEU B O 1
ATOM 2953 N N . HIS B 1 154 ? 3.633 -18.234 -12.57 1 98.44 154 HIS B N 1
ATOM 2954 C CA . HIS B 1 154 ? 4.879 -17.625 -13.023 1 98.44 154 HIS B CA 1
ATOM 2955 C C . HIS B 1 154 ? 4.848 -17.359 -14.523 1 98.44 154 HIS B C 1
ATOM 2957 O O . HIS B 1 154 ? 4.867 -18.297 -15.32 1 98.44 154 HIS B O 1
ATOM 2963 N N . LEU B 1 155 ? 4.852 -16.125 -14.914 1 98.12 155 LEU B N 1
ATOM 2964 C CA . LEU B 1 155 ? 4.898 -15.734 -16.328 1 98.12 155 LEU B CA 1
ATOM 2965 C C . LEU B 1 155 ? 6.332 -15.484 -16.766 1 98.12 155 LEU B C 1
ATOM 2967 O O . LEU B 1 155 ? 6.949 -14.492 -16.375 1 98.12 155 LEU B O 1
ATOM 2971 N N . THR B 1 156 ? 6.793 -16.281 -17.609 1 97.38 156 THR B N 1
ATOM 2972 C CA . THR B 1 156 ? 8.18 -16.234 -18.062 1 97.38 156 THR B CA 1
AT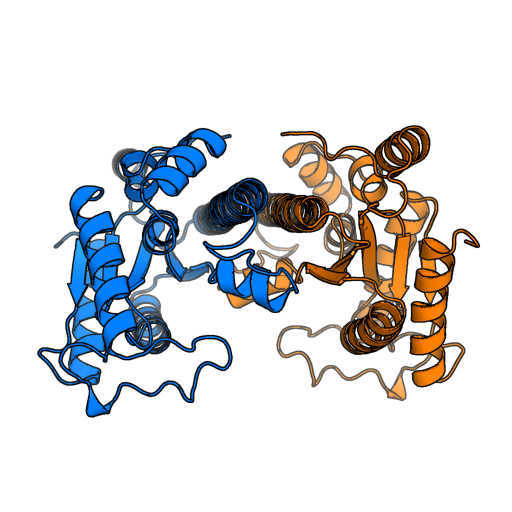OM 2973 C C . THR B 1 156 ? 8.461 -14.922 -18.797 1 97.38 156 THR B C 1
ATOM 2975 O O . THR B 1 156 ? 7.656 -14.484 -19.609 1 97.38 156 THR B O 1
ATOM 2978 N N . THR B 1 157 ? 9.547 -14.32 -18.5 1 95.25 157 THR B N 1
ATOM 2979 C CA . THR B 1 157 ? 9.984 -13.078 -19.125 1 95.25 157 THR B CA 1
ATOM 2980 C C . THR B 1 157 ? 10.047 -13.242 -20.641 1 95.25 157 THR B C 1
ATOM 2982 O O . THR B 1 157 ? 10.383 -14.32 -21.141 1 95.25 157 THR B O 1
ATOM 2985 N N . ALA B 1 158 ? 9.781 -12.164 -21.281 1 92.25 158 ALA B N 1
ATOM 2986 C CA . ALA B 1 158 ? 9.922 -12.164 -22.734 1 92.25 158 ALA B CA 1
ATOM 2987 C C . ALA B 1 158 ? 11.375 -12.391 -23.156 1 92.25 158 ALA B C 1
ATOM 2989 O O . ALA B 1 158 ? 11.648 -12.797 -24.281 1 92.25 158 ALA B O 1
ATOM 2990 N N . ALA B 1 159 ? 12.297 -12.102 -22.219 1 92.12 159 ALA B N 1
ATOM 2991 C CA . ALA B 1 159 ? 13.719 -12.297 -22.484 1 92.12 159 ALA B CA 1
ATOM 2992 C C . ALA B 1 159 ? 14.039 -13.766 -22.734 1 92.12 159 ALA B C 1
ATOM 2994 O O . ALA B 1 159 ? 15.125 -14.102 -23.219 1 92.12 159 ALA B O 1
ATOM 2995 N N . GLU B 1 160 ? 13.18 -14.633 -22.422 1 92.56 160 GLU B N 1
ATOM 2996 C CA . GLU B 1 160 ? 13.328 -16.078 -22.656 1 92.56 160 GLU B CA 1
ATOM 2997 C C . GLU B 1 160 ? 12.266 -16.594 -23.609 1 92.56 160 GLU B C 1
ATOM 2999 O O . GLU B 1 160 ? 11.109 -16.797 -23.234 1 92.56 160 GLU B O 1
ATOM 3004 N N . GLY B 1 161 ? 12.656 -16.75 -24.891 1 87.69 161 GLY B N 1
ATOM 3005 C CA . GLY B 1 161 ? 11.766 -17.344 -25.859 1 87.69 161 GLY B CA 1
ATOM 3006 C C . GLY B 1 161 ? 10.945 -16.328 -26.641 1 87.69 161 GLY B C 1
ATOM 3007 O O . GLY B 1 161 ? 10.164 -16.688 -27.516 1 87.69 161 GLY B O 1
ATOM 3008 N N . ALA B 1 162 ? 11 -15.07 -26.328 1 86 162 ALA B N 1
ATOM 3009 C CA . ALA B 1 162 ? 10.297 -14 -27.031 1 86 162 ALA B CA 1
ATOM 3010 C C . ALA B 1 162 ? 11.117 -12.711 -27.031 1 86 162 ALA B C 1
ATOM 3012 O O . ALA B 1 162 ? 10.594 -11.633 -26.75 1 86 162 ALA B O 1
ATOM 3013 N N . GLU B 1 163 ? 12.398 -12.852 -27.281 1 87.88 163 GLU B N 1
ATOM 3014 C CA . GLU B 1 163 ? 13.383 -11.789 -27.109 1 87.88 163 GLU B CA 1
ATOM 3015 C C . GLU B 1 163 ? 13.039 -10.57 -27.953 1 87.88 163 GLU B C 1
ATOM 3017 O O . GLU B 1 163 ? 13.336 -9.438 -27.562 1 87.88 163 GLU B O 1
ATOM 3022 N N . LYS B 1 164 ? 12.367 -10.742 -29.094 1 85.62 164 LYS B N 1
ATOM 3023 C CA . LYS B 1 164 ? 11.984 -9.641 -29.984 1 85.62 164 LYS B CA 1
ATOM 3024 C C . LYS B 1 164 ? 11.039 -8.672 -29.266 1 85.62 164 LYS B C 1
ATOM 3026 O O . LYS B 1 164 ? 10.891 -7.523 -29.688 1 85.62 164 LYS B O 1
ATOM 3031 N N . TYR B 1 165 ? 10.406 -9.195 -28.281 1 85.31 165 TYR B N 1
ATOM 3032 C CA . TYR B 1 165 ? 9.414 -8.391 -27.594 1 85.31 165 TYR B CA 1
ATOM 3033 C C . TYR B 1 165 ? 9.977 -7.848 -26.281 1 85.31 165 TYR B C 1
ATOM 3035 O O . TYR B 1 165 ? 9.289 -7.133 -25.547 1 85.31 165 TYR B O 1
ATOM 3043 N N . TYR B 1 166 ? 11.219 -8.234 -25.953 1 84 166 TYR B N 1
ATOM 3044 C CA . TYR B 1 166 ? 11.828 -7.719 -24.734 1 84 166 TYR B CA 1
ATOM 3045 C C . TYR B 1 166 ? 12.328 -6.293 -24.922 1 84 166 TYR B C 1
ATOM 3047 O O . TYR B 1 166 ? 13.203 -6.043 -25.766 1 84 166 TYR B O 1
ATOM 3055 N N . THR B 1 167 ? 11.602 -5.246 -24.438 1 73.69 167 THR B N 1
ATOM 3056 C CA . THR B 1 167 ? 11.992 -3.844 -24.516 1 73.69 167 THR B CA 1
ATOM 3057 C C . THR B 1 167 ? 12.117 -3.229 -23.125 1 73.69 167 THR B C 1
ATOM 3059 O O . THR B 1 167 ? 11.383 -3.604 -22.219 1 73.69 167 THR B O 1
ATOM 3062 N N . THR B 1 168 ? 13.156 -2.498 -22.906 1 63.69 168 THR B N 1
ATOM 3063 C CA . THR B 1 168 ? 13.328 -1.82 -21.625 1 63.69 168 THR B CA 1
ATOM 3064 C C . THR B 1 168 ? 12.656 -0.45 -21.656 1 63.69 168 THR B C 1
ATOM 3066 O O . THR B 1 168 ? 12.703 0.282 -20.656 1 63.69 168 THR B O 1
ATOM 3069 N N . GLU B 1 169 ? 12.062 -0.102 -22.703 1 56.59 169 GLU B N 1
ATOM 3070 C CA . GLU B 1 169 ? 11.562 1.259 -22.891 1 56.59 169 GLU B CA 1
ATOM 3071 C C . GLU B 1 169 ? 10.375 1.545 -21.969 1 56.59 169 GLU B C 1
ATOM 3073 O O . GLU B 1 169 ? 10.164 2.688 -21.562 1 56.59 169 GLU B O 1
ATOM 3078 N N . ASN B 1 170 ? 9.664 0.524 -21.641 1 50.16 170 ASN B N 1
ATOM 3079 C CA . ASN B 1 170 ? 8.359 0.787 -21.047 1 50.16 170 ASN B CA 1
ATOM 3080 C C . ASN B 1 170 ? 8.445 0.909 -19.531 1 50.16 170 ASN B C 1
ATOM 3082 O O . ASN B 1 170 ? 7.449 1.215 -18.875 1 50.16 170 ASN B O 1
ATOM 3086 N N . ASN B 1 171 ? 9.547 0.608 -18.891 1 53.72 171 ASN B N 1
ATOM 3087 C CA . ASN B 1 171 ? 9.57 0.754 -17.438 1 53.72 171 ASN B CA 1
ATOM 3088 C C . ASN B 1 171 ? 10.742 1.611 -16.969 1 53.72 171 ASN B C 1
ATOM 3090 O O . ASN B 1 171 ? 11.898 1.187 -17.062 1 53.72 171 ASN B O 1
ATOM 3094 N N . ALA B 1 172 ? 10.469 2.865 -16.781 1 47.72 172 ALA B N 1
ATOM 3095 C CA . ALA B 1 172 ? 11.422 3.898 -16.391 1 47.72 172 ALA B CA 1
ATOM 3096 C C . ALA B 1 172 ? 12.289 3.43 -15.219 1 47.72 172 ALA B C 1
ATOM 3098 O O . ALA B 1 172 ? 13.422 3.889 -15.055 1 47.72 172 ALA B O 1
ATOM 3099 N N . VAL B 1 173 ? 11.758 2.422 -14.516 1 51.38 173 VAL B N 1
ATOM 3100 C CA . VAL B 1 173 ? 12.453 2.084 -13.273 1 51.38 173 VAL B CA 1
ATOM 3101 C C . VAL B 1 173 ? 13.242 0.792 -13.461 1 51.38 173 VAL B C 1
ATOM 3103 O O . VAL B 1 173 ? 14.078 0.443 -12.633 1 51.38 173 VAL B O 1
ATOM 3106 N N . ARG B 1 174 ? 12.961 -0.021 -14.664 1 55.69 174 ARG B N 1
ATOM 3107 C CA . ARG B 1 174 ? 13.617 -1.318 -14.797 1 55.69 174 ARG B CA 1
ATOM 3108 C C . ARG B 1 174 ? 14.664 -1.293 -15.906 1 55.69 174 ARG B C 1
ATOM 3110 O O . ARG B 1 174 ? 14.359 -0.932 -17.047 1 55.69 174 ARG B O 1
ATOM 3117 N N . LEU B 1 175 ? 15.883 -1.322 -15.57 1 64 175 LEU B N 1
ATOM 3118 C CA . LEU B 1 175 ? 17.062 -1.199 -16.422 1 64 175 LEU B CA 1
ATOM 3119 C C . LEU B 1 175 ? 17.703 -2.561 -16.672 1 64 175 LEU B C 1
ATOM 3121 O O . LEU B 1 175 ? 18.812 -2.641 -17.188 1 64 175 LEU B O 1
ATOM 3125 N N . GLU B 1 176 ? 16.969 -3.684 -16.516 1 75.69 176 GLU B N 1
ATOM 3126 C CA . GLU B 1 176 ? 17.641 -4.977 -16.594 1 75.69 176 GLU B CA 1
ATOM 3127 C C . GLU B 1 176 ? 17.906 -5.371 -18.047 1 75.69 176 GLU B C 1
ATOM 3129 O O . GLU B 1 176 ? 17.047 -5.199 -18.906 1 75.69 176 GLU B O 1
ATOM 3134 N N . THR B 1 177 ? 19.125 -5.812 -18.312 1 82.38 177 THR B N 1
ATOM 3135 C CA . THR B 1 177 ? 19.422 -6.445 -19.594 1 82.38 177 THR B CA 1
ATOM 3136 C C . THR B 1 177 ? 18.625 -7.73 -19.766 1 82.38 177 THR B C 1
ATOM 3138 O O . THR B 1 177 ? 18.031 -8.227 -18.797 1 82.38 177 THR B O 1
ATOM 3141 N N . ALA B 1 178 ? 18.578 -8.234 -21.016 1 87.44 178 ALA B N 1
ATOM 3142 C CA . ALA B 1 178 ? 17.875 -9.492 -21.281 1 87.44 178 ALA B CA 1
ATOM 3143 C C . ALA B 1 178 ? 18.453 -10.625 -20.453 1 87.44 178 ALA B C 1
ATOM 3145 O O . ALA B 1 178 ? 17.719 -11.469 -19.938 1 87.44 178 ALA B O 1
ATOM 3146 N N . GLU B 1 179 ? 19.75 -10.672 -20.344 1 89.88 179 GLU B N 1
ATOM 3147 C CA . GLU B 1 179 ? 20.422 -11.711 -19.562 1 89.88 179 GLU B CA 1
ATOM 3148 C C . GLU B 1 179 ? 20.062 -11.594 -18.078 1 89.88 179 GLU B C 1
ATOM 3150 O O . GLU B 1 179 ? 19.781 -12.602 -17.438 1 89.88 179 GLU B O 1
ATOM 3155 N N . GLN B 1 180 ? 20.031 -10.445 -17.578 1 89.19 180 GLN B N 1
ATOM 3156 C CA . GLN B 1 180 ? 19.656 -10.211 -16.188 1 89.19 180 GLN B CA 1
ATOM 3157 C C . GLN B 1 180 ? 18.203 -10.602 -15.938 1 89.19 180 GLN B C 1
ATOM 3159 O O . GLN B 1 180 ? 17.875 -11.164 -14.883 1 89.19 180 GLN B O 1
ATOM 3164 N N . ALA B 1 181 ? 17.438 -10.305 -16.891 1 91.69 181 ALA B N 1
ATOM 3165 C CA . ALA B 1 181 ? 16.031 -10.641 -16.781 1 91.69 181 ALA B CA 1
ATOM 3166 C C . ALA B 1 181 ? 15.82 -12.156 -16.719 1 91.69 181 ALA B C 1
ATOM 3168 O O . ALA B 1 181 ? 15.016 -12.641 -15.922 1 91.69 181 ALA B O 1
ATOM 3169 N N . ARG B 1 182 ? 16.578 -12.891 -17.531 1 94.31 182 ARG B N 1
ATOM 3170 C CA . ARG B 1 182 ? 16.5 -14.352 -17.531 1 94.31 182 ARG B CA 1
ATOM 3171 C C . ARG B 1 182 ? 16.953 -14.922 -16.188 1 94.31 182 ARG B C 1
ATOM 3173 O O . ARG B 1 182 ? 16.344 -15.859 -15.664 1 94.31 182 ARG B O 1
ATOM 3180 N N . GLU B 1 183 ? 17.969 -14.336 -15.711 1 94.06 183 GLU B N 1
ATOM 3181 C CA . GLU B 1 183 ? 18.484 -14.812 -14.43 1 94.06 183 GLU B CA 1
ATOM 3182 C C . GLU B 1 183 ? 17.484 -14.555 -13.305 1 94.06 183 GLU B C 1
ATOM 3184 O O . GLU B 1 183 ? 17.266 -15.422 -12.453 1 94.06 183 GLU B O 1
ATOM 3189 N N . LEU B 1 184 ? 16.953 -13.375 -13.273 1 93.88 184 LEU B N 1
ATOM 3190 C CA . LEU B 1 184 ? 15.961 -13.023 -12.273 1 93.88 184 LEU B CA 1
ATOM 3191 C C . LEU B 1 184 ? 14.734 -13.922 -12.391 1 93.88 184 LEU B C 1
ATOM 3193 O O . L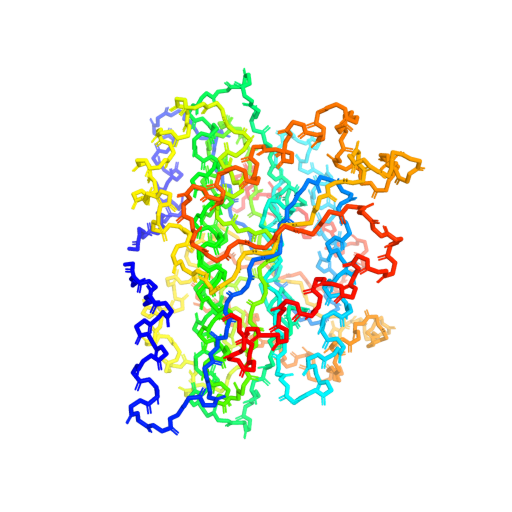EU B 1 184 ? 14.211 -14.406 -11.383 1 93.88 184 LEU B O 1
ATOM 3197 N N . ASP B 1 185 ? 14.344 -14.148 -13.602 1 96.31 185 ASP B N 1
ATOM 3198 C CA . ASP B 1 185 ? 13.211 -15.031 -13.883 1 96.31 185 ASP B CA 1
ATOM 3199 C C . ASP B 1 185 ? 13.445 -16.422 -13.312 1 96.31 185 ASP B C 1
ATOM 3201 O O . ASP B 1 185 ? 12.578 -16.969 -12.625 1 96.31 185 ASP B O 1
ATOM 3205 N N . LYS B 1 186 ? 14.594 -16.922 -13.609 1 96.75 186 LYS B N 1
ATOM 3206 C CA . LYS B 1 186 ? 14.953 -18.266 -13.141 1 96.75 186 LYS B CA 1
ATOM 3207 C C . LYS B 1 186 ? 14.953 -18.328 -11.617 1 96.75 186 LYS B C 1
ATOM 3209 O O . LYS B 1 186 ? 14.445 -19.297 -11.039 1 96.75 186 LYS B O 1
ATOM 3214 N N . LYS B 1 187 ? 15.5 -17.328 -10.984 1 96.38 187 LYS B N 1
ATOM 3215 C CA . LYS B 1 187 ? 15.562 -17.297 -9.531 1 96.38 187 LYS B CA 1
ATOM 3216 C C . LYS B 1 187 ? 14.164 -17.297 -8.922 1 96.38 187 LYS B C 1
ATOM 3218 O O . LYS B 1 187 ? 13.898 -18.016 -7.961 1 96.38 187 LYS B O 1
ATOM 3223 N N . ILE B 1 188 ? 13.297 -16.5 -9.453 1 97.25 188 ILE B N 1
ATOM 3224 C CA . ILE B 1 188 ? 11.93 -16.406 -8.953 1 97.25 188 ILE B CA 1
ATOM 3225 C C . ILE B 1 188 ? 11.211 -17.734 -9.133 1 97.25 188 ILE B C 1
ATOM 3227 O O . ILE B 1 188 ? 10.625 -18.266 -8.188 1 97.25 188 ILE B O 1
ATOM 3231 N N . ARG B 1 189 ? 11.352 -18.266 -10.328 1 97.69 189 ARG B N 1
ATOM 3232 C CA . ARG B 1 189 ? 10.695 -19.531 -10.664 1 97.69 189 ARG B CA 1
ATOM 3233 C C . ARG B 1 189 ? 11.156 -20.656 -9.742 1 97.69 189 ARG B C 1
ATOM 3235 O O . ARG B 1 189 ? 10.336 -21.359 -9.164 1 97.69 189 ARG B O 1
ATOM 3242 N N . THR B 1 190 ? 12.43 -20.781 -9.625 1 97.38 190 THR B N 1
ATOM 3243 C CA . THR B 1 190 ? 12.992 -21.891 -8.852 1 97.38 190 THR B CA 1
ATOM 3244 C C . THR B 1 190 ? 12.664 -21.719 -7.367 1 97.38 190 THR B C 1
ATOM 3246 O O . THR B 1 190 ? 12.445 -22.703 -6.66 1 97.38 190 THR B O 1
ATOM 3249 N N . GLY B 1 191 ? 12.641 -20.453 -6.922 1 96.81 191 GLY B N 1
ATOM 3250 C CA . GLY B 1 191 ? 12.25 -20.188 -5.547 1 96.81 191 GLY B CA 1
ATOM 3251 C C . GLY B 1 191 ? 10.859 -20.688 -5.215 1 96.81 191 GLY B C 1
ATOM 3252 O O . GLY B 1 191 ? 10.664 -21.406 -4.23 1 96.81 191 GLY B O 1
ATOM 3253 N N . TYR B 1 192 ? 9.922 -20.391 -6.055 1 97.75 192 TYR B N 1
ATOM 3254 C CA . TYR B 1 192 ? 8.547 -20.812 -5.816 1 97.75 192 TYR B CA 1
ATOM 3255 C C . TYR B 1 192 ? 8.398 -22.328 -6.008 1 97.75 192 TYR B C 1
ATOM 3257 O O . TYR B 1 192 ? 7.676 -22.984 -5.254 1 97.75 192 TYR B O 1
ATOM 3265 N N . GLN B 1 193 ? 9.07 -22.859 -6.988 1 97.56 193 GLN B N 1
ATOM 3266 C CA . GLN B 1 193 ? 8.953 -24.297 -7.246 1 97.56 193 GLN B CA 1
ATOM 3267 C C . GLN B 1 193 ? 9.484 -25.109 -6.07 1 97.56 193 GLN B C 1
ATOM 3269 O O . GLN B 1 193 ? 8.992 -26.203 -5.797 1 97.56 193 GLN B O 1
ATOM 3274 N N . ARG B 1 194 ? 10.406 -24.578 -5.379 1 96.75 194 ARG B N 1
ATOM 3275 C CA . ARG B 1 194 ? 10.953 -25.25 -4.199 1 96.75 194 ARG B CA 1
ATOM 3276 C C . ARG B 1 194 ? 9.992 -25.125 -3.018 1 96.75 194 ARG B C 1
ATOM 3278 O O . ARG B 1 194 ? 9.852 -26.078 -2.236 1 96.75 194 ARG B O 1
ATOM 3285 N N . ALA B 1 195 ? 9.305 -24.031 -2.918 1 96.81 195 ALA B N 1
ATOM 3286 C CA . ALA B 1 195 ? 8.633 -23.672 -1.67 1 96.81 195 ALA B CA 1
ATOM 3287 C C . ALA B 1 195 ? 7.137 -23.969 -1.752 1 96.81 195 ALA B C 1
ATOM 3289 O O . ALA B 1 195 ? 6.449 -24.016 -0.729 1 96.81 195 ALA B O 1
ATOM 3290 N N . HIS B 1 196 ? 6.621 -24.172 -2.963 1 96.88 196 HIS B N 1
ATOM 3291 C CA . HIS B 1 196 ? 5.18 -24.297 -3.127 1 96.88 196 HIS B CA 1
ATOM 3292 C C . HIS B 1 196 ? 4.828 -25.453 -4.066 1 96.88 196 HIS B C 1
ATOM 3294 O O . HIS B 1 196 ? 5.496 -25.656 -5.086 1 96.88 196 HIS B O 1
ATOM 3300 N N . LYS B 1 197 ? 3.75 -26.141 -3.822 1 94.75 197 LYS B N 1
ATOM 3301 C CA . LYS B 1 197 ? 3.4 -27.344 -4.566 1 94.75 197 LYS B CA 1
ATOM 3302 C C . LYS B 1 197 ? 2.607 -27 -5.824 1 94.75 197 LYS B C 1
ATOM 3304 O O . LYS B 1 197 ? 2.6 -27.781 -6.789 1 94.75 197 LYS B O 1
ATOM 3309 N N . ASN B 1 198 ? 1.903 -25.906 -5.801 1 96.56 198 ASN B N 1
ATOM 3310 C CA . ASN B 1 198 ? 1.06 -25.516 -6.926 1 96.56 198 ASN B CA 1
ATOM 3311 C C . ASN B 1 198 ? 1.635 -24.328 -7.676 1 96.56 198 ASN B C 1
ATOM 3313 O O . ASN B 1 198 ? 1.109 -23.203 -7.578 1 96.56 198 ASN B O 1
ATOM 3317 N N . VAL B 1 199 ? 2.68 -24.594 -8.438 1 98.06 199 VAL B N 1
ATOM 3318 C CA . VAL B 1 199 ? 3.328 -23.578 -9.266 1 98.06 199 VAL B CA 1
ATOM 3319 C C . VAL B 1 199 ? 3.088 -23.891 -10.742 1 98.06 199 VAL B C 1
ATOM 3321 O O . VAL B 1 199 ? 3.41 -24.984 -11.211 1 98.06 199 VAL B O 1
ATOM 3324 N N . LYS B 1 200 ? 2.463 -22.969 -11.438 1 98.31 200 LYS B N 1
ATOM 3325 C CA . LYS B 1 200 ? 2.271 -23.078 -12.875 1 98.31 200 LYS B CA 1
ATOM 3326 C C . LYS B 1 200 ? 3.158 -22.094 -13.633 1 98.31 200 LYS B C 1
ATOM 3328 O O . LYS B 1 200 ? 3.076 -20.875 -13.406 1 98.31 200 LYS B O 1
ATOM 3333 N N . VAL B 1 201 ? 3.998 -22.656 -14.445 1 98.06 201 VAL B N 1
ATOM 3334 C CA . VAL B 1 201 ? 4.883 -21.828 -15.258 1 98.06 201 VAL B CA 1
ATOM 3335 C C . VAL B 1 201 ? 4.285 -21.641 -16.656 1 98.06 201 VAL B C 1
ATOM 3337 O O . VAL B 1 201 ? 3.988 -22.609 -17.344 1 98.06 201 VAL B O 1
ATOM 3340 N N . VAL B 1 202 ? 4.078 -20.422 -17.031 1 98.06 202 VAL B N 1
ATOM 3341 C CA . VAL B 1 202 ? 3.561 -20.094 -18.344 1 98.06 202 VAL B CA 1
ATOM 3342 C C . VAL B 1 202 ? 4.664 -19.453 -19.188 1 98.06 202 VAL B C 1
ATOM 3344 O O . VAL B 1 202 ? 4.961 -18.266 -19.031 1 98.06 202 VAL B O 1
ATOM 3347 N N . ASP B 1 203 ? 5.188 -20.25 -20.031 1 97.25 203 ASP B N 1
ATOM 3348 C CA 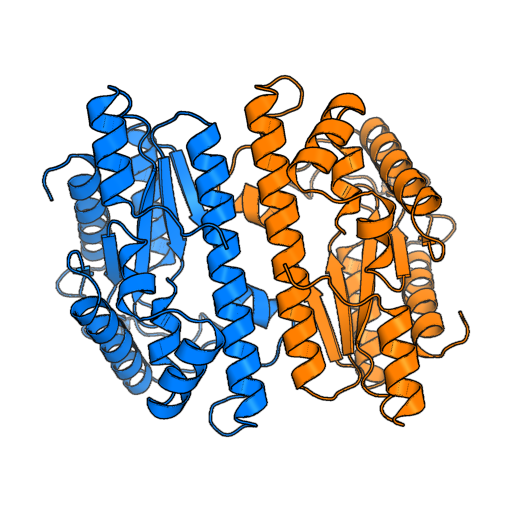. ASP B 1 203 ? 6.328 -19.797 -20.812 1 97.25 203 ASP B CA 1
ATOM 3349 C C . ASP B 1 203 ? 5.875 -19.172 -22.141 1 97.25 203 ASP B C 1
ATOM 3351 O O . ASP B 1 203 ? 4.707 -18.812 -22.281 1 97.25 203 ASP B O 1
ATOM 3355 N N . ASN B 1 204 ? 6.855 -18.938 -23.031 1 96.5 204 ASN B N 1
ATOM 3356 C CA . ASN B 1 204 ? 6.582 -18.281 -24.297 1 96.5 204 ASN B CA 1
ATOM 3357 C C . ASN B 1 204 ? 6.504 -19.281 -25.453 1 96.5 204 ASN B C 1
ATOM 3359 O O . ASN B 1 204 ? 6.93 -18.984 -26.578 1 96.5 204 ASN B O 1
ATOM 3363 N N . SER B 1 205 ? 6 -20.453 -25.188 1 95 205 SER B N 1
ATOM 3364 C CA . SER B 1 205 ? 5.902 -21.516 -26.188 1 95 205 SER B CA 1
ATOM 3365 C C . SER B 1 205 ? 4.762 -21.25 -27.156 1 95 205 SER B C 1
ATOM 3367 O O . SER B 1 205 ? 4.68 -21.875 -28.219 1 95 205 SER B O 1
ATOM 3369 N N . THR B 1 206 ? 3.863 -20.406 -26.875 1 94.94 206 THR B N 1
ATOM 3370 C CA . THR B 1 206 ? 2.809 -19.906 -27.75 1 94.94 206 THR B CA 1
ATOM 3371 C C . THR B 1 206 ? 2.99 -18.422 -28.016 1 94.94 206 THR B C 1
ATOM 3373 O O . THR B 1 206 ? 3.906 -17.797 -27.469 1 94.94 206 THR B O 1
ATOM 3376 N N . ASP B 1 207 ? 2.121 -17.922 -28.938 1 94.56 207 ASP B N 1
ATOM 3377 C CA . ASP B 1 207 ? 2.131 -16.469 -29.078 1 94.56 207 ASP B CA 1
ATOM 3378 C C . ASP B 1 207 ? 1.603 -15.781 -27.828 1 94.56 207 ASP B C 1
ATOM 3380 O O . ASP B 1 207 ? 1.225 -16.453 -26.859 1 94.56 207 ASP B O 1
ATOM 3384 N N . PHE B 1 208 ? 1.638 -14.508 -27.797 1 95.19 208 PHE B N 1
ATOM 3385 C CA . PHE B 1 208 ? 1.328 -13.75 -26.594 1 95.19 208 PHE B CA 1
ATOM 3386 C C . PHE B 1 208 ? -0.107 -14 -26.141 1 95.19 208 PHE B C 1
ATOM 3388 O O . PHE B 1 208 ? -0.369 -14.18 -24.953 1 95.19 208 PHE B O 1
ATOM 3395 N N . GLN B 1 209 ? -1.042 -13.977 -27.109 1 96.06 209 GLN B N 1
ATOM 3396 C CA . GLN B 1 209 ? -2.434 -14.25 -26.766 1 96.06 209 GLN B CA 1
ATOM 3397 C C . GLN B 1 209 ? -2.588 -15.656 -26.188 1 96.06 209 GLN B C 1
ATOM 3399 O O . GLN B 1 209 ? -3.35 -15.859 -25.234 1 96.06 209 GLN B O 1
ATOM 3404 N N . GLY B 1 210 ? -1.902 -16.578 -26.781 1 97.31 210 GLY B N 1
ATOM 3405 C CA . GLY B 1 210 ? -1.893 -17.938 -26.234 1 97.31 210 GLY B CA 1
ATOM 3406 C C . GLY B 1 210 ? -1.33 -18.016 -24.828 1 97.31 210 GLY B C 1
ATOM 3407 O O . GLY B 1 210 ? -1.823 -18.781 -24 1 97.31 210 GLY B O 1
ATOM 3408 N N . LYS B 1 211 ? -0.297 -17.297 -24.578 1 97.25 211 LYS B N 1
ATOM 3409 C CA . LYS B 1 211 ? 0.292 -17.203 -23.25 1 97.25 211 LYS B CA 1
ATOM 3410 C C . LYS B 1 211 ? -0.727 -16.703 -22.234 1 97.25 211 LYS B C 1
ATOM 3412 O O . LYS B 1 211 ? -0.892 -17.297 -21.156 1 97.25 211 LYS B O 1
ATOM 3417 N N . LEU B 1 212 ? -1.458 -15.625 -22.578 1 97.5 212 LEU B N 1
ATOM 3418 C CA . LEU B 1 212 ? -2.473 -15.062 -21.688 1 97.5 212 LEU B CA 1
ATOM 3419 C C . LEU B 1 212 ? -3.576 -16.078 -21.406 1 97.5 212 LEU B C 1
ATOM 3421 O O . LEU B 1 212 ? -4.016 -16.219 -20.266 1 97.5 212 LEU B O 1
ATOM 3425 N N . LYS B 1 213 ? -3.982 -16.766 -22.422 1 97.31 213 LYS B N 1
ATOM 3426 C CA . LYS B 1 213 ? -5.047 -17.75 -22.297 1 97.31 213 LYS B CA 1
ATOM 3427 C C . LYS B 1 213 ? -4.629 -18.891 -21.375 1 97.31 213 LYS B C 1
ATOM 3429 O O . LYS B 1 213 ? -5.422 -19.344 -20.547 1 97.31 213 LYS B O 1
ATOM 3434 N N . ARG B 1 214 ? -3.447 -19.359 -21.531 1 97.94 214 ARG B N 1
ATOM 3435 C CA . ARG B 1 214 ? -2.957 -20.453 -20.688 1 97.94 214 ARG B CA 1
ATOM 3436 C C . ARG B 1 214 ? -2.902 -20.031 -19.219 1 97.94 214 ARG B C 1
ATOM 3438 O O . ARG B 1 214 ? -3.238 -20.812 -18.328 1 97.94 214 ARG B O 1
ATOM 3445 N N . ALA B 1 215 ? -2.451 -18.797 -18.984 1 98 215 ALA B N 1
ATOM 3446 C CA . ALA B 1 215 ? -2.443 -18.266 -17.625 1 98 215 ALA B CA 1
ATOM 3447 C C . ALA B 1 215 ? -3.848 -18.266 -17.031 1 98 215 ALA B C 1
ATOM 3449 O O . ALA B 1 215 ? -4.062 -18.766 -15.922 1 98 215 ALA B O 1
ATOM 3450 N N . THR B 1 216 ? -4.785 -17.734 -17.781 1 97.94 216 THR B N 1
ATOM 3451 C CA . THR B 1 216 ? -6.172 -17.641 -17.344 1 97.94 216 THR B CA 1
ATOM 3452 C C . THR B 1 216 ? -6.754 -19.047 -17.109 1 97.94 216 THR B C 1
ATOM 3454 O O . THR B 1 216 ? -7.469 -19.266 -16.141 1 97.94 216 THR B O 1
ATOM 3457 N N . ASP B 1 217 ? -6.434 -19.969 -17.984 1 97.56 217 ASP B N 1
ATOM 3458 C CA . ASP B 1 217 ? -6.938 -21.328 -17.875 1 97.56 217 ASP B CA 1
ATOM 3459 C C . ASP B 1 217 ? -6.496 -21.984 -16.562 1 97.56 217 ASP B C 1
ATOM 3461 O O . ASP B 1 217 ? -7.262 -22.719 -15.945 1 97.56 217 ASP B O 1
ATOM 3465 N N . HIS B 1 218 ? -5.289 -21.75 -16.172 1 97.62 218 HIS B N 1
ATOM 3466 C CA . HIS B 1 218 ? -4.797 -22.312 -14.922 1 97.62 218 HIS B CA 1
ATOM 3467 C C . HIS B 1 218 ? -5.613 -21.812 -13.734 1 97.62 218 HIS B C 1
ATOM 3469 O O . HIS B 1 218 ? -5.879 -22.562 -12.797 1 97.62 218 HIS B O 1
ATOM 3475 N N . VAL B 1 219 ? -5.992 -20.531 -13.734 1 97.44 219 VAL B N 1
ATOM 3476 C CA . VAL B 1 219 ? -6.773 -19.953 -12.656 1 97.44 219 VAL B CA 1
ATOM 3477 C C . VAL B 1 219 ? -8.188 -20.531 -12.664 1 97.44 219 VAL B C 1
ATOM 3479 O O . VAL B 1 219 ? -8.742 -20.859 -11.617 1 97.44 219 VAL B O 1
ATOM 3482 N N . ILE B 1 220 ? -8.742 -20.672 -13.859 1 95.56 220 ILE B N 1
ATOM 3483 C CA . ILE B 1 220 ? -10.086 -21.234 -14 1 95.56 220 ILE B CA 1
ATOM 3484 C C . ILE B 1 220 ? -10.094 -22.672 -13.492 1 95.56 220 ILE B C 1
ATOM 3486 O O . ILE B 1 220 ? -11.023 -23.094 -12.797 1 95.56 220 ILE B O 1
ATOM 3490 N N . GLU B 1 221 ? -9.031 -23.375 -13.844 1 95.38 221 GLU B N 1
ATOM 3491 C CA . GLU B 1 221 ? -8.914 -24.75 -13.367 1 95.38 221 GLU B CA 1
ATOM 3492 C C . GLU B 1 221 ? -8.875 -24.797 -11.844 1 95.38 221 GLU B C 1
ATOM 3494 O O . GLU B 1 221 ? -9.453 -25.703 -11.234 1 95.38 221 GLU B O 1
ATOM 3499 N N . LEU B 1 222 ? -8.18 -23.891 -11.227 1 94.06 222 LEU B N 1
ATOM 3500 C CA . LEU B 1 222 ? -8.109 -23.812 -9.766 1 94.06 222 LEU B CA 1
ATOM 3501 C C . LEU B 1 222 ? -9.5 -23.625 -9.164 1 94.06 222 LEU B C 1
ATOM 3503 O O . LEU B 1 222 ? -9.883 -24.359 -8.25 1 94.06 222 LEU B O 1
ATOM 3507 N N . VAL B 1 223 ? -10.312 -22.672 -9.68 1 92.5 223 VAL B N 1
ATOM 3508 C CA . VAL B 1 223 ? -11.578 -22.312 -9.039 1 92.5 223 VAL B CA 1
ATOM 3509 C C . VAL B 1 223 ? -12.625 -23.391 -9.344 1 92.5 223 VAL B C 1
ATOM 3511 O O . VAL B 1 223 ? -13.547 -23.609 -8.555 1 92.5 223 VAL B O 1
ATOM 3514 N N . ASP B 1 224 ? -12.406 -24.078 -10.445 1 89.44 224 ASP B N 1
ATOM 3515 C CA . ASP B 1 224 ? -13.336 -25.141 -10.812 1 89.44 224 ASP B CA 1
ATOM 3516 C C . ASP B 1 224 ? -12.992 -26.453 -10.086 1 89.44 224 ASP B C 1
ATOM 3518 O O . ASP B 1 224 ? -13.781 -27.391 -10.094 1 89.44 224 ASP B O 1
ATOM 3522 N N . GLY B 1 225 ? -11.867 -26.531 -9.438 1 84.25 225 GLY B N 1
ATOM 3523 C CA . GLY B 1 225 ? -11.453 -27.734 -8.742 1 84.25 225 GLY B CA 1
ATOM 3524 C C . GLY B 1 225 ? -10.914 -28.797 -9.664 1 84.25 225 GLY B C 1
ATOM 3525 O O . GLY B 1 225 ? -10.977 -30 -9.352 1 84.25 225 GLY B O 1
ATOM 3526 N N . THR B 1 226 ? -10.492 -28.391 -10.812 1 73.62 226 THR B N 1
ATOM 3527 C CA . THR B 1 226 ? -9.984 -29.359 -11.789 1 73.62 226 THR B CA 1
ATOM 3528 C C . THR B 1 226 ? -8.469 -29.234 -11.938 1 73.62 226 THR B C 1
ATOM 3530 O O . THR B 1 226 ? -7.891 -29.766 -12.883 1 73.62 226 THR B O 1
ATOM 3533 N N . SER B 1 227 ? -7.871 -28.516 -10.914 1 68.62 227 SER B N 1
ATOM 3534 C CA . SER B 1 227 ? -6.43 -28.297 -10.969 1 68.62 227 SER B CA 1
ATOM 3535 C C . SER B 1 227 ? -5.664 -29.5 -10.453 1 68.62 227 SER B C 1
ATOM 3537 O O . SER B 1 227 ? -6.164 -30.25 -9.602 1 68.62 227 SER B O 1
#

Sequence (454 aa):
MGTAKNPKRVRKMLEENGQAKNYVFRIVLTGGPCGGKSSSLDDMTKSLVKKGYDVMCVPEVPTILLNGGCKYPGEDGNKEALIIFEKALIEAQLQMERSFIDIAESTNRPTLVIMDRGLLDVAAYLPADLWVETQKAVNLTEEQMADRYDLVLHLTTAAEGAEKYYTTENNAVRLETAEQARELDKKIRTGYQRAHKNVKVVDNSTDFQGKLKRATDHVIELVDGTSMGTAKNPKRVRKMLEENGQAKNYVFRIVLTGGPCGGKSSSLDDMTKSLVKKGYDVMCVPEVPTILLNGGCKYPGEDGNKEALIIFEKALIEAQLQMERSFIDIAESTNRPTLVIMDRGLLDVAAYLPADLWVETQKAVNLTEEQMADRYDLVLHLTTAAEGAEKYYTTENNAVRLETAEQARELDKKIRTGYQRAHKNVKVVDNSTDFQGKLKRATDHVIELVDGTS

Nearest PDB structures (foldseek):
  3lv8-assembly1_A-2  TM=6.924E-01  e=1.918E-06  Vibrio cholerae O1 biovar El Tor str. N16961
  3n2i-assembly1_A  TM=7.046E-01  e=5.012E-06  Vibrio cholerae O1 biovar El Tor str. N16961
  3uxm-assembly5_B-2  TM=7.152E-01  e=2.059E-05  Pseudomonas aeruginosa PAO1
  3uwk-assembly3_A  TM=6.481E-01  e=9.470E-05  Pseudomonas aeruginosa PAO1
  2gks-assembly1_B  TM=4.951E-01  e=5.160E-04  Aquifex aeolicus

Secondary structure (DSSP, 8-state):
------HHHHHHHHHHTT-GGG-EEEEEEEESTTS-HHHHHHHHHHHHHHTT-EEEEEPPHHHHHHHTTPPP--TTS-HHHHHHHHHHHHHHHHHHHHHHHHHHHHTTS-EEEEEES-GGGGGGGS-HHHHHHHHHHHT--HHHHHTT-SEEEEE--TTTT-GGG--STT-TT----HHHHHHHHHHHHHHHHHH-S-EEEE-SSS-HHHHHHHHHHHHHHHHHT--/------HHHHHHHHHHTT-GGG-EEEEEEEESTTSSHHHHHHHHHHHHHHTT-EEEEEPPHHHHHHHTTPPP--TTS-HHHHHHHHHHHHHHHHHHHHHHHHHHHHTTS-EEEEEES-GGGGGGGS-HHHHHHHHHHHT--HHHHHTT-SEEEEE--TTTT-GGG--STT-TT----HHHHHHHHHHHHHHHHHH-S-EEEE-SSS-HHHHHHHHHHHHHHHHHT--